Protein AF-0000000076593956 (afdb_homodimer)

Sequence (386 aa):
MLVQRLQAVALFLGPVIFAASPFFWVDGHYGVTGGMLIALSTVPWVYGLIGEYERFRERVPVLAGLWLLLLLVGMFGSIAFGLQGFFEGVFGISDRASLAALDDYPPQSLFVLWLPGPSFPLALLAFGAILGWTRMSPRWVAVLLCLAAIIFPLARVLRLDWVAYIADLLMVLPFCRLAWHAWQRPVAADMSAMLVQRLQAVALFLGPVIFAASPFFWVDGHYGVTGGMLIALSTVPWVYGLIGEYERFRERVPVLAGLWLLLLLVGMFGSIAFGLQGFFEGVFGISDRASLAALDDYPPQSLFVLWLPGPSFPLALLAFGAILGWTRMSPRWVAVLLCLAAIIFPLARVLRLDWVAYIADLLMVLPFCRLAWHAWQRPVAADMSA

Solvent-accessible surface area (backbone atoms only — not comparable to full-atom values): 18018 Å² total; per-residue (Å²): 105,68,49,50,42,50,22,14,52,18,31,36,47,9,46,50,40,34,50,53,14,65,82,42,39,53,94,53,32,41,25,43,65,9,5,46,29,36,32,58,16,43,42,37,28,52,52,12,46,49,53,53,39,56,57,36,38,77,78,38,44,62,62,28,43,53,46,50,53,38,36,42,38,4,46,47,7,43,29,41,52,14,44,48,23,20,50,26,46,54,70,70,46,50,71,67,57,49,54,56,38,44,65,78,37,57,74,59,43,38,66,47,38,63,58,21,40,62,29,30,40,48,27,39,30,49,50,15,49,51,33,44,73,68,59,76,45,62,60,66,42,18,52,32,27,36,50,17,25,60,40,41,58,50,15,63,77,68,36,35,59,71,48,40,53,50,18,32,49,37,41,34,52,38,31,44,54,51,17,53,51,48,54,64,53,77,66,80,71,78,75,76,118,106,68,48,50,42,52,21,15,52,17,30,36,46,8,47,49,41,34,50,53,14,66,83,42,39,55,93,53,32,40,26,43,67,9,4,46,29,36,33,58,16,43,44,37,27,52,52,13,46,50,54,53,38,58,58,36,37,76,78,39,45,61,61,28,43,53,45,51,53,38,35,42,38,4,46,48,8,43,30,40,52,14,44,48,23,20,49,26,47,54,69,70,46,50,71,68,56,48,55,58,38,44,66,79,36,56,76,60,43,38,65,48,38,64,56,21,40,61,29,29,38,50,28,39,29,50,49,14,49,50,32,43,72,68,57,76,45,62,60,66,40,18,50,33,27,36,50,17,26,60,39,42,58,53,14,63,74,67,34,35,58,71,50,39,54,50,19,33,48,35,41,32,53,38,32,44,53,51,17,54,50,47,55,64,53,79,65,82,69,78,76,77,118

Nearest PDB structures (foldseek):
  4jq6-assembly1_B-2  TM=3.003E-01  e=5.577E+00  uncultured bacterium
  8f6i-assembly1_B  TM=3.041E-01  e=6.975E+00  Shewanella oneidensis MR-1
  8r5s-assembly1_B  TM=2.248E-01  e=7.977E+00  unidentified
  4jq6-assembly1_B-2  TM=2.972E-01  e=5.306E+00  uncultured bacterium
  8r5s-assembly1_B  TM=2.247E-01  e=6.347E+00  unidentified

Organism: Saccharopolyspora spinosa (NCBI:txid60894)

Structure (mmCIF, N/CA/C/O backbone):
data_AF-0000000076593956-model_v1
#
loop_
_entity.id
_entity.type
_entity.pdbx_description
1 polymer 'Uncharacterized protein'
#
loop_
_atom_site.group_PDB
_atom_site.id
_atom_site.type_symbol
_atom_site.label_atom_id
_atom_site.label_alt_id
_atom_site.label_comp_id
_atom_site.label_asym_id
_atom_site.label_entity_id
_atom_site.label_seq_id
_atom_site.pdbx_PDB_ins_code
_atom_site.Cartn_x
_atom_site.Cartn_y
_atom_site.Cartn_z
_atom_site.occupancy
_atom_site.B_iso_or_equiv
_atom_site.auth_seq_id
_atom_site.auth_comp_id
_atom_site.auth_asym_id
_atom_site.auth_atom_id
_atom_site.pdbx_PDB_model_num
ATOM 1 N N . MET A 1 1 ? 6.906 13.375 18.391 1 84.75 1 MET A N 1
ATOM 2 C CA . MET A 1 1 ? 8.281 12.891 18.344 1 84.75 1 MET A CA 1
ATOM 3 C C . MET A 1 1 ? 8.328 11.414 17.969 1 84.75 1 MET A C 1
ATOM 5 O O . MET A 1 1 ? 9.047 11.031 17.031 1 84.75 1 MET A O 1
ATOM 9 N N . LEU A 1 2 ? 7.574 10.484 18.516 1 93.62 2 LEU A N 1
ATOM 10 C CA . LEU A 1 2 ? 7.648 9.047 18.25 1 93.62 2 LEU A CA 1
ATOM 11 C C . LEU A 1 2 ? 7.301 8.734 16.797 1 93.62 2 LEU A C 1
ATOM 13 O O . LEU A 1 2 ? 8.047 8.023 16.125 1 93.62 2 LEU A O 1
ATOM 17 N N . VAL A 1 3 ? 6.234 9.312 16.281 1 96 3 VAL A N 1
ATOM 18 C CA . VAL A 1 3 ? 5.773 9.023 14.922 1 96 3 VAL A CA 1
ATOM 19 C C . VAL A 1 3 ? 6.812 9.5 13.914 1 96 3 VAL A C 1
ATOM 21 O O . VAL A 1 3 ? 7.117 8.797 12.945 1 96 3 VAL A O 1
ATOM 24 N N . GLN A 1 4 ? 7.336 10.609 14.148 1 95.5 4 GLN A N 1
ATOM 25 C CA . GLN A 1 4 ? 8.367 11.148 13.266 1 95.5 4 GLN A CA 1
ATOM 26 C C . GLN A 1 4 ? 9.586 10.219 13.219 1 95.5 4 GLN A C 1
ATOM 28 O O . GLN A 1 4 ? 10.141 9.977 12.141 1 95.5 4 GLN A O 1
ATOM 33 N N . ARG A 1 5 ? 10 9.734 14.312 1 96.81 5 ARG A N 1
ATOM 34 C CA . ARG A 1 5 ? 11.156 8.836 14.375 1 96.81 5 ARG A CA 1
ATOM 35 C C . ARG A 1 5 ? 10.844 7.504 13.703 1 96.81 5 ARG A C 1
ATOM 37 O O . ARG A 1 5 ? 11.703 6.934 13.023 1 96.81 5 ARG A O 1
ATOM 44 N N . LEU A 1 6 ? 9.641 7.035 13.93 1 97.94 6 LEU A N 1
ATOM 45 C CA . LEU A 1 6 ? 9.227 5.805 13.258 1 97.94 6 LEU A CA 1
ATOM 46 C C . LEU A 1 6 ? 9.227 5.984 11.742 1 97.94 6 LEU A C 1
ATOM 48 O O . LEU A 1 6 ? 9.656 5.098 11.008 1 97.94 6 LEU A O 1
ATOM 52 N N . GLN A 1 7 ? 8.758 7.098 11.328 1 98.19 7 GLN A N 1
ATOM 53 C CA . GLN A 1 7 ? 8.727 7.375 9.898 1 98.19 7 GLN A CA 1
ATOM 54 C C . GLN A 1 7 ? 10.133 7.531 9.336 1 98.19 7 GLN A C 1
ATOM 56 O O . GLN A 1 7 ? 10.406 7.129 8.203 1 98.19 7 GLN A O 1
ATOM 61 N N . ALA A 1 8 ? 11.023 8.102 10.109 1 98.25 8 ALA A N 1
ATOM 62 C CA . ALA A 1 8 ? 12.414 8.227 9.688 1 98.25 8 ALA A CA 1
ATOM 63 C C . ALA A 1 8 ? 13.07 6.855 9.555 1 98.25 8 ALA A C 1
ATOM 65 O O . ALA A 1 8 ? 13.75 6.578 8.57 1 98.25 8 ALA A 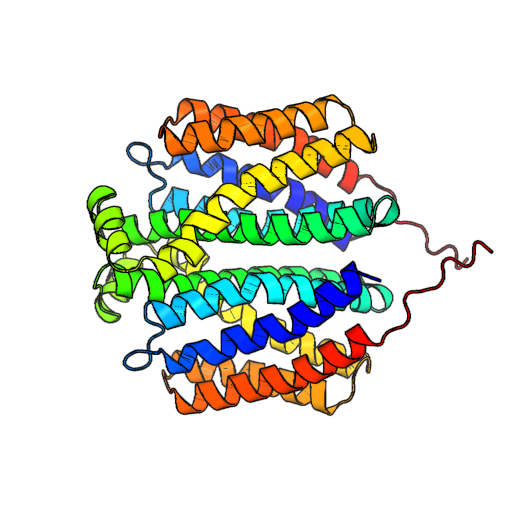O 1
ATOM 66 N N . VAL A 1 9 ? 12.883 6 10.5 1 98.62 9 VAL A N 1
ATOM 67 C CA . VAL A 1 9 ? 13.422 4.645 10.461 1 98.62 9 VAL A CA 1
ATOM 68 C C . VAL A 1 9 ? 12.844 3.896 9.258 1 98.62 9 VAL A C 1
ATOM 70 O O . VAL A 1 9 ? 13.562 3.186 8.555 1 98.62 9 VAL A O 1
ATOM 73 N N . ALA A 1 10 ? 11.57 4.082 9.047 1 98.81 10 ALA A N 1
ATOM 74 C CA . ALA A 1 10 ? 10.883 3.43 7.934 1 98.81 10 ALA A CA 1
ATOM 75 C C . ALA A 1 10 ? 11.422 3.92 6.59 1 98.81 10 ALA A C 1
ATOM 77 O O . ALA A 1 10 ? 11.539 3.141 5.641 1 98.81 10 ALA A O 1
ATOM 78 N N . LEU A 1 11 ? 11.711 5.211 6.566 1 98.19 11 LEU A N 1
ATOM 79 C CA . LEU A 1 11 ? 12.234 5.832 5.355 1 98.19 11 LEU A CA 1
ATOM 80 C C . LEU A 1 11 ? 13.602 5.25 4.996 1 98.19 11 LEU A C 1
ATOM 82 O O . LEU A 1 11 ? 13.977 5.223 3.824 1 98.19 11 LEU A O 1
ATOM 86 N N . PHE A 1 12 ? 14.297 4.742 5.977 1 98.5 12 PHE A N 1
ATOM 87 C CA . PHE A 1 12 ? 15.578 4.066 5.793 1 98.5 12 PHE A CA 1
ATOM 88 C C . PHE A 1 12 ? 15.367 2.59 5.477 1 98.5 12 PHE A C 1
ATOM 90 O O . PHE A 1 12 ? 15.945 2.066 4.523 1 98.5 12 PHE A O 1
ATOM 97 N N . LEU A 1 13 ? 14.539 1.918 6.18 1 98.81 13 LEU A N 1
ATOM 98 C CA . LEU A 1 13 ? 14.367 0.471 6.105 1 98.81 13 LEU A CA 1
ATOM 99 C C . LEU A 1 13 ? 13.742 0.065 4.773 1 98.81 13 LEU A C 1
ATOM 101 O O . LEU A 1 13 ? 14.117 -0.953 4.191 1 98.81 13 LEU A O 1
ATOM 105 N N . GLY A 1 14 ? 12.781 0.827 4.281 1 98.69 14 GLY A N 1
ATOM 106 C CA . GLY A 1 14 ? 12.094 0.489 3.045 1 98.69 14 GLY A CA 1
ATOM 107 C C . GLY A 1 14 ? 13.047 0.236 1.888 1 98.69 14 GLY A C 1
ATOM 108 O O . GLY A 1 14 ? 13.141 -0.887 1.39 1 98.69 14 GLY A O 1
ATOM 109 N N . PRO A 1 15 ? 13.812 1.26 1.53 1 98.69 15 PRO A N 1
ATOM 110 C CA . PRO A 1 15 ? 14.727 1.087 0.396 1 98.69 15 PRO A CA 1
ATOM 111 C C . PRO A 1 15 ? 15.828 0.067 0.673 1 98.69 15 PRO A C 1
ATOM 113 O O . PRO A 1 15 ? 16.281 -0.619 -0.245 1 98.69 15 PRO A O 1
ATOM 116 N N . VAL A 1 16 ? 16.266 -0.142 1.886 1 98.81 16 VAL A N 1
ATOM 117 C CA . VAL A 1 16 ? 17.328 -1.092 2.209 1 98.81 16 VAL A CA 1
ATOM 118 C C . VAL A 1 16 ? 16.812 -2.52 2.031 1 98.81 16 VAL A C 1
ATOM 120 O O . VAL A 1 16 ? 17.484 -3.363 1.444 1 98.81 16 VAL A O 1
ATOM 123 N N . ILE A 1 17 ? 15.633 -2.783 2.547 1 98.88 17 ILE A N 1
ATOM 124 C CA . ILE A 1 17 ? 15.023 -4.098 2.359 1 98.88 17 ILE A CA 1
ATOM 125 C C . ILE A 1 17 ? 14.836 -4.367 0.869 1 98.88 17 ILE A C 1
ATOM 127 O O . ILE A 1 17 ? 15.133 -5.465 0.389 1 98.88 17 ILE A O 1
ATOM 131 N N . PHE A 1 18 ? 14.367 -3.391 0.177 1 98.75 18 PHE A N 1
ATOM 132 C CA . PHE A 1 18 ? 14.18 -3.52 -1.263 1 98.75 18 PHE A CA 1
ATOM 133 C C . PHE A 1 18 ? 15.5 -3.842 -1.955 1 98.75 18 PHE A C 1
ATOM 135 O O . PHE A 1 18 ? 15.562 -4.727 -2.812 1 98.75 18 PHE A O 1
ATOM 142 N N . ALA A 1 19 ? 16.531 -3.164 -1.576 1 98.44 19 ALA A N 1
ATOM 143 C CA . ALA A 1 19 ? 17.844 -3.291 -2.223 1 98.44 19 ALA A CA 1
ATOM 144 C C . ALA A 1 19 ? 18.469 -4.645 -1.92 1 98.44 19 ALA A C 1
ATOM 146 O O . ALA A 1 19 ? 19.391 -5.078 -2.619 1 98.44 19 ALA A O 1
ATOM 147 N N . ALA A 1 20 ? 18.047 -5.336 -0.918 1 98.31 20 ALA A N 1
ATOM 148 C CA . ALA A 1 20 ? 18.547 -6.676 -0.602 1 98.31 20 ALA A CA 1
ATOM 149 C C . ALA A 1 20 ? 17.969 -7.711 -1.562 1 98.31 20 ALA A C 1
ATOM 151 O O . ALA A 1 20 ? 18.5 -8.812 -1.692 1 98.31 20 ALA A O 1
ATOM 152 N N . SER A 1 21 ? 16.938 -7.395 -2.25 1 97.94 21 SER A N 1
ATOM 153 C CA . SER A 1 21 ? 16.156 -8.352 -3.035 1 97.94 21 SER A CA 1
ATOM 154 C C . SER A 1 21 ? 16.984 -8.945 -4.164 1 97.94 21 SER A C 1
ATOM 156 O O . SER A 1 21 ? 16.984 -10.164 -4.375 1 97.94 21 SER A O 1
ATOM 158 N N . PRO A 1 22 ? 17.781 -8.086 -4.902 1 97.12 22 PRO A N 1
ATOM 159 C CA . PRO A 1 22 ? 18.484 -8.656 -6.059 1 97.12 22 PRO A CA 1
ATOM 160 C C . PRO A 1 22 ? 19.531 -9.695 -5.66 1 97.12 22 PRO A C 1
ATOM 162 O O . PRO A 1 22 ? 19.938 -10.516 -6.488 1 97.12 22 PRO A O 1
ATOM 165 N N . PHE A 1 23 ? 19.969 -9.734 -4.449 1 96.94 23 PHE A N 1
ATOM 166 C CA . PHE A 1 23 ? 20.906 -10.75 -3.988 1 96.94 23 PHE A CA 1
ATOM 167 C C . PHE A 1 23 ? 20.234 -12.125 -3.961 1 96.94 23 PHE A C 1
ATOM 169 O O . PHE A 1 23 ? 20.922 -13.148 -3.852 1 96.94 23 PHE A O 1
ATOM 176 N N . PHE A 1 24 ? 18.953 -12.203 -4.176 1 96.25 24 PHE A N 1
ATOM 177 C CA . PHE A 1 24 ? 18.203 -13.453 -4.152 1 96.25 24 PHE A CA 1
ATOM 178 C C . PHE A 1 24 ? 17.516 -13.703 -5.484 1 96.25 24 PHE A C 1
ATOM 180 O O . PHE A 1 24 ? 16.594 -14.523 -5.566 1 96.25 24 PHE A O 1
ATOM 187 N N . TRP A 1 25 ? 17.859 -12.898 -6.414 1 94.38 25 TRP A N 1
ATOM 188 C CA . TRP A 1 25 ? 17.312 -13.164 -7.742 1 94.38 25 TRP A CA 1
ATOM 189 C C . TRP A 1 25 ? 17.812 -14.5 -8.281 1 94.38 25 TRP A C 1
ATOM 191 O O . TRP A 1 25 ? 18.891 -14.969 -7.902 1 94.38 25 TRP A O 1
ATOM 201 N N . VAL A 1 26 ? 17 -15.133 -9.102 1 90.44 26 VAL A N 1
ATOM 202 C CA . VAL A 1 26 ? 17.328 -16.391 -9.781 1 90.44 26 VAL A CA 1
ATOM 203 C C . VAL A 1 26 ? 17.266 -16.188 -11.289 1 90.44 26 VAL A C 1
ATOM 205 O O . VAL A 1 26 ? 16.188 -16.109 -11.875 1 90.44 26 VAL A O 1
ATOM 208 N N . ASP A 1 27 ? 18.422 -16.219 -11.898 1 87.31 27 ASP A N 1
ATOM 209 C CA . ASP A 1 27 ? 18.531 -16.031 -13.344 1 87.31 27 ASP A CA 1
ATOM 210 C C . ASP A 1 27 ? 17.812 -14.766 -13.789 1 87.31 27 ASP A C 1
ATOM 212 O O . ASP A 1 27 ? 16.969 -14.805 -14.688 1 87.31 27 ASP A O 1
ATOM 216 N N . GLY A 1 28 ? 18.047 -13.656 -13.031 1 88.38 28 GLY A N 1
ATOM 217 C CA . GLY A 1 28 ? 17.516 -12.359 -13.406 1 88.38 28 GLY A CA 1
ATOM 218 C C . GLY A 1 28 ? 16.062 -12.172 -13.031 1 88.38 28 GLY A C 1
ATOM 219 O O . GLY A 1 28 ? 15.438 -11.18 -13.406 1 88.38 28 GLY A O 1
ATOM 220 N N . HIS A 1 29 ? 15.555 -13.133 -12.32 1 91.62 29 HIS A N 1
ATOM 221 C CA . HIS A 1 29 ? 14.156 -13.047 -11.906 1 91.62 29 HIS A CA 1
ATOM 222 C C . HIS A 1 29 ? 14.039 -12.93 -10.391 1 91.62 29 HIS A C 1
ATOM 224 O O . HIS A 1 29 ? 14.977 -13.273 -9.664 1 91.62 29 HIS A O 1
ATOM 230 N N . TYR A 1 30 ? 12.953 -12.383 -9.898 1 93.19 30 TYR A N 1
ATOM 231 C CA . TYR A 1 30 ? 12.812 -12.023 -8.492 1 93.19 30 TYR A CA 1
ATOM 232 C C . TYR A 1 30 ? 12.867 -13.258 -7.605 1 93.19 30 TYR A C 1
ATOM 234 O O . TYR A 1 30 ? 13.492 -13.242 -6.543 1 93.19 30 TYR A O 1
ATOM 242 N N . GLY A 1 31 ? 12.289 -14.422 -7.938 1 94.62 31 GLY A N 1
ATOM 243 C CA . GLY A 1 31 ? 12.203 -15.633 -7.137 1 94.62 31 GLY A CA 1
ATOM 244 C C . GLY A 1 31 ? 11.383 -15.453 -5.871 1 94.62 31 GLY A C 1
ATOM 245 O O . GLY A 1 31 ? 10.766 -14.406 -5.672 1 94.62 31 GLY A O 1
ATOM 246 N N . VAL A 1 32 ? 11.445 -16.453 -4.938 1 97.44 32 VAL A N 1
ATOM 247 C CA . VAL A 1 32 ? 10.594 -16.469 -3.752 1 97.44 32 VAL A CA 1
ATOM 248 C C . VAL A 1 32 ? 11.078 -15.43 -2.746 1 97.44 32 VAL A C 1
ATOM 250 O O . VAL A 1 32 ? 10.32 -14.547 -2.348 1 97.44 32 VAL A O 1
ATOM 253 N N . THR A 1 33 ? 12.336 -15.469 -2.393 1 98.06 33 THR A N 1
ATOM 254 C CA . THR A 1 33 ? 12.867 -14.586 -1.363 1 98.06 33 THR A CA 1
ATOM 255 C C . THR A 1 33 ? 13.008 -13.164 -1.896 1 98.06 33 THR A C 1
ATOM 257 O O . THR A 1 33 ? 12.672 -12.203 -1.204 1 98.06 33 THR A O 1
ATOM 260 N N . GLY A 1 34 ? 13.531 -13.047 -3.125 1 97.81 34 GLY A N 1
ATOM 261 C CA . GLY A 1 34 ? 13.625 -11.727 -3.73 1 97.81 34 GLY A CA 1
ATOM 262 C C . GLY A 1 34 ? 12.281 -11.031 -3.861 1 97.81 34 GLY A C 1
ATOM 263 O O . GLY A 1 34 ? 12.156 -9.852 -3.535 1 97.81 34 GLY A O 1
ATOM 264 N N . GLY A 1 35 ? 11.289 -11.797 -4.371 1 98.12 35 GLY A N 1
ATOM 265 C CA . GLY A 1 35 ? 9.945 -11.258 -4.504 1 98.12 35 GLY A CA 1
ATOM 266 C C . GLY A 1 35 ? 9.336 -10.844 -3.18 1 98.12 35 GLY A C 1
ATOM 267 O O . GLY A 1 35 ? 8.672 -9.805 -3.092 1 98.12 35 GLY A O 1
ATOM 268 N N . MET A 1 36 ? 9.539 -11.633 -2.105 1 98.69 36 MET A N 1
ATOM 269 C CA . MET A 1 36 ? 9.055 -11.305 -0.769 1 98.69 36 MET A CA 1
ATOM 270 C C . MET A 1 36 ? 9.664 -10 -0.275 1 98.69 36 MET A C 1
ATOM 272 O O . MET A 1 36 ? 8.961 -9.141 0.254 1 98.69 36 MET A O 1
ATOM 276 N N . LEU A 1 37 ? 10.961 -9.867 -0.42 1 98.75 37 LEU A N 1
ATOM 277 C CA . LEU A 1 37 ? 11.656 -8.68 0.063 1 98.75 37 LEU A CA 1
ATOM 278 C C . LEU A 1 37 ? 11.156 -7.426 -0.648 1 98.75 37 LEU A C 1
ATOM 280 O O . LEU A 1 37 ? 10.961 -6.383 -0.018 1 98.75 37 LEU A O 1
ATOM 284 N N . ILE A 1 38 ? 10.906 -7.512 -1.936 1 98.62 38 ILE A N 1
ATOM 285 C CA . ILE A 1 38 ? 10.352 -6.402 -2.699 1 98.62 38 ILE A CA 1
ATOM 286 C C . ILE A 1 38 ? 8.992 -6.008 -2.115 1 98.62 38 ILE A C 1
ATOM 288 O O . ILE A 1 38 ? 8.766 -4.836 -1.795 1 98.62 38 ILE A O 1
ATOM 292 N N . ALA A 1 39 ? 8.164 -6.961 -1.976 1 98.81 39 ALA A N 1
ATOM 293 C CA . ALA A 1 39 ? 6.809 -6.695 -1.504 1 98.81 39 ALA A CA 1
ATOM 294 C C . ALA A 1 39 ? 6.82 -6.145 -0.081 1 98.81 39 ALA A C 1
ATOM 296 O O . ALA A 1 39 ? 6.164 -5.141 0.209 1 98.81 39 ALA A O 1
ATOM 297 N N . LEU A 1 40 ? 7.605 -6.688 0.8 1 98.75 40 LEU A N 1
ATOM 298 C CA . LEU A 1 40 ? 7.652 -6.309 2.207 1 98.75 40 LEU A CA 1
ATOM 299 C C . LEU A 1 40 ? 8.219 -4.902 2.375 1 98.75 40 LEU A C 1
ATOM 301 O O . LEU A 1 40 ? 7.836 -4.176 3.293 1 98.75 40 LEU A O 1
ATOM 305 N N . SER A 1 41 ? 9.094 -4.566 1.557 1 98.88 41 SER A N 1
ATOM 306 C CA . SER A 1 41 ? 9.773 -3.279 1.662 1 98.88 41 SER A CA 1
ATOM 307 C C . SER A 1 41 ? 8.789 -2.123 1.552 1 98.88 41 SER A C 1
ATOM 309 O O . SER A 1 41 ? 9.047 -1.029 2.059 1 98.88 41 SER A O 1
ATOM 311 N N . THR A 1 42 ? 7.641 -2.354 0.901 1 98.81 42 THR A N 1
ATOM 312 C CA . THR A 1 42 ? 6.723 -1.274 0.556 1 98.81 42 THR A CA 1
ATOM 313 C C . THR A 1 42 ? 6.035 -0.73 1.805 1 98.81 42 THR A C 1
ATOM 315 O O . THR A 1 42 ? 5.699 0.455 1.869 1 98.81 42 THR A O 1
ATOM 318 N N . VAL A 1 43 ? 5.844 -1.526 2.854 1 98.88 43 VAL A N 1
ATOM 319 C CA . VAL A 1 43 ? 5.117 -1.112 4.051 1 98.88 43 VAL A CA 1
ATOM 320 C C . VAL A 1 43 ? 5.906 -0.028 4.781 1 98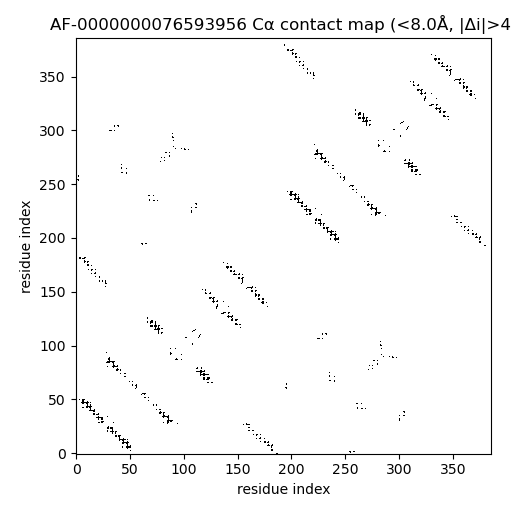.88 43 VAL A C 1
ATOM 322 O O . VAL A 1 43 ? 5.438 1.104 4.918 1 98.88 43 VAL A O 1
ATOM 325 N N . PRO A 1 44 ? 7.129 -0.355 5.188 1 98.88 44 PRO A N 1
ATOM 326 C CA . PRO A 1 44 ? 7.863 0.738 5.824 1 98.88 44 PRO A CA 1
ATOM 327 C C . PRO A 1 44 ? 8.148 1.896 4.871 1 98.88 44 PRO A C 1
ATOM 329 O O . PRO A 1 44 ? 8.172 3.055 5.289 1 98.88 44 PRO A O 1
ATOM 332 N N . TRP A 1 45 ? 8.375 1.612 3.605 1 98.88 45 TRP A N 1
ATOM 333 C CA . TRP A 1 45 ? 8.719 2.658 2.65 1 98.88 45 TRP A CA 1
ATOM 334 C C . TRP A 1 45 ? 7.594 3.676 2.52 1 98.88 45 TRP A C 1
ATOM 336 O O . TRP A 1 45 ? 7.82 4.883 2.629 1 98.88 45 TRP A O 1
ATOM 346 N N . VAL A 1 46 ? 6.355 3.217 2.322 1 98.94 46 VAL A N 1
ATOM 347 C CA . VAL A 1 46 ? 5.207 4.105 2.213 1 98.94 46 VAL A CA 1
ATOM 348 C C . VAL A 1 46 ? 5.027 4.887 3.514 1 98.94 46 VAL A C 1
ATOM 350 O O . VAL A 1 46 ? 4.785 6.094 3.494 1 98.94 46 VAL A O 1
ATOM 353 N N . TYR A 1 47 ? 5.18 4.195 4.633 1 98.88 47 TYR A N 1
ATOM 354 C CA . TYR A 1 47 ? 5.047 4.859 5.926 1 98.88 47 TYR A CA 1
ATOM 355 C C . TYR A 1 47 ? 6.023 6.023 6.043 1 98.88 47 TYR A C 1
ATOM 357 O O . TYR A 1 47 ? 5.641 7.125 6.445 1 98.88 47 TYR A O 1
ATOM 365 N N . GLY A 1 48 ? 7.246 5.766 5.738 1 98.75 48 GLY A N 1
ATOM 366 C CA . GLY A 1 48 ? 8.25 6.816 5.773 1 98.75 48 GLY A CA 1
ATOM 367 C C . GLY A 1 48 ? 7.984 7.934 4.785 1 98.75 48 GLY A C 1
ATOM 368 O O . GLY A 1 48 ? 8.172 9.109 5.105 1 98.75 48 GLY A O 1
ATOM 369 N N . LEU A 1 49 ? 7.523 7.602 3.605 1 98.75 49 LEU A N 1
ATOM 370 C CA . LEU A 1 49 ? 7.289 8.578 2.549 1 98.75 49 LEU A CA 1
ATOM 371 C C . LEU A 1 49 ? 6.074 9.445 2.867 1 98.75 49 LEU A C 1
ATOM 373 O O . LEU A 1 49 ? 5.938 10.547 2.336 1 98.75 49 LEU A O 1
ATOM 377 N N . ILE A 1 50 ? 5.176 8.953 3.666 1 98.38 50 ILE A N 1
ATOM 378 C CA . ILE A 1 50 ? 4.062 9.781 4.117 1 98.38 50 ILE A CA 1
ATOM 379 C C . ILE A 1 50 ? 4.594 10.945 4.953 1 98.38 50 ILE A C 1
ATOM 381 O O . ILE A 1 50 ? 4.062 12.055 4.891 1 98.38 50 ILE A O 1
ATOM 385 N N . GLY A 1 51 ? 5.66 10.695 5.711 1 96.25 51 GLY A N 1
ATOM 386 C CA . GLY A 1 51 ? 6.32 11.812 6.363 1 96.25 51 GLY A CA 1
ATOM 387 C C . GLY A 1 51 ? 6.793 12.875 5.395 1 96.25 51 GLY A C 1
ATOM 388 O O . GLY A 1 51 ? 6.621 14.07 5.645 1 96.25 51 GLY A O 1
ATOM 389 N N . GLU A 1 52 ? 7.387 12.438 4.297 1 97.06 52 GLU A N 1
ATOM 390 C CA . GLU A 1 52 ? 7.832 13.383 3.273 1 97.06 52 GLU A CA 1
ATOM 391 C C . GLU A 1 52 ? 6.645 14.062 2.596 1 97.06 52 GLU A C 1
ATOM 393 O O . GLU A 1 52 ? 6.723 15.234 2.223 1 97.06 52 GLU A O 1
ATOM 398 N N . TYR A 1 53 ? 5.621 13.32 2.445 1 97.44 53 TYR A N 1
ATOM 399 C CA . TYR A 1 53 ? 4.387 13.875 1.905 1 97.44 53 TYR A CA 1
ATOM 400 C C . TYR A 1 53 ? 3.898 15.039 2.756 1 97.44 53 TYR A C 1
ATOM 402 O O . TYR A 1 53 ? 3.486 16.078 2.225 1 97.44 53 TYR A O 1
ATOM 410 N N . GLU A 1 54 ? 3.92 14.891 4.051 1 94.56 54 GLU A N 1
ATOM 411 C CA . GLU A 1 54 ? 3.484 15.953 4.945 1 94.56 54 GLU A CA 1
ATOM 412 C C . GLU A 1 54 ? 4.348 17.203 4.781 1 94.56 54 GLU A C 1
ATOM 414 O O . GLU A 1 54 ? 3.842 18.328 4.828 1 94.56 54 GLU A O 1
ATOM 419 N N . ARG A 1 55 ? 5.547 16.938 4.555 1 92.94 55 ARG A N 1
ATOM 420 C CA . ARG A 1 55 ? 6.453 18.047 4.312 1 92.94 55 ARG A CA 1
ATOM 421 C C . ARG A 1 55 ? 6.117 18.766 3.006 1 92.94 55 ARG A C 1
ATOM 423 O O . ARG A 1 55 ? 6.074 20 2.951 1 92.94 55 ARG A O 1
ATOM 430 N N . PHE A 1 56 ? 5.902 17.969 1.932 1 96.06 56 PHE A N 1
ATOM 431 C CA . PHE A 1 56 ? 5.555 18.516 0.625 1 96.06 56 PHE A CA 1
ATOM 432 C C . PHE A 1 56 ? 4.262 19.328 0.698 1 96.06 56 PHE A C 1
ATOM 434 O O . PHE A 1 56 ? 4.125 20.359 0.035 1 96.06 56 PHE A O 1
ATOM 441 N N . ARG A 1 57 ? 3.402 18.828 1.466 1 94.19 57 ARG A N 1
ATOM 442 C CA . ARG A 1 57 ? 2.059 19.406 1.525 1 94.19 57 ARG A CA 1
ATOM 443 C C . ARG A 1 57 ? 2.09 20.828 2.041 1 94.19 57 ARG A C 1
ATOM 445 O O . ARG A 1 57 ? 1.229 21.641 1.689 1 94.19 57 ARG A O 1
ATOM 452 N N . GLU A 1 58 ? 3.008 21.203 2.816 1 91.56 58 GLU A N 1
ATOM 453 C CA . GLU A 1 58 ? 3.15 22.547 3.359 1 91.56 58 GLU A CA 1
ATOM 454 C C . GLU A 1 58 ? 3.559 23.547 2.275 1 91.56 58 GLU A C 1
ATOM 456 O O . GLU A 1 58 ? 3.242 24.734 2.361 1 91.56 58 GLU A O 1
ATOM 461 N N . ARG A 1 59 ? 4.223 23.047 1.191 1 94.06 59 ARG A N 1
ATOM 462 C CA . ARG A 1 59 ? 4.773 23.953 0.178 1 94.06 59 ARG A CA 1
ATOM 463 C C . ARG A 1 59 ? 3.988 23.844 -1.126 1 94.06 59 ARG A C 1
ATOM 465 O O . ARG A 1 59 ? 3.734 24.859 -1.786 1 94.06 59 ARG A O 1
ATOM 472 N N . VAL A 1 60 ? 3.658 22.672 -1.418 1 96.69 60 VAL A N 1
ATOM 473 C CA . VAL A 1 60 ? 2.984 22.422 -2.688 1 96.69 60 VAL A CA 1
ATOM 474 C C . VAL A 1 60 ? 1.861 21.406 -2.482 1 96.69 60 VAL A C 1
ATOM 476 O O . VAL A 1 60 ? 1.934 20.281 -2.986 1 96.69 60 VAL A O 1
ATOM 479 N N . PRO A 1 61 ? 0.769 21.766 -1.963 1 95.38 61 PRO A N 1
ATOM 480 C CA . PRO A 1 61 ? -0.241 20.812 -1.471 1 95.38 61 PRO A CA 1
ATOM 481 C C . PRO A 1 61 ? -0.865 19.984 -2.588 1 95.38 61 PRO A C 1
ATOM 483 O O . PRO A 1 61 ? -1.055 18.781 -2.43 1 95.38 61 PRO A O 1
ATOM 486 N N . VAL A 1 62 ? -1.168 20.578 -3.719 1 97.12 62 VAL A N 1
ATOM 487 C CA . VAL A 1 62 ? -1.815 19.844 -4.801 1 97.12 62 VAL A CA 1
ATOM 488 C C . VAL A 1 62 ? -0.83 18.844 -5.414 1 97.12 62 VAL A C 1
ATOM 490 O O . VAL A 1 62 ? -1.156 17.672 -5.598 1 97.12 62 VAL A O 1
ATOM 493 N N . LEU A 1 63 ? 0.368 19.312 -5.648 1 97.88 63 LEU A N 1
ATOM 494 C CA . LEU A 1 63 ? 1.396 18.453 -6.219 1 97.88 63 LEU A CA 1
ATOM 495 C C . LEU A 1 63 ? 1.724 17.297 -5.27 1 97.88 63 LEU A C 1
ATOM 497 O O . LEU A 1 63 ? 1.918 16.156 -5.707 1 97.88 63 LEU A O 1
ATOM 501 N N . ALA A 1 64 ? 1.75 17.578 -3.982 1 98 64 ALA A N 1
ATOM 502 C CA . ALA A 1 64 ? 2.014 16.562 -2.967 1 98 64 ALA A CA 1
ATOM 503 C C . ALA A 1 64 ? 0.935 15.484 -2.975 1 98 64 ALA A C 1
ATOM 505 O O . ALA A 1 64 ? 1.239 14.289 -2.922 1 98 64 ALA A O 1
ATOM 506 N N . GLY A 1 65 ? -0.274 15.945 -3.082 1 98.38 65 GLY A N 1
ATOM 507 C CA . GLY A 1 65 ? -1.385 15.008 -3.104 1 98.38 65 GLY A CA 1
ATOM 508 C C . GLY A 1 65 ? -1.387 14.109 -4.328 1 98.38 65 GLY A C 1
ATOM 509 O O . GLY A 1 65 ? -1.637 12.906 -4.223 1 98.38 65 GLY A O 1
ATOM 510 N N . LEU A 1 66 ? -1.091 14.641 -5.426 1 98.69 66 LEU A N 1
ATOM 511 C CA . LEU A 1 66 ? -1.046 13.867 -6.664 1 98.69 66 LEU A CA 1
ATOM 512 C C . LEU A 1 66 ? 0.14 12.906 -6.664 1 98.69 66 LEU A C 1
ATOM 514 O O . LEU A 1 66 ? 0.027 11.773 -7.137 1 98.69 66 LEU A O 1
ATOM 518 N N . TRP A 1 67 ? 1.209 13.422 -6.164 1 98.75 67 TRP A N 1
ATOM 519 C CA . TRP A 1 67 ? 2.385 12.57 -6.051 1 98.75 67 TRP A CA 1
ATOM 520 C C . TRP A 1 67 ? 2.102 11.375 -5.145 1 98.75 67 TRP A C 1
ATOM 522 O O . TRP A 1 67 ? 2.5 10.25 -5.449 1 98.75 67 TRP A O 1
ATOM 532 N N . LEU A 1 68 ? 1.434 11.609 -4.023 1 98.81 68 LEU A N 1
ATOM 533 C CA . LEU A 1 68 ? 1.109 10.531 -3.096 1 98.81 68 LEU A CA 1
ATOM 534 C C . LEU A 1 68 ? 0.277 9.453 -3.785 1 98.81 68 LEU A C 1
ATOM 536 O O . LEU A 1 68 ? 0.515 8.258 -3.59 1 98.81 68 LEU A O 1
ATOM 540 N N . LEU A 1 69 ? -0.687 9.844 -4.57 1 98.81 69 LEU A N 1
ATOM 541 C CA . LEU A 1 69 ? -1.506 8.883 -5.305 1 98.81 69 LEU A CA 1
ATOM 542 C C . LEU A 1 69 ? -0.654 8.07 -6.277 1 98.81 69 LEU A C 1
ATOM 544 O O . LEU A 1 69 ? -0.768 6.844 -6.332 1 98.81 69 LEU A O 1
ATOM 548 N N . LEU A 1 70 ? 0.193 8.758 -7.02 1 98.81 70 LEU A N 1
ATOM 549 C CA . LEU A 1 70 ? 1.101 8.086 -7.945 1 98.81 70 LEU A CA 1
ATOM 550 C C . LEU A 1 70 ? 2.004 7.105 -7.207 1 98.81 70 LEU A C 1
ATOM 552 O O . LEU A 1 70 ? 2.252 6 -7.691 1 98.81 70 LEU A O 1
ATOM 556 N N . LEU A 1 71 ? 2.484 7.531 -6.074 1 98.88 71 LEU A N 1
ATOM 557 C CA . LEU A 1 71 ? 3.338 6.691 -5.242 1 98.88 71 LEU A CA 1
ATOM 558 C C . LEU A 1 71 ? 2.609 5.418 -4.82 1 98.88 71 LEU A C 1
ATOM 560 O O . LEU A 1 71 ? 3.172 4.324 -4.891 1 98.88 71 LEU A O 1
ATOM 564 N N . LEU A 1 72 ? 1.36 5.531 -4.414 1 98.88 72 LEU A N 1
ATOM 565 C CA . LEU A 1 72 ? 0.597 4.379 -3.951 1 98.88 72 LEU A CA 1
ATOM 566 C C . LEU A 1 72 ? 0.335 3.404 -5.098 1 98.88 72 LEU A C 1
ATOM 568 O O . LEU A 1 72 ? 0.396 2.188 -4.906 1 98.88 72 LEU A O 1
ATOM 572 N N . VAL A 1 73 ? 0.085 3.924 -6.258 1 98.88 73 VAL A N 1
ATOM 573 C CA . VAL A 1 73 ? -0.077 3.074 -7.43 1 98.88 73 VAL A CA 1
ATOM 574 C C . VAL A 1 73 ? 1.229 2.336 -7.719 1 98.88 73 VAL A C 1
ATOM 576 O O . VAL A 1 73 ? 1.223 1.132 -7.984 1 98.88 73 VAL A O 1
ATOM 579 N N . GLY A 1 74 ? 2.293 3.059 -7.691 1 98.75 74 GLY A N 1
ATOM 580 C CA . GLY A 1 74 ? 3.596 2.463 -7.945 1 98.75 74 GLY A CA 1
ATOM 581 C C . GLY A 1 74 ? 3.98 1.411 -6.918 1 98.75 74 GLY A C 1
ATOM 582 O O . GLY A 1 74 ? 4.547 0.375 -7.27 1 98.75 74 GLY A O 1
ATOM 583 N N . MET A 1 75 ? 3.701 1.688 -5.652 1 98.69 75 MET A N 1
ATOM 584 C CA . MET A 1 75 ? 4.012 0.731 -4.594 1 98.69 75 MET A CA 1
ATOM 585 C C . MET A 1 75 ? 3.146 -0.519 -4.719 1 98.69 75 MET A C 1
ATOM 587 O O . MET A 1 75 ? 3.617 -1.631 -4.473 1 98.69 75 MET A O 1
ATOM 591 N N . PHE A 1 76 ? 1.944 -0.32 -5.148 1 98.88 76 PHE A N 1
ATOM 592 C CA . PHE A 1 76 ? 1.105 -1.465 -5.484 1 98.88 76 PHE A CA 1
ATOM 593 C C . PHE A 1 76 ? 1.745 -2.301 -6.586 1 98.88 76 PHE A C 1
ATOM 595 O O . PHE A 1 76 ? 1.812 -3.527 -6.48 1 98.88 76 PHE A O 1
ATOM 602 N N . GLY A 1 77 ? 2.164 -1.632 -7.641 1 98.62 77 GLY A N 1
ATOM 603 C CA . GLY A 1 77 ? 2.846 -2.332 -8.719 1 98.62 77 GLY A CA 1
ATOM 604 C C . GLY A 1 77 ? 4.062 -3.105 -8.25 1 98.62 77 GLY A C 1
ATOM 605 O O . GLY A 1 77 ? 4.297 -4.234 -8.688 1 98.62 77 GLY A O 1
ATOM 606 N N . SER A 1 78 ? 4.832 -2.479 -7.391 1 98.38 78 SER A N 1
ATOM 607 C CA . SER A 1 78 ? 6.008 -3.143 -6.836 1 98.38 78 SER A CA 1
ATOM 608 C C . SER A 1 78 ? 5.625 -4.402 -6.07 1 98.38 78 SER A C 1
ATOM 610 O O . SER A 1 78 ? 6.262 -5.445 -6.219 1 98.38 78 SER A O 1
ATOM 612 N N . ILE A 1 79 ? 4.578 -4.293 -5.305 1 98.81 79 ILE A N 1
ATOM 613 C CA . ILE A 1 79 ? 4.082 -5.457 -4.578 1 98.81 79 ILE A CA 1
ATOM 614 C C . ILE A 1 79 ? 3.645 -6.535 -5.566 1 98.81 79 ILE A C 1
ATOM 616 O O . ILE A 1 79 ? 3.99 -7.707 -5.41 1 98.81 79 ILE A O 1
ATOM 620 N N . ALA A 1 80 ? 2.932 -6.129 -6.578 1 98.75 80 ALA A N 1
ATOM 621 C CA . ALA A 1 80 ? 2.385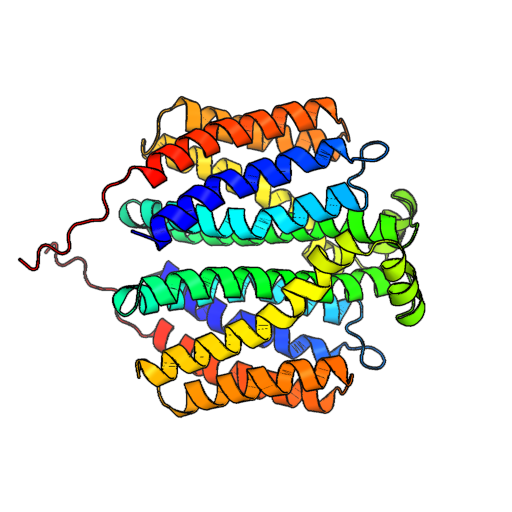 -7.074 -7.547 1 98.75 80 ALA A CA 1
ATOM 622 C C . ALA A 1 80 ? 3.5 -7.824 -8.273 1 98.75 80 ALA A C 1
ATOM 624 O O . ALA A 1 80 ? 3.455 -9.047 -8.391 1 98.75 80 ALA A O 1
ATOM 625 N N . PHE A 1 81 ? 4.504 -7.121 -8.727 1 97.5 81 PHE A N 1
ATOM 626 C CA . PHE A 1 81 ? 5.602 -7.77 -9.43 1 97.5 81 PHE A CA 1
ATOM 627 C C . PHE A 1 81 ? 6.422 -8.633 -8.477 1 97.5 81 PHE A C 1
ATOM 629 O O . PHE A 1 81 ? 6.875 -9.719 -8.852 1 97.5 81 PHE A O 1
ATOM 636 N N . GLY A 1 82 ? 6.668 -8.094 -7.281 1 98 82 GLY A N 1
ATOM 637 C CA . GLY A 1 82 ? 7.336 -8.93 -6.293 1 98 82 GLY A CA 1
ATOM 638 C C . GLY A 1 82 ? 6.605 -10.227 -6.012 1 98 82 GLY A C 1
ATOM 639 O O . GLY A 1 82 ? 7.215 -11.297 -5.973 1 98 82 GLY A O 1
ATOM 640 N N . LEU A 1 83 ? 5.305 -10.148 -5.879 1 98.5 83 LEU A N 1
ATOM 641 C CA . LEU A 1 83 ? 4.52 -11.328 -5.547 1 98.5 83 LEU A CA 1
ATOM 642 C C . LEU A 1 83 ? 4.344 -12.227 -6.766 1 98.5 83 LEU A C 1
ATOM 644 O O . LEU A 1 83 ? 4.137 -13.43 -6.629 1 98.5 83 LEU A O 1
ATOM 648 N N . GLN A 1 84 ? 4.395 -11.633 -7.957 1 97.75 84 GLN A N 1
ATOM 649 C CA . GLN A 1 84 ? 4.48 -12.492 -9.133 1 97.75 84 GLN A CA 1
ATOM 650 C C . GLN A 1 84 ? 5.676 -13.438 -9.039 1 97.75 84 GLN A C 1
ATOM 652 O O . GLN A 1 84 ? 5.539 -14.648 -9.242 1 97.75 84 GLN A O 1
ATOM 657 N N . GLY A 1 85 ? 6.855 -12.844 -8.742 1 97.06 85 GLY A N 1
ATOM 658 C CA . GLY A 1 85 ? 8.039 -13.672 -8.562 1 97.06 85 GLY A CA 1
ATOM 659 C C . GLY A 1 85 ? 7.902 -14.664 -7.426 1 97.06 85 GLY A C 1
ATOM 660 O O . GLY A 1 85 ? 8.297 -15.82 -7.555 1 97.06 85 GLY A O 1
ATOM 661 N N . PHE A 1 86 ? 7.34 -14.25 -6.363 1 97.94 86 PHE A N 1
ATOM 662 C CA . PHE A 1 86 ? 7.121 -15.086 -5.188 1 97.94 86 PHE A CA 1
ATOM 663 C C . PHE A 1 86 ? 6.266 -16.297 -5.535 1 97.94 86 PHE A C 1
ATOM 665 O O . PHE A 1 86 ? 6.66 -17.438 -5.281 1 97.94 86 PHE A O 1
ATOM 672 N N . PHE A 1 87 ? 5.102 -16.125 -6.188 1 97.94 87 PHE A N 1
ATOM 673 C CA . PHE A 1 87 ? 4.172 -17.219 -6.457 1 97.94 87 PHE A CA 1
ATOM 674 C C . PHE A 1 87 ? 4.676 -18.094 -7.598 1 97.94 87 PHE A C 1
ATOM 676 O O . PHE A 1 87 ? 4.457 -19.297 -7.602 1 97.94 87 PHE A O 1
ATOM 683 N N . GLU A 1 88 ? 5.352 -17.453 -8.594 1 97.25 88 GLU A N 1
ATOM 684 C CA . GLU A 1 88 ? 6.016 -18.266 -9.609 1 97.25 88 GLU A CA 1
ATOM 685 C C . GLU A 1 88 ? 6.988 -19.25 -8.969 1 97.25 88 GLU A C 1
ATOM 687 O O . GLU A 1 88 ? 7.004 -20.438 -9.336 1 97.25 88 GLU A O 1
ATOM 692 N N . GLY A 1 89 ? 7.785 -18.734 -8.055 1 96.62 89 GLY A N 1
ATOM 693 C CA . GLY A 1 89 ? 8.75 -19.594 -7.375 1 96.62 89 GLY A CA 1
ATOM 694 C C . GLY A 1 89 ? 8.109 -20.656 -6.52 1 96.62 89 GLY A C 1
ATOM 695 O O . GLY A 1 89 ? 8.484 -21.828 -6.598 1 96.62 89 GLY A O 1
ATOM 696 N N . VAL A 1 90 ? 7.129 -20.312 -5.785 1 96.88 90 VAL A N 1
ATOM 697 C CA . VAL A 1 90 ? 6.453 -21.219 -4.863 1 96.88 90 VAL A CA 1
ATOM 698 C C . VAL A 1 90 ? 5.738 -22.312 -5.648 1 96.88 90 VAL A C 1
ATOM 700 O O . VAL A 1 90 ? 5.738 -23.469 -5.246 1 96.88 90 VAL A O 1
ATOM 703 N N . PHE A 1 91 ? 5.137 -21.969 -6.809 1 96.94 91 PHE A N 1
ATOM 704 C CA . PHE A 1 91 ? 4.328 -22.922 -7.57 1 96.94 91 PHE A CA 1
ATOM 705 C C . PHE A 1 91 ? 5.168 -23.625 -8.625 1 96.94 91 PHE A C 1
ATOM 707 O O . PHE A 1 91 ? 4.68 -24.516 -9.328 1 96.94 91 PHE A O 1
ATOM 714 N N . GLY A 1 92 ? 6.434 -23.234 -8.758 1 95.19 92 GLY A N 1
ATOM 715 C CA . GLY A 1 92 ? 7.32 -23.875 -9.719 1 95.19 92 GLY A CA 1
ATOM 716 C C . GLY A 1 92 ? 6.984 -23.531 -11.156 1 95.19 92 GLY A C 1
ATOM 717 O O . GLY A 1 92 ? 7.086 -24.391 -12.039 1 95.19 92 GLY A O 1
ATOM 718 N N . ILE A 1 93 ? 6.445 -22.328 -11.383 1 95.38 93 ILE A N 1
ATOM 719 C CA . ILE A 1 93 ? 6.086 -21.844 -12.711 1 95.38 93 ILE A CA 1
ATOM 720 C C . ILE A 1 93 ? 7.246 -21.047 -13.297 1 95.38 93 ILE A C 1
ATOM 722 O O . ILE A 1 93 ? 7.789 -20.156 -12.641 1 95.38 93 ILE A O 1
ATOM 726 N N . SER A 1 94 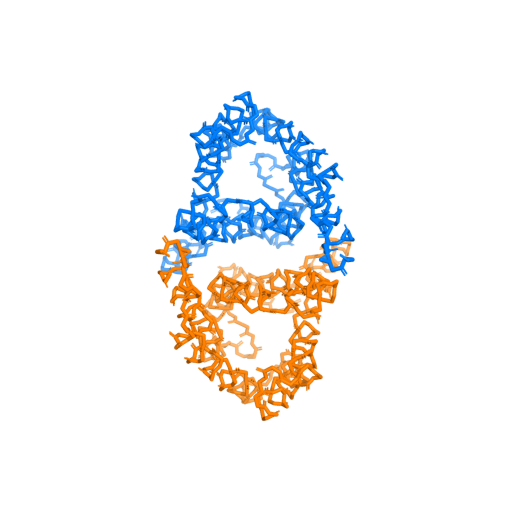? 7.648 -21.344 -14.516 1 92.19 94 SER A N 1
ATOM 727 C CA . SER A 1 94 ? 8.719 -20.609 -15.164 1 92.19 94 SER A CA 1
ATOM 728 C C . SER A 1 94 ? 8.242 -19.219 -15.594 1 92.19 94 SER A C 1
ATOM 730 O O . SER A 1 94 ? 7.039 -18.984 -15.719 1 92.19 94 SER A O 1
ATOM 732 N N . ASP A 1 95 ? 9.18 -18.391 -15.867 1 89.12 95 ASP A N 1
ATOM 733 C CA . ASP A 1 95 ? 8.875 -17.031 -16.312 1 89.12 95 ASP A CA 1
ATOM 734 C C . ASP A 1 95 ? 8.094 -17.047 -17.625 1 89.12 95 ASP A C 1
ATOM 736 O O . ASP A 1 95 ? 7.117 -16.312 -17.781 1 89.12 95 ASP A O 1
ATOM 740 N N . ARG A 1 96 ? 8.508 -17.859 -18.5 1 89.94 96 ARG A N 1
ATOM 741 C CA . ARG A 1 96 ? 7.848 -17.953 -19.797 1 89.94 96 ARG A CA 1
ATOM 742 C C . ARG A 1 96 ? 6.418 -18.469 -19.656 1 89.94 96 ARG A C 1
ATOM 744 O O . ARG A 1 96 ? 5.5 -17.938 -20.281 1 89.94 96 ARG A O 1
ATOM 751 N N . ALA A 1 97 ? 6.246 -19.438 -18.875 1 93.75 97 ALA A N 1
ATOM 752 C CA . ALA A 1 97 ? 4.914 -20 -18.641 1 93.75 97 ALA A CA 1
ATOM 753 C C . ALA A 1 97 ? 4.012 -18.984 -17.938 1 93.75 97 ALA A C 1
ATOM 755 O O . ALA A 1 97 ? 2.812 -18.906 -18.234 1 93.75 97 ALA A O 1
ATOM 756 N N . SER A 1 98 ? 4.613 -18.281 -17.047 1 94.12 98 SER A N 1
ATOM 757 C CA . SER A 1 98 ? 3.881 -17.25 -16.344 1 94.12 98 SER A CA 1
ATOM 758 C C . SER A 1 98 ? 3.365 -16.188 -17.297 1 94.12 98 SER A C 1
ATOM 760 O O . SER A 1 98 ? 2.191 -15.805 -17.25 1 94.12 98 SER A O 1
ATOM 762 N N . LEU A 1 99 ? 4.223 -15.688 -18.172 1 91.19 99 LEU A N 1
ATOM 763 C CA . LEU A 1 99 ? 3.848 -14.664 -19.141 1 91.19 99 LEU A CA 1
ATOM 764 C C . LEU A 1 99 ? 2.766 -15.18 -20.094 1 91.19 99 LEU A C 1
ATOM 766 O O . LEU A 1 99 ? 1.813 -14.469 -20.406 1 91.19 99 LEU A O 1
ATOM 770 N N . ALA A 1 100 ? 2.908 -16.375 -20.531 1 95.25 100 ALA A N 1
ATOM 771 C CA . ALA A 1 100 ? 1.916 -17 -21.406 1 95.25 100 ALA A CA 1
ATOM 772 C C . ALA A 1 100 ? 0.559 -17.094 -20.719 1 95.25 100 ALA A C 1
ATOM 774 O O . ALA A 1 100 ? -0.479 -16.844 -21.328 1 95.25 100 ALA A O 1
ATOM 775 N N . ALA A 1 101 ? 0.572 -17.469 -19.484 1 96.12 101 ALA A N 1
ATOM 776 C CA . ALA A 1 101 ? -0.67 -17.594 -18.719 1 96.12 101 ALA A CA 1
ATOM 777 C C . ALA A 1 101 ? -1.361 -16.25 -18.562 1 96.12 101 ALA A C 1
ATOM 779 O O . ALA A 1 101 ? -2.59 -16.156 -18.625 1 96.12 101 ALA A O 1
ATOM 780 N N . LEU A 1 102 ? -0.596 -15.227 -18.328 1 95.5 102 LEU A N 1
ATOM 781 C CA . LEU A 1 102 ? -1.126 -13.883 -18.125 1 95.5 102 LEU A CA 1
ATOM 782 C C . LEU A 1 102 ? -1.767 -13.352 -19.406 1 95.5 102 LEU A C 1
ATOM 784 O O . LEU A 1 102 ? -2.656 -12.5 -19.359 1 95.5 102 LEU A O 1
ATOM 788 N N . ASP A 1 103 ? -1.347 -13.828 -20.562 1 95.44 103 ASP A N 1
ATOM 789 C CA . ASP A 1 103 ? -1.887 -13.414 -21.844 1 95.44 103 ASP A CA 1
ATOM 790 C C . ASP A 1 103 ? -3.357 -13.812 -21.984 1 95.44 103 ASP A C 1
ATOM 792 O O . ASP A 1 103 ? -4.086 -13.25 -22.797 1 95.44 103 ASP A O 1
ATOM 796 N N . ASP A 1 104 ? -3.789 -14.758 -21.203 1 95.75 104 ASP A N 1
ATOM 797 C CA . ASP A 1 104 ? -5.176 -15.211 -21.25 1 95.75 104 ASP A CA 1
ATOM 798 C C . ASP A 1 104 ? -6.074 -14.289 -20.422 1 95.75 104 ASP A C 1
ATOM 800 O O . ASP A 1 104 ? -7.301 -14.398 -20.484 1 95.75 104 ASP A O 1
ATOM 804 N N . TYR A 1 105 ? -5.539 -13.336 -19.703 1 95.94 105 TYR A N 1
ATOM 805 C CA . TYR A 1 105 ? -6.277 -12.438 -18.828 1 95.94 105 TYR A CA 1
ATOM 806 C C . TYR A 1 105 ? -5.852 -10.992 -19.047 1 95.94 105 TYR A C 1
ATOM 808 O O . TYR A 1 105 ? -5.383 -10.32 -18.125 1 95.94 105 TYR A O 1
ATOM 816 N N . PRO A 1 106 ? -6.156 -10.398 -20.172 1 92.69 106 PRO A N 1
ATOM 817 C CA . PRO A 1 106 ? -5.547 -9.117 -20.531 1 92.69 106 PRO A CA 1
ATOM 818 C C . PRO A 1 106 ? -6.07 -7.957 -19.688 1 92.69 106 PRO A C 1
ATOM 820 O O . PRO A 1 106 ? -5.281 -7.133 -19.219 1 92.69 106 PRO A O 1
ATOM 823 N N . PRO A 1 107 ? -7.348 -7.879 -19.484 1 95.38 107 PRO A N 1
ATOM 824 C CA . PRO A 1 107 ? -7.715 -6.727 -18.656 1 95.38 107 PRO A CA 1
ATOM 825 C C . PRO A 1 107 ? -7.203 -6.836 -17.234 1 95.38 107 PRO A C 1
ATOM 827 O O . PRO A 1 107 ? -6.805 -5.832 -16.625 1 95.38 107 PRO A O 1
ATOM 830 N N . GLN A 1 108 ? -7.199 -8.031 -16.656 1 96.69 108 GLN A N 1
ATOM 831 C CA . GLN A 1 108 ? -6.785 -8.195 -15.273 1 96.69 108 GLN A CA 1
ATOM 832 C C . GLN A 1 108 ? -5.285 -7.977 -15.117 1 96.69 108 GLN A C 1
ATOM 834 O O . GLN A 1 108 ? -4.848 -7.285 -14.195 1 96.69 108 GLN A O 1
ATOM 839 N N . SER A 1 109 ? -4.484 -8.578 -16.031 1 97.25 109 SER A N 1
ATOM 840 C CA . SER A 1 109 ? -3.037 -8.414 -15.953 1 97.25 109 SER A CA 1
ATOM 841 C C . SER A 1 109 ? -2.627 -6.965 -16.172 1 97.25 109 SER A C 1
ATOM 843 O O . SER A 1 109 ? -1.646 -6.492 -15.602 1 97.25 109 SER A O 1
ATOM 845 N N . LEU A 1 110 ? -3.338 -6.223 -17.016 1 97.06 110 LEU A N 1
ATOM 846 C CA . LEU A 1 110 ? -3.08 -4.809 -17.25 1 97.06 110 LEU A CA 1
ATOM 847 C C . LEU A 1 110 ? -3.207 -4.004 -15.953 1 97.06 110 LEU A C 1
ATOM 849 O O . LEU A 1 110 ? -2.334 -3.197 -15.633 1 97.06 110 LEU A O 1
ATOM 853 N N . PHE A 1 111 ? -4.227 -4.305 -15.18 1 97.94 111 PHE A N 1
ATOM 854 C CA . PHE A 1 111 ? -4.531 -3.52 -13.992 1 97.94 111 PHE A CA 1
ATOM 855 C C . PHE A 1 111 ? -3.652 -3.945 -12.82 1 97.94 111 PHE A C 1
ATOM 857 O O . PHE A 1 111 ? -3.318 -3.129 -11.961 1 97.94 111 PHE A O 1
ATOM 864 N N . VAL A 1 112 ? -3.289 -5.184 -12.82 1 98.19 112 VAL A N 1
ATOM 865 C CA . VAL A 1 112 ? -2.543 -5.699 -11.68 1 98.19 112 VAL A CA 1
ATOM 866 C C . VAL A 1 112 ? -1.051 -5.445 -11.875 1 98.19 112 VAL A C 1
ATOM 868 O O . VAL A 1 112 ? -0.349 -5.074 -10.93 1 98.19 112 VAL A O 1
ATOM 871 N N . LEU A 1 113 ? -0.565 -5.586 -13.141 1 97.44 113 LEU A N 1
ATOM 872 C CA . LEU A 1 113 ? 0.881 -5.598 -13.336 1 97.44 113 LEU A CA 1
ATOM 873 C C . LEU A 1 113 ? 1.322 -4.461 -14.25 1 97.44 113 LEU A C 1
ATOM 875 O O . LEU A 1 113 ? 2.129 -3.617 -13.852 1 97.44 113 LEU A O 1
ATOM 879 N N . TRP A 1 114 ? 0.72 -4.254 -15.336 1 96.25 114 TRP A N 1
ATOM 880 C CA . TRP A 1 114 ? 1.365 -3.514 -16.406 1 96.25 114 TRP A CA 1
ATOM 881 C C . TRP A 1 114 ? 1.168 -2.012 -16.234 1 96.25 114 TRP A C 1
ATOM 883 O O . TRP A 1 114 ? 2.039 -1.219 -16.609 1 96.25 114 TRP A O 1
ATOM 893 N N . LEU A 1 115 ? 0.067 -1.635 -15.734 1 96.69 115 LEU A N 1
ATOM 894 C CA . LEU A 1 115 ? -0.164 -0.217 -15.484 1 96.69 115 LEU A CA 1
ATOM 895 C C . LEU A 1 115 ? 0.534 0.226 -14.195 1 96.69 115 LEU A C 1
ATOM 897 O O . LEU A 1 115 ? 1.287 1.202 -14.203 1 96.69 115 LEU A O 1
ATOM 901 N N . PRO A 1 116 ? 0.382 -0.464 -13.117 1 98.25 116 PRO A N 1
ATOM 902 C CA . PRO A 1 116 ? 1.01 0.01 -11.883 1 98.25 116 PRO A CA 1
ATOM 903 C C . PRO A 1 116 ? 2.529 -0.139 -11.898 1 98.25 116 PRO A C 1
ATOM 905 O O . PRO A 1 116 ? 3.234 0.622 -11.234 1 98.25 116 PRO A O 1
ATOM 908 N N . GLY A 1 117 ? 3.064 -1.095 -12.578 1 95.19 117 GLY A N 1
ATOM 909 C CA . GLY A 1 117 ? 4.484 -1.396 -12.586 1 95.19 117 GLY A CA 1
ATOM 910 C C . GLY A 1 117 ? 5.352 -0.189 -12.891 1 95.19 117 GLY A C 1
ATOM 911 O O . GLY A 1 117 ? 6.188 0.204 -12.078 1 95.19 117 GLY A O 1
ATOM 912 N N . PRO A 1 118 ? 5.086 0.495 -13.992 1 96.19 118 PRO A N 1
ATOM 913 C CA . PRO A 1 118 ? 5.895 1.658 -14.367 1 96.19 118 PRO A CA 1
ATOM 914 C C . PRO A 1 118 ? 5.637 2.867 -13.469 1 96.19 118 PRO A C 1
ATOM 916 O O . PRO A 1 118 ? 6.395 3.838 -13.5 1 96.19 118 PRO A O 1
ATOM 919 N N . SER A 1 119 ? 4.629 2.816 -12.695 1 98.25 119 SER A N 1
ATOM 920 C CA . SER A 1 119 ? 4.25 3.967 -11.875 1 98.25 119 SER A CA 1
ATOM 921 C C . SER A 1 119 ? 5.242 4.184 -10.742 1 98.25 119 SER A C 1
ATOM 923 O O . SER A 1 119 ? 5.41 5.309 -10.258 1 98.25 119 SER A O 1
ATOM 925 N N . PHE A 1 120 ? 5.949 3.154 -10.281 1 98.06 120 PHE A N 1
ATOM 926 C CA . PHE A 1 120 ? 6.891 3.346 -9.188 1 98.06 120 PHE A CA 1
ATOM 927 C C . PHE A 1 120 ? 8.07 4.207 -9.625 1 98.06 120 PHE A C 1
ATOM 929 O O . PHE A 1 120 ? 8.359 5.23 -9 1 98.06 120 PHE A O 1
ATOM 936 N N . PRO A 1 121 ? 8.766 3.811 -10.719 1 98.31 121 PRO A N 1
ATOM 937 C CA . PRO A 1 121 ? 9.852 4.691 -11.148 1 98.31 121 PRO A CA 1
ATOM 938 C C . PRO A 1 121 ? 9.367 6.102 -11.492 1 98.31 121 PRO A C 1
ATOM 940 O O . PRO A 1 121 ? 10.094 7.074 -11.273 1 98.31 121 PRO A O 1
ATOM 943 N N . LEU A 1 122 ? 8.188 6.223 -11.992 1 98.75 122 LEU A N 1
ATOM 944 C CA . LEU A 1 122 ? 7.637 7.547 -12.258 1 98.75 122 LEU A CA 1
ATOM 945 C C . LEU A 1 122 ? 7.434 8.32 -10.953 1 98.75 122 LEU A C 1
ATOM 947 O O . LEU A 1 122 ? 7.695 9.523 -10.898 1 98.75 122 LEU A O 1
ATOM 951 N N . ALA A 1 123 ? 6.918 7.656 -9.977 1 98.81 123 ALA A N 1
ATOM 952 C CA . ALA A 1 123 ? 6.734 8.289 -8.672 1 98.81 123 ALA A CA 1
ATOM 953 C C . ALA A 1 123 ? 8.078 8.703 -8.07 1 98.81 123 ALA A C 1
ATOM 955 O O . ALA A 1 123 ? 8.18 9.758 -7.434 1 98.81 123 ALA A O 1
ATOM 956 N N . LEU A 1 124 ? 9.039 7.852 -8.227 1 98.69 124 LEU A N 1
ATOM 957 C CA . LEU A 1 124 ? 10.375 8.156 -7.738 1 98.69 124 LEU A CA 1
ATOM 958 C C . LEU A 1 124 ? 10.961 9.359 -8.477 1 98.69 124 LEU A C 1
ATOM 960 O O . LEU A 1 124 ? 11.578 10.227 -7.859 1 98.69 124 LEU A O 1
ATOM 964 N N . LEU A 1 125 ? 10.766 9.391 -9.758 1 98.75 125 LEU A N 1
ATOM 965 C CA . LEU A 1 125 ? 11.219 10.516 -10.562 1 98.75 125 LEU A CA 1
ATOM 966 C C . LEU A 1 125 ? 10.539 11.805 -10.117 1 98.75 125 LEU A C 1
ATOM 968 O O . LEU A 1 125 ? 11.203 12.836 -9.953 1 98.75 125 LEU A O 1
ATOM 972 N N . ALA A 1 126 ? 9.297 11.766 -9.945 1 98.81 126 ALA A N 1
ATOM 973 C CA . ALA A 1 126 ? 8.539 12.922 -9.477 1 98.81 126 ALA A CA 1
ATOM 974 C C . ALA A 1 126 ? 9.016 13.375 -8.102 1 98.81 126 ALA A C 1
ATOM 976 O O . ALA A 1 126 ? 9.117 14.57 -7.832 1 98.81 126 ALA A O 1
ATOM 977 N N . PHE A 1 127 ? 9.273 12.422 -7.273 1 98.75 127 PHE A N 1
ATOM 978 C CA . PHE A 1 127 ? 9.766 12.719 -5.934 1 98.75 127 PHE A CA 1
ATOM 979 C C . PHE A 1 127 ? 11.07 13.5 -6 1 98.75 127 PHE A C 1
ATOM 981 O O . PHE A 1 127 ? 11.211 14.547 -5.359 1 98.75 127 PHE A O 1
ATOM 988 N N . GLY A 1 128 ? 12.023 12.961 -6.77 1 98.56 128 GLY A N 1
ATOM 989 C CA . GLY A 1 128 ? 13.281 13.664 -6.953 1 98.56 128 GLY A CA 1
ATOM 990 C C . GLY A 1 128 ? 13.109 15.047 -7.555 1 98.56 128 GLY A C 1
ATOM 991 O O . GLY A 1 128 ? 13.75 16 -7.113 1 98.56 128 GLY A O 1
ATOM 992 N N . ALA A 1 129 ? 12.273 15.148 -8.508 1 98.38 129 ALA A N 1
ATOM 993 C CA . ALA A 1 129 ? 12.023 16.422 -9.172 1 98.38 129 ALA A CA 1
ATOM 994 C C . ALA A 1 129 ? 11.438 17.438 -8.195 1 98.38 129 ALA A C 1
ATOM 996 O O . ALA A 1 129 ? 11.844 18.609 -8.188 1 98.38 129 ALA A O 1
ATOM 997 N N . ILE A 1 130 ? 10.484 17.031 -7.395 1 98.25 130 ILE A N 1
ATOM 998 C CA . ILE A 1 130 ? 9.859 17.938 -6.426 1 98.25 130 ILE A CA 1
ATOM 999 C C . ILE A 1 130 ? 10.898 18.391 -5.406 1 98.25 130 ILE A C 1
ATOM 1001 O O . ILE A 1 130 ? 10.977 19.578 -5.082 1 98.25 130 ILE A O 1
ATOM 1005 N N . LEU A 1 131 ? 11.703 17.484 -4.938 1 97.81 131 LEU A N 1
ATOM 1006 C CA . LEU A 1 131 ? 12.758 17.844 -3.992 1 97.81 131 LEU A CA 1
ATOM 1007 C C . LEU A 1 131 ? 13.703 18.875 -4.59 1 97.81 131 LEU A C 1
ATOM 1009 O O . LEU A 1 131 ? 14.078 19.844 -3.918 1 97.81 131 LEU A O 1
ATOM 1013 N N . GLY A 1 132 ? 14.094 18.594 -5.832 1 96.5 132 GLY A N 1
ATOM 1014 C CA . GLY A 1 132 ? 15.016 19.5 -6.504 1 96.5 132 GLY A CA 1
ATOM 1015 C C . GLY A 1 132 ? 14.414 20.875 -6.77 1 96.5 132 GLY A C 1
ATOM 1016 O O . GLY A 1 132 ? 15.055 21.891 -6.531 1 96.5 132 GLY A O 1
ATOM 1017 N N . TRP A 1 133 ? 13.234 20.859 -7.23 1 95.75 133 TRP A N 1
ATOM 1018 C CA . TRP A 1 133 ? 12.562 22.078 -7.625 1 95.75 133 TRP A CA 1
ATOM 1019 C C . TRP A 1 133 ? 12.273 22.953 -6.406 1 95.75 133 TRP A C 1
ATOM 1021 O O . TRP A 1 133 ? 12.398 24.188 -6.473 1 95.75 133 TRP A O 1
ATOM 1031 N N . THR A 1 134 ? 11.867 22.391 -5.336 1 95.56 134 THR A N 1
ATOM 1032 C CA . THR A 1 134 ? 11.508 23.141 -4.133 1 95.56 134 THR A CA 1
ATOM 1033 C C . THR A 1 134 ? 12.742 23.391 -3.27 1 95.56 134 THR A C 1
ATOM 1035 O O . THR A 1 134 ? 12.664 24.109 -2.268 1 95.56 134 THR A O 1
ATOM 1038 N N . ARG A 1 135 ? 13.852 22.75 -3.59 1 94.56 135 ARG A N 1
ATOM 1039 C CA . ARG A 1 135 ? 15.117 22.891 -2.869 1 94.56 135 ARG A CA 1
ATOM 1040 C C . ARG A 1 135 ? 14.953 22.5 -1.403 1 94.56 135 ARG A C 1
ATOM 1042 O O . ARG A 1 135 ? 15.547 23.125 -0.521 1 94.56 135 ARG A O 1
ATOM 1049 N N . MET A 1 136 ? 14.133 21.5 -1.229 1 93.81 136 MET A N 1
ATOM 1050 C CA . MET A 1 136 ? 13.875 21.016 0.123 1 93.81 136 MET A CA 1
ATOM 1051 C C . MET A 1 136 ? 14.977 20.062 0.582 1 93.81 136 MET A C 1
ATOM 1053 O O . MET A 1 136 ? 15.016 19.672 1.75 1 93.81 136 MET A O 1
ATOM 1057 N N . SER A 1 137 ? 15.812 19.672 -0.27 1 94.5 137 SER A N 1
ATOM 1058 C CA . SER A 1 137 ? 16.953 18.812 0.005 1 94.5 137 SER A CA 1
ATOM 1059 C C . SER A 1 137 ? 18.156 19.172 -0.857 1 94.5 137 SER A C 1
ATOM 1061 O O . SER A 1 137 ? 18.016 19.906 -1.839 1 94.5 137 SER A O 1
ATOM 1063 N N . PRO A 1 138 ? 19.328 18.75 -0.385 1 96.25 138 PRO A N 1
ATOM 1064 C CA . PRO A 1 138 ? 20.484 19 -1.242 1 96.25 138 PRO A CA 1
ATOM 1065 C C . PRO A 1 138 ? 20.297 18.469 -2.662 1 96.25 138 PRO A C 1
ATOM 1067 O O . PRO A 1 138 ? 19.625 17.453 -2.859 1 96.25 138 PRO A O 1
ATOM 1070 N N . ARG A 1 139 ? 20.953 19.141 -3.531 1 97 139 ARG A N 1
ATOM 1071 C CA . ARG A 1 139 ? 20.781 18.844 -4.949 1 97 139 ARG A CA 1
ATOM 1072 C C . ARG A 1 139 ? 21.156 17.406 -5.266 1 97 139 ARG A C 1
ATOM 1074 O O . ARG A 1 139 ? 20.547 16.766 -6.133 1 97 139 ARG A O 1
ATOM 1081 N N . TRP A 1 140 ? 22.172 16.891 -4.621 1 97.88 140 TRP A N 1
ATOM 1082 C CA . TRP A 1 140 ? 22.641 15.555 -4.941 1 97.88 140 TRP A CA 1
ATOM 1083 C C . TRP A 1 140 ? 21.578 14.508 -4.586 1 97.88 140 TRP A C 1
ATOM 1085 O O . TRP A 1 140 ? 21.516 13.453 -5.219 1 97.88 140 TRP A O 1
ATOM 1095 N N . VAL A 1 141 ? 20.812 14.734 -3.645 1 98.44 141 VAL A N 1
ATOM 1096 C CA . VAL A 1 141 ? 19.719 13.836 -3.268 1 98.44 141 VAL A CA 1
ATOM 1097 C C . VAL A 1 141 ? 18.703 13.75 -4.406 1 98.44 141 VAL A C 1
ATOM 1099 O O . VAL A 1 141 ? 18.328 12.648 -4.824 1 98.44 141 VAL A O 1
ATOM 1102 N N . ALA A 1 142 ? 18.312 14.867 -4.941 1 98.44 142 ALA A N 1
ATOM 1103 C CA . ALA A 1 142 ? 17.375 14.93 -6.051 1 98.44 142 ALA A CA 1
ATOM 1104 C C . ALA A 1 142 ? 17.938 14.242 -7.289 1 98.44 142 ALA A C 1
ATOM 1106 O O . ALA A 1 142 ? 17.234 13.453 -7.941 1 98.44 142 ALA A O 1
ATOM 1107 N N . VAL A 1 143 ? 19.172 14.516 -7.586 1 98.5 143 VAL A N 1
ATOM 1108 C CA . VAL A 1 143 ? 19.812 13.984 -8.781 1 98.5 143 VAL A CA 1
ATOM 1109 C C . VAL A 1 143 ? 19.906 12.461 -8.68 1 98.5 143 VAL A C 1
ATOM 1111 O O . VAL A 1 143 ? 19.594 11.742 -9.633 1 98.5 143 VAL A O 1
ATOM 1114 N N . LEU A 1 144 ? 20.312 11.961 -7.535 1 98.81 144 LEU A N 1
ATOM 1115 C CA . LEU A 1 144 ? 20.469 10.523 -7.355 1 98.81 144 LEU A CA 1
ATOM 1116 C C . LEU A 1 144 ? 19.125 9.82 -7.461 1 98.81 144 LEU A C 1
ATOM 1118 O O . LEU A 1 144 ? 19.031 8.734 -8.039 1 98.81 144 LEU A O 1
ATOM 1122 N N . LEU A 1 145 ? 18.109 10.422 -6.945 1 98.75 145 LEU A N 1
ATOM 1123 C CA . LEU A 1 145 ? 16.781 9.828 -7.027 1 98.75 145 LEU A CA 1
ATOM 1124 C C . LEU A 1 145 ? 16.297 9.773 -8.469 1 98.75 145 LEU A C 1
ATOM 1126 O O . LEU A 1 145 ? 15.734 8.766 -8.906 1 98.75 145 LEU A O 1
ATOM 1130 N N . CYS A 1 146 ? 16.531 10.805 -9.219 1 98.62 146 CYS A N 1
ATOM 1131 C CA . CYS A 1 146 ? 16.125 10.836 -10.617 1 98.62 146 CYS A CA 1
ATOM 1132 C C . CYS A 1 146 ? 16.906 9.82 -11.438 1 98.62 146 CYS A C 1
ATOM 1134 O O . CYS A 1 146 ? 16.328 9.133 -12.289 1 98.62 146 CYS A O 1
ATOM 1136 N N . LEU A 1 147 ? 18.172 9.734 -11.164 1 98.62 147 LEU A N 1
ATOM 1137 C CA . LEU A 1 147 ? 18.984 8.742 -11.859 1 98.62 147 LEU A CA 1
ATOM 1138 C C . LEU A 1 147 ? 18.516 7.332 -11.531 1 98.62 147 LEU A C 1
ATOM 1140 O O . LEU A 1 147 ? 18.391 6.488 -12.422 1 98.62 147 LEU A O 1
ATOM 1144 N N . ALA A 1 148 ? 18.266 7.07 -10.25 1 98.62 148 ALA A N 1
ATOM 1145 C CA . ALA A 1 148 ? 17.766 5.766 -9.836 1 98.62 148 ALA A CA 1
ATOM 1146 C C . ALA A 1 148 ? 16.453 5.438 -10.547 1 98.62 148 ALA A C 1
ATOM 1148 O O . ALA A 1 148 ? 16.234 4.297 -10.961 1 98.62 148 ALA A O 1
ATOM 1149 N N . ALA A 1 149 ? 15.586 6.406 -10.695 1 98.56 149 ALA A N 1
ATOM 1150 C CA . ALA A 1 149 ? 14.281 6.227 -11.312 1 98.56 149 ALA A CA 1
ATOM 1151 C C . ALA A 1 149 ? 14.422 5.797 -12.773 1 98.56 149 ALA A C 1
ATOM 1153 O O . ALA A 1 149 ? 13.578 5.062 -13.289 1 98.56 149 ALA A O 1
ATOM 1154 N N . ILE A 1 150 ? 15.445 6.227 -13.422 1 97.69 150 ILE A N 1
ATOM 1155 C CA . ILE A 1 150 ? 15.672 5.922 -14.828 1 97.69 150 ILE A CA 1
ATOM 1156 C C . ILE A 1 150 ? 16.359 4.559 -14.953 1 97.69 150 ILE A C 1
ATOM 1158 O O . ILE A 1 150 ? 15.992 3.756 -15.82 1 97.69 150 ILE A O 1
ATOM 1162 N N . ILE A 1 151 ? 17.266 4.289 -14.117 1 98.12 151 ILE A N 1
ATOM 1163 C CA . ILE A 1 151 ? 18.078 3.076 -14.211 1 98.12 151 ILE A CA 1
ATOM 1164 C C . ILE A 1 151 ? 17.281 1.888 -13.672 1 98.12 151 ILE A C 1
ATOM 1166 O O . ILE A 1 151 ? 17.469 0.753 -14.117 1 98.12 151 ILE A O 1
ATOM 1170 N N . PHE A 1 152 ? 16.406 2.109 -12.781 1 97.06 152 PHE A N 1
ATOM 1171 C CA . PHE A 1 152 ? 15.617 1.085 -12.102 1 97.06 152 PHE A CA 1
ATOM 1172 C C . PHE A 1 152 ? 14.883 0.212 -13.117 1 97.06 152 PHE A C 1
ATOM 1174 O O . PHE A 1 152 ? 15.047 -1.009 -13.125 1 97.06 152 PHE A O 1
ATOM 1181 N N . PRO A 1 153 ? 14.039 0.775 -14 1 96.06 153 PRO A N 1
ATOM 1182 C CA . PRO A 1 153 ? 13.336 -0.085 -14.961 1 96.06 153 PRO A CA 1
ATOM 1183 C C . PRO A 1 153 ? 14.281 -0.75 -15.961 1 96.06 153 PRO A C 1
ATOM 1185 O O . PRO A 1 153 ? 13.992 -1.845 -16.453 1 96.06 153 PRO A O 1
ATOM 1188 N N . LEU A 1 154 ? 15.398 -0.118 -16.25 1 94.5 154 LEU A N 1
ATOM 1189 C CA . LEU A 1 154 ? 16.359 -0.71 -17.172 1 94.5 154 LEU A CA 1
ATOM 1190 C C . LEU A 1 154 ? 16.906 -2.02 -16.609 1 94.5 154 LEU A C 1
ATOM 1192 O O . LEU A 1 154 ? 17 -3.016 -17.328 1 94.5 154 LEU A O 1
ATOM 1196 N N . ALA A 1 155 ? 17.25 -2.008 -15.352 1 94.06 155 ALA A N 1
ATOM 1197 C CA . ALA A 1 155 ? 17.781 -3.199 -14.695 1 94.06 155 ALA A CA 1
ATOM 1198 C C . ALA A 1 155 ? 16.766 -4.34 -14.727 1 94.06 155 ALA A C 1
ATOM 1200 O O . ALA A 1 155 ? 17.141 -5.504 -14.914 1 94.06 155 ALA A O 1
ATOM 1201 N N . ARG A 1 156 ? 15.516 -4.078 -14.57 1 92.38 156 ARG A N 1
ATOM 1202 C CA . ARG A 1 156 ? 14.477 -5.086 -14.391 1 92.38 156 ARG A CA 1
ATOM 1203 C C . ARG A 1 156 ? 13.953 -5.578 -15.734 1 92.38 156 ARG A C 1
ATOM 1205 O O . ARG A 1 156 ? 13.625 -6.754 -15.883 1 92.38 156 ARG A O 1
ATOM 1212 N N . VAL A 1 157 ? 13.938 -4.715 -16.719 1 90.12 157 VAL A N 1
ATOM 1213 C CA . VAL A 1 157 ? 13.523 -5.113 -18.062 1 90.12 157 VAL A CA 1
ATOM 1214 C C . VAL A 1 157 ? 14.625 -5.938 -18.719 1 90.12 157 VAL A C 1
ATOM 1216 O O . VAL A 1 157 ? 14.352 -6.957 -19.359 1 90.12 157 VAL A O 1
ATOM 1219 N N . LEU A 1 158 ? 15.859 -5.527 -18.469 1 91.94 158 LEU A N 1
ATOM 1220 C CA . LEU A 1 158 ? 16.984 -6.219 -19.078 1 91.94 158 LEU A CA 1
ATOM 1221 C C . LEU A 1 158 ? 17.422 -7.41 -18.234 1 91.94 158 LEU A C 1
ATOM 1223 O O . LEU A 1 158 ? 18.25 -8.219 -18.672 1 91.94 158 LEU A O 1
ATOM 1227 N N . ARG A 1 159 ? 16.938 -7.445 -17.016 1 91.69 159 ARG A N 1
ATOM 1228 C CA . ARG A 1 159 ? 17.203 -8.57 -16.125 1 91.69 159 ARG A CA 1
ATOM 1229 C C . ARG A 1 159 ? 18.703 -8.672 -15.805 1 91.69 159 ARG A C 1
ATOM 1231 O O . ARG A 1 159 ? 19.281 -9.758 -15.883 1 91.69 159 ARG A O 1
ATOM 1238 N N . LEU A 1 160 ? 19.297 -7.539 -15.539 1 93.56 160 LEU A N 1
ATOM 1239 C CA . LEU A 1 160 ? 20.703 -7.453 -15.203 1 93.56 160 LEU A CA 1
ATOM 1240 C C . LEU A 1 160 ? 20.891 -7.184 -13.711 1 93.56 160 LEU A C 1
ATOM 1242 O O . LEU A 1 160 ? 20.641 -6.074 -13.242 1 93.56 160 LEU A O 1
ATOM 1246 N N . ASP A 1 161 ? 21.484 -8.156 -13.016 1 92.94 161 ASP A N 1
ATOM 1247 C CA . ASP A 1 161 ? 21.641 -8.062 -11.57 1 92.94 161 ASP A CA 1
ATOM 1248 C C . ASP A 1 161 ? 22.516 -6.871 -11.188 1 92.94 161 ASP A C 1
ATOM 1250 O O . ASP A 1 161 ? 22.203 -6.141 -10.25 1 92.94 161 ASP A O 1
ATOM 1254 N N . TRP A 1 162 ? 23.641 -6.793 -11.891 1 94.5 162 TRP A N 1
ATOM 1255 C CA . TRP A 1 162 ? 24.609 -5.77 -11.492 1 94.5 162 TRP A CA 1
ATOM 1256 C C . TRP A 1 162 ? 24.016 -4.375 -11.688 1 94.5 162 TRP A C 1
ATOM 1258 O O . TRP A 1 162 ? 24.328 -3.453 -10.922 1 94.5 162 TRP A O 1
ATOM 1268 N N . VAL A 1 163 ? 23.203 -4.133 -12.688 1 96.94 163 VAL A N 1
ATOM 1269 C CA . VAL A 1 163 ? 22.531 -2.85 -12.898 1 96.94 163 VAL A CA 1
ATOM 1270 C C . VAL A 1 163 ? 21.516 -2.609 -11.781 1 96.94 163 VAL A C 1
ATOM 1272 O O . VAL A 1 163 ? 21.344 -1.477 -11.328 1 96.94 163 VAL A O 1
ATOM 1275 N N . ALA A 1 164 ? 20.859 -3.691 -11.383 1 97 164 ALA A N 1
ATOM 1276 C CA . ALA A 1 164 ? 19.922 -3.582 -10.266 1 97 164 ALA A CA 1
ATOM 1277 C C . ALA A 1 164 ? 20.641 -3.145 -8.992 1 97 164 ALA A C 1
ATOM 1279 O O . ALA A 1 164 ? 20.125 -2.309 -8.242 1 97 164 ALA A O 1
ATOM 1280 N N . TYR A 1 165 ? 21.859 -3.691 -8.688 1 97.5 165 TYR A N 1
ATOM 1281 C CA . TYR A 1 165 ? 22.641 -3.285 -7.527 1 97.5 165 TYR A CA 1
ATOM 1282 C C . TYR A 1 165 ? 22.938 -1.791 -7.562 1 97.5 165 TYR A C 1
ATOM 1284 O O . TYR A 1 165 ? 22.797 -1.101 -6.551 1 97.5 165 TYR A O 1
ATOM 1292 N N . ILE A 1 166 ? 23.281 -1.33 -8.664 1 97.38 166 ILE A N 1
ATOM 1293 C CA . ILE A 1 166 ? 23.656 0.074 -8.82 1 97.38 166 ILE A CA 1
ATOM 1294 C C . ILE A 1 166 ? 22.422 0.95 -8.617 1 97.38 166 ILE A C 1
ATOM 1296 O O . ILE A 1 166 ? 22.453 1.924 -7.859 1 97.38 166 ILE A O 1
ATOM 1300 N N . ALA A 1 167 ? 21.344 0.627 -9.328 1 97.62 167 ALA A N 1
ATOM 1301 C CA . ALA A 1 167 ? 20.109 1.398 -9.211 1 97.62 167 ALA A CA 1
ATOM 1302 C C . ALA A 1 167 ? 19.641 1.469 -7.762 1 97.62 167 ALA A C 1
ATOM 1304 O O . ALA A 1 167 ? 19.234 2.531 -7.285 1 97.62 167 ALA A O 1
ATOM 1305 N N . ASP A 1 168 ? 19.672 0.39 -7.07 1 98.06 168 ASP A N 1
ATOM 1306 C CA . ASP A 1 168 ? 19.203 0.326 -5.691 1 98.06 168 ASP A CA 1
ATOM 1307 C C . ASP A 1 168 ? 20.125 1.091 -4.75 1 98.06 168 ASP A C 1
ATOM 1309 O O . ASP A 1 168 ? 19.672 1.71 -3.787 1 98.06 168 ASP A O 1
ATOM 1313 N N . LEU A 1 169 ? 21.406 1.033 -5.004 1 97.69 169 LEU A N 1
ATOM 1314 C CA . LEU A 1 169 ? 22.344 1.826 -4.219 1 97.69 169 LEU A CA 1
ATOM 1315 C C . LEU A 1 169 ? 22.094 3.318 -4.406 1 97.69 169 LEU A C 1
ATOM 1317 O O . LEU A 1 169 ? 22.125 4.086 -3.441 1 97.69 169 LEU A O 1
ATOM 1321 N N . LEU A 1 170 ? 21.859 3.734 -5.656 1 98.06 170 LEU A N 1
ATOM 1322 C CA . LEU A 1 170 ? 21.531 5.125 -5.969 1 98.06 170 LEU A CA 1
ATOM 1323 C C . LEU A 1 170 ? 20.266 5.559 -5.25 1 98.06 170 LEU A C 1
ATOM 1325 O O . LEU A 1 170 ? 20.094 6.742 -4.938 1 98.06 170 LEU A O 1
ATOM 1329 N N . MET A 1 171 ? 19.391 4.672 -5 1 97.38 171 MET A N 1
ATOM 1330 C CA . MET A 1 171 ? 18.156 4.973 -4.297 1 97.38 171 MET A CA 1
ATOM 1331 C C . MET A 1 171 ? 18.375 4.992 -2.787 1 97.38 171 MET A C 1
ATOM 1333 O O . MET A 1 171 ? 17.875 5.879 -2.094 1 97.38 171 MET A O 1
ATOM 1337 N N . VAL A 1 172 ? 19.188 4.043 -2.244 1 98.69 172 VAL A N 1
ATOM 1338 C CA . VAL A 1 172 ? 19.375 3.891 -0.806 1 98.69 172 VAL A CA 1
ATOM 1339 C C . VAL A 1 172 ? 20.109 5.105 -0.248 1 98.69 172 VAL A C 1
ATOM 1341 O O . VAL A 1 172 ? 19.75 5.621 0.815 1 98.69 172 VAL A O 1
ATOM 1344 N N . LEU A 1 173 ? 21.031 5.645 -0.927 1 98.62 173 LEU A N 1
ATOM 1345 C CA . LEU A 1 173 ? 21.875 6.73 -0.438 1 98.62 173 LEU A CA 1
ATOM 1346 C C . LEU A 1 173 ? 21.047 7.977 -0.156 1 98.62 173 LEU A C 1
ATOM 1348 O O . LEU A 1 173 ? 21.094 8.516 0.954 1 98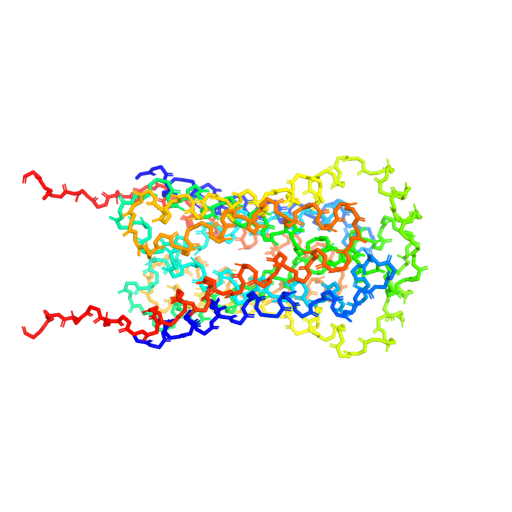.62 173 LEU A O 1
ATOM 1352 N N . PRO A 1 174 ? 20.328 8.445 -1.128 1 98.75 174 PRO A N 1
ATOM 1353 C CA . PRO A 1 174 ? 19.516 9.633 -0.827 1 98.75 174 PRO A CA 1
ATOM 1354 C C . PRO A 1 174 ? 18.484 9.383 0.269 1 98.75 174 PRO A C 1
ATOM 1356 O O . PRO A 1 174 ? 18.203 10.273 1.069 1 98.75 174 PRO A O 1
ATOM 1359 N N . PHE A 1 175 ? 17.906 8.242 0.353 1 98.81 175 PHE A N 1
ATOM 1360 C CA . PHE A 1 175 ? 16.922 7.957 1.391 1 98.81 175 PHE A CA 1
ATOM 1361 C C . PHE A 1 175 ? 17.578 7.895 2.762 1 98.81 175 PHE A C 1
ATOM 1363 O O . PHE A 1 175 ? 16.953 8.234 3.773 1 98.81 175 PHE A O 1
ATOM 1370 N N . CYS A 1 176 ? 18.875 7.449 2.836 1 98.5 176 CYS A N 1
ATOM 1371 C CA . CYS A 1 176 ? 19.625 7.539 4.086 1 98.5 176 CYS A CA 1
ATOM 1372 C C . CYS A 1 176 ? 19.734 8.984 4.551 1 98.5 176 CYS A C 1
ATOM 1374 O O . CYS A 1 176 ? 19.516 9.281 5.723 1 98.5 176 CYS A O 1
ATOM 1376 N N . ARG A 1 177 ? 20.047 9.812 3.648 1 98.06 177 ARG A N 1
ATOM 1377 C CA . ARG A 1 177 ? 20.156 11.234 3.969 1 98.06 177 ARG A CA 1
ATOM 1378 C C . ARG A 1 177 ? 18.812 11.797 4.43 1 98.06 177 ARG A C 1
ATOM 1380 O O . ARG A 1 177 ? 18.766 12.562 5.398 1 98.06 177 ARG A O 1
ATOM 1387 N N . LEU A 1 178 ? 17.781 11.516 3.713 1 98.06 178 LEU A N 1
ATOM 1388 C CA . LEU A 1 178 ? 16.453 12.016 4.059 1 98.06 178 LEU A CA 1
ATOM 1389 C C . LEU A 1 178 ? 16.016 11.484 5.418 1 98.06 178 LEU A C 1
ATOM 1391 O O . LEU A 1 178 ? 15.43 12.219 6.215 1 98.06 178 LEU A O 1
ATOM 1395 N N . ALA A 1 179 ? 16.297 10.188 5.637 1 98.38 179 ALA A N 1
ATOM 1396 C CA . ALA A 1 179 ? 15.945 9.586 6.922 1 98.38 179 ALA A CA 1
ATOM 1397 C C . ALA A 1 179 ? 16.703 10.258 8.062 1 98.38 179 ALA A C 1
ATOM 1399 O O . ALA A 1 179 ? 16.125 10.531 9.117 1 98.38 179 ALA A O 1
ATOM 1400 N N . TRP A 1 180 ? 17.953 10.5 7.844 1 97.31 180 TRP A N 1
ATOM 1401 C CA . TRP A 1 180 ? 18.781 11.172 8.844 1 97.31 180 TRP A CA 1
ATOM 1402 C C . TRP A 1 180 ? 18.234 12.555 9.156 1 97.31 180 TRP A C 1
ATOM 1404 O O . TRP A 1 180 ? 18.125 12.938 10.328 1 97.31 180 TRP A O 1
ATOM 1414 N N . HIS A 1 181 ? 17.859 13.289 8.164 1 95.31 181 HIS A N 1
ATOM 1415 C CA . HIS A 1 181 ? 17.312 14.625 8.352 1 95.31 181 HIS A CA 1
ATOM 1416 C C . HIS A 1 181 ? 15.969 14.562 9.078 1 95.31 181 HIS A C 1
ATOM 1418 O O . HIS A 1 181 ? 15.695 15.391 9.953 1 95.31 181 HIS A O 1
ATOM 1424 N N . ALA A 1 182 ? 15.133 13.641 8.641 1 95.31 182 ALA A N 1
ATOM 1425 C CA . ALA A 1 182 ? 13.82 13.484 9.266 1 95.31 182 ALA A CA 1
ATOM 1426 C C . ALA A 1 182 ? 13.961 13.148 10.75 1 95.31 182 ALA A C 1
ATOM 1428 O O . ALA A 1 182 ? 13.156 13.594 11.57 1 95.31 182 ALA A O 1
ATOM 1429 N N . TRP A 1 183 ? 14.977 12.359 11.07 1 95.38 183 TRP A N 1
ATOM 1430 C CA . TRP A 1 183 ? 15.234 11.938 12.445 1 95.38 183 TRP A CA 1
ATOM 1431 C C . TRP A 1 183 ? 15.617 13.133 13.312 1 95.38 183 TRP A C 1
ATOM 1433 O O . TRP A 1 183 ? 15.266 13.188 14.5 1 95.38 183 TRP A O 1
ATOM 1443 N N . GLN A 1 184 ? 16.219 14.172 12.766 1 92.81 184 GLN A N 1
ATOM 1444 C CA . GLN A 1 184 ? 16.781 15.281 13.516 1 92.81 184 GLN A CA 1
ATOM 1445 C C . GLN A 1 184 ? 15.836 16.469 13.539 1 92.81 184 GLN A C 1
ATOM 1447 O O . GLN A 1 184 ? 16.047 17.438 14.281 1 92.81 184 GLN A O 1
ATOM 1452 N N . ARG A 1 185 ? 14.883 16.406 12.766 1 87.06 185 ARG A N 1
ATOM 1453 C CA . ARG A 1 185 ? 13.977 17.562 12.68 1 87.06 185 ARG A CA 1
ATOM 1454 C C . ARG A 1 185 ? 13.289 17.812 14.016 1 87.06 185 ARG A C 1
ATOM 1456 O O . ARG A 1 185 ? 12.773 16.875 14.641 1 87.06 185 ARG A O 1
ATOM 1463 N N . PRO A 1 186 ? 13.43 19.047 14.523 1 80.12 186 PRO A N 1
ATOM 1464 C CA . PRO A 1 186 ? 12.734 19.375 15.766 1 80.12 186 PRO A CA 1
ATOM 1465 C C . PRO A 1 186 ? 11.211 19.344 15.625 1 80.12 186 PRO A C 1
ATOM 1467 O O . PRO A 1 186 ? 10.68 19.641 14.555 1 80.12 186 PRO A O 1
ATOM 1470 N N . VAL A 1 187 ? 10.531 18.578 16.484 1 66.56 187 VAL A N 1
ATOM 1471 C CA . VAL A 1 187 ? 9.07 18.531 16.469 1 66.56 187 VAL A CA 1
ATOM 1472 C C . VAL A 1 187 ? 8.5 19.891 16.844 1 66.56 187 VAL A C 1
ATOM 1474 O O . VAL A 1 187 ? 9.047 20.562 17.719 1 66.56 187 VAL A O 1
ATOM 1477 N N . ALA A 1 188 ? 7.844 20.656 15.969 1 55.59 188 ALA A N 1
ATOM 1478 C CA . ALA A 1 188 ? 7.258 21.953 16.297 1 55.59 188 ALA A CA 1
ATOM 1479 C C . ALA A 1 188 ? 6.738 21.969 17.734 1 55.59 188 ALA A C 1
ATOM 1481 O O . ALA A 1 188 ? 6.078 21.016 18.172 1 55.59 188 ALA A O 1
ATOM 1482 N N . ALA A 1 189 ? 7.336 22.609 18.656 1 48.47 189 ALA A N 1
ATOM 1483 C CA . ALA A 1 189 ? 6.965 22.891 20.031 1 48.47 189 ALA A CA 1
ATOM 1484 C C . ALA A 1 189 ? 5.512 23.359 20.125 1 48.47 189 ALA A C 1
ATOM 1486 O O . ALA A 1 189 ? 5.039 24.109 19.281 1 48.47 189 ALA A O 1
ATOM 1487 N N . ASP A 1 190 ? 4.523 22.641 20.484 1 46.12 190 ASP A N 1
ATOM 1488 C CA . ASP A 1 190 ? 3.277 23.219 20.969 1 46.12 190 ASP A CA 1
ATOM 1489 C C . ASP A 1 190 ? 3.549 24.469 21.812 1 46.12 190 ASP A C 1
ATOM 1491 O O . ASP A 1 190 ? 4.207 24.375 22.844 1 46.12 190 ASP A O 1
ATOM 1495 N N . MET A 1 191 ? 3.826 25.672 21.281 1 37.62 191 MET A N 1
ATOM 1496 C CA . MET A 1 191 ? 3.926 26.922 22.016 1 37.62 191 MET A CA 1
ATOM 1497 C C . MET A 1 191 ? 2.754 27.078 22.984 1 37.62 191 MET A C 1
ATOM 1499 O O . MET A 1 191 ? 1.74 27.688 22.641 1 37.62 191 MET A O 1
ATOM 1503 N N . SER A 1 192 ? 1.993 26.141 23.297 1 39.94 192 SER A N 1
ATOM 1504 C CA . SER A 1 192 ? 1.052 26.516 24.344 1 39.94 192 SER A CA 1
ATOM 1505 C C . SER A 1 192 ? 1.78 26.891 25.625 1 39.94 192 SER A C 1
ATOM 1507 O O . SER A 1 192 ? 1.149 27.109 26.672 1 39.94 192 SER A O 1
ATOM 1509 N N . ALA A 1 193 ? 3.109 27.188 25.719 1 37.12 193 ALA A N 1
ATOM 1510 C CA . ALA A 1 193 ? 3.352 27.797 27.016 1 37.12 193 ALA A CA 1
ATOM 1511 C C . ALA A 1 193 ? 2.959 29.266 27.016 1 37.12 193 ALA A C 1
ATOM 1513 O O . ALA A 1 193 ? 3.172 29.969 26.016 1 37.12 193 ALA A O 1
ATOM 1514 N N . MET B 1 1 ? -8.266 22.094 -1.505 1 84.56 1 MET B N 1
ATOM 1515 C CA . MET B 1 1 ? -9.594 21.641 -1.905 1 84.56 1 MET B CA 1
ATOM 1516 C C . MET B 1 1 ? -9.508 20.406 -2.807 1 84.56 1 MET B C 1
ATOM 1518 O O . MET B 1 1 ? -10.164 19.406 -2.547 1 84.56 1 MET B O 1
ATOM 1522 N N . LEU B 1 2 ? -8.711 20.312 -3.842 1 93.69 2 LEU B N 1
ATOM 1523 C CA . LEU B 1 2 ? -8.656 19.203 -4.793 1 93.69 2 LEU B CA 1
ATOM 1524 C C . LEU B 1 2 ? -8.227 17.922 -4.102 1 93.69 2 LEU B C 1
ATOM 1526 O O . LEU B 1 2 ? -8.883 16.875 -4.25 1 93.69 2 LEU B O 1
ATOM 1530 N N . VAL B 1 3 ? -7.195 17.953 -3.293 1 96 3 VAL B N 1
ATOM 1531 C CA . VAL B 1 3 ? -6.656 16.766 -2.641 1 96 3 VAL B CA 1
ATOM 1532 C C . VAL B 1 3 ? -7.691 16.203 -1.674 1 96 3 VAL B C 1
ATOM 1534 O O . VAL B 1 3 ? -7.895 14.984 -1.62 1 96 3 VAL B O 1
ATOM 1537 N N . GLN B 1 4 ? -8.32 17.031 -0.983 1 95.5 4 GLN B N 1
ATOM 1538 C CA . GLN B 1 4 ? -9.359 16.594 -0.055 1 95.5 4 GLN B CA 1
ATOM 1539 C C . GLN B 1 4 ? -10.484 15.875 -0.788 1 95.5 4 GLN B C 1
ATOM 1541 O O . GLN B 1 4 ? -10.977 14.852 -0.323 1 95.5 4 GLN B O 1
ATOM 1546 N N . ARG B 1 5 ? -10.914 16.391 -1.87 1 96.75 5 ARG B N 1
ATOM 1547 C CA . ARG B 1 5 ? -11.984 15.781 -2.652 1 96.75 5 ARG B CA 1
ATOM 1548 C C . ARG B 1 5 ? -11.539 14.453 -3.248 1 96.75 5 ARG B C 1
ATOM 1550 O O . ARG B 1 5 ? -12.312 13.492 -3.291 1 96.75 5 ARG B O 1
ATOM 1557 N N . LEU B 1 6 ? -10.305 14.422 -3.709 1 97.94 6 LEU B N 1
ATOM 1558 C CA . LEU B 1 6 ? -9.766 13.172 -4.223 1 97.94 6 LEU B CA 1
ATOM 1559 C C . LEU B 1 6 ? -9.711 12.109 -3.125 1 97.94 6 LEU B C 1
ATOM 1561 O O . LEU B 1 6 ? -10.039 10.945 -3.365 1 97.94 6 LEU B O 1
ATOM 1565 N N . GLN B 1 7 ? -9.328 12.523 -1.982 1 98.19 7 GLN B N 1
ATOM 1566 C CA . GLN B 1 7 ? -9.266 11.594 -0.863 1 98.19 7 GLN B CA 1
ATOM 1567 C C . GLN B 1 7 ? -10.656 11.141 -0.441 1 98.19 7 GLN B C 1
ATOM 1569 O O . GLN B 1 7 ? -10.852 9.992 -0.047 1 98.19 7 GLN B O 1
ATOM 1574 N N . ALA B 1 8 ? -11.625 12.031 -0.525 1 98.25 8 ALA B N 1
ATOM 1575 C CA . ALA B 1 8 ? -13 11.664 -0.221 1 98.25 8 ALA B CA 1
ATOM 1576 C C . ALA B 1 8 ? -13.539 10.648 -1.226 1 98.25 8 ALA B C 1
ATOM 1578 O O . ALA B 1 8 ? -14.148 9.648 -0.842 1 98.25 8 ALA B O 1
ATOM 1579 N N . VAL B 1 9 ? -13.32 10.859 -2.469 1 98.62 9 VAL B N 1
ATOM 1580 C CA . VAL B 1 9 ? -13.742 9.938 -3.514 1 98.62 9 VAL B CA 1
ATOM 1581 C C . VAL B 1 9 ? -13.055 8.586 -3.314 1 98.62 9 VAL B C 1
ATOM 1583 O O . VAL B 1 9 ? -13.688 7.535 -3.449 1 98.62 9 VAL B O 1
ATOM 1586 N N . ALA B 1 10 ? -11.789 8.633 -2.984 1 98.81 10 ALA B N 1
ATOM 1587 C CA . ALA B 1 10 ? -11.008 7.422 -2.764 1 98.81 10 ALA B CA 1
ATOM 1588 C C . ALA B 1 10 ? -11.523 6.645 -1.559 1 98.81 10 ALA B C 1
ATOM 1590 O O . ALA B 1 10 ? -11.547 5.41 -1.567 1 98.81 10 ALA B O 1
ATOM 1591 N N . LEU B 1 11 ? -11.93 7.414 -0.549 1 98.19 11 LEU B N 1
ATOM 1592 C CA . LEU B 1 11 ? -12.453 6.82 0.673 1 98.19 11 LEU B CA 1
ATOM 1593 C C . LEU B 1 11 ? -13.75 6.062 0.393 1 98.19 11 LEU B C 1
ATOM 1595 O O . LEU B 1 11 ? -14.078 5.102 1.097 1 98.19 11 LEU B O 1
ATOM 1599 N N . PHE B 1 12 ? -14.438 6.438 -0.651 1 98.56 12 PHE B N 1
ATOM 1600 C CA . PHE B 1 12 ? -15.648 5.762 -1.11 1 98.56 12 PHE B CA 1
ATOM 1601 C C . PHE B 1 12 ? -15.305 4.613 -2.049 1 98.56 12 PHE B C 1
ATOM 1603 O O . PHE B 1 12 ? -15.789 3.494 -1.874 1 98.56 12 PHE B O 1
ATOM 1610 N N . LEU B 1 13 ? -14.453 4.805 -2.979 1 98.81 13 LEU B N 1
ATOM 1611 C CA . LEU B 1 13 ? -14.148 3.855 -4.047 1 98.81 13 LEU B CA 1
ATOM 1612 C C . LEU B 1 13 ? -13.438 2.625 -3.496 1 98.81 13 LEU B C 1
ATOM 1614 O O . LEU B 1 13 ? -13.711 1.502 -3.932 1 98.81 13 LEU B O 1
ATOM 1618 N N . GLY B 1 14 ? -12.539 2.807 -2.549 1 98.75 14 GLY B N 1
ATOM 1619 C CA . GLY B 1 14 ? -11.781 1.693 -2 1 98.75 14 GLY B CA 1
ATOM 1620 C C . GLY B 1 14 ? -12.656 0.558 -1.507 1 98.75 14 GLY B C 1
ATOM 1621 O O . GLY B 1 14 ? -12.633 -0.54 -2.066 1 98.75 14 GLY B O 1
ATOM 1622 N N . PRO B 1 15 ? -13.5 0.854 -0.529 1 98.75 15 PRO B N 1
ATOM 1623 C CA . PRO B 1 15 ? -14.344 -0.211 0.015 1 98.75 15 PRO B CA 1
ATOM 1624 C C . PRO B 1 15 ? -15.367 -0.727 -0.995 1 98.75 15 PRO B C 1
ATOM 1626 O O . PRO B 1 15 ? -15.727 -1.906 -0.966 1 98.75 15 PRO B O 1
ATOM 1629 N N . VAL B 1 16 ? -15.828 0.046 -1.937 1 98.81 16 VAL B N 1
ATOM 1630 C CA . VAL B 1 16 ? -16.812 -0.388 -2.92 1 98.81 16 VAL B CA 1
ATOM 1631 C C . VAL B 1 16 ? -16.172 -1.377 -3.893 1 98.81 16 VAL B C 1
ATOM 1633 O O . VAL B 1 16 ? -16.766 -2.416 -4.203 1 98.81 16 VAL B O 1
ATOM 1636 N N . ILE B 1 17 ? -15.008 -1.049 -4.375 1 98.88 17 ILE B N 1
ATOM 1637 C CA . ILE B 1 17 ? -14.289 -1.966 -5.25 1 98.88 17 ILE B CA 1
ATOM 1638 C C . ILE B 1 17 ? -14.008 -3.273 -4.512 1 98.88 17 ILE B C 1
ATOM 1640 O O . ILE B 1 17 ? -14.188 -4.359 -5.07 1 98.88 17 ILE B O 1
ATOM 1644 N N . PHE B 1 18 ? -13.602 -3.16 -3.297 1 98.75 18 PHE B N 1
ATOM 1645 C CA . PHE B 1 18 ? -13.344 -4.344 -2.484 1 98.75 18 PHE B CA 1
ATOM 1646 C C . PHE B 1 18 ? -14.609 -5.191 -2.35 1 98.75 18 PHE B C 1
ATOM 1648 O O . PHE B 1 18 ? -14.555 -6.414 -2.496 1 98.75 18 PHE B O 1
ATOM 1655 N N . ALA B 1 19 ? -15.711 -4.551 -2.109 1 98.44 19 ALA B N 1
ATOM 1656 C CA . ALA B 1 19 ? -16.969 -5.238 -1.853 1 98.44 19 ALA B CA 1
ATOM 1657 C C . ALA B 1 19 ? -17.5 -5.91 -3.117 1 98.44 19 ALA B C 1
ATOM 1659 O O . ALA B 1 19 ? -18.344 -6.801 -3.047 1 98.44 19 ALA B O 1
ATOM 1660 N N . ALA B 1 20 ? -17.047 -5.531 -4.262 1 98.38 20 ALA B N 1
ATOM 1661 C CA . ALA B 1 20 ? -17.438 -6.168 -5.52 1 98.38 20 ALA B CA 1
ATOM 1662 C C . ALA B 1 20 ? -16.734 -7.516 -5.688 1 98.38 20 ALA B C 1
ATOM 1664 O O . ALA B 1 20 ? -17.172 -8.352 -6.48 1 98.38 20 ALA B O 1
ATOM 1665 N N . SER B 1 21 ? -15.719 -7.762 -4.973 1 98 21 SER B N 1
ATOM 1666 C CA . SER B 1 21 ? -14.828 -8.898 -5.18 1 98 21 SER B CA 1
ATOM 1667 C C . SER B 1 21 ? -15.562 -10.219 -4.969 1 98 21 SER B C 1
ATOM 1669 O O . SER B 1 21 ? -15.43 -11.148 -5.773 1 98 21 SER B O 1
ATOM 1671 N N . PRO B 1 22 ? -16.391 -10.328 -3.871 1 97.19 22 PRO B N 1
ATOM 1672 C CA . PRO B 1 22 ? -16.984 -11.641 -3.613 1 97.19 22 PRO B CA 1
ATOM 1673 C C . PRO B 1 22 ? -17.953 -12.07 -4.711 1 97.19 22 PRO B C 1
ATOM 1675 O O . PRO B 1 22 ? -18.25 -13.266 -4.84 1 97.19 22 PRO B O 1
ATOM 1678 N N . PHE B 1 23 ? -18.438 -11.195 -5.52 1 97.06 23 PHE B N 1
ATOM 1679 C CA . PHE B 1 23 ? -19.297 -11.555 -6.637 1 97.06 23 PHE B CA 1
ATOM 1680 C C . PHE B 1 23 ? -18.516 -12.328 -7.695 1 97.06 23 PHE B C 1
ATOM 1682 O O . PHE B 1 23 ? -19.125 -12.938 -8.586 1 97.06 23 PHE B O 1
ATOM 1689 N N . PHE B 1 24 ? -17.219 -12.438 -7.559 1 96.38 24 PHE B N 1
ATOM 1690 C CA . PHE B 1 24 ? -16.375 -13.133 -8.523 1 96.38 24 PHE B CA 1
ATOM 1691 C C . PHE B 1 24 ? -15.609 -14.258 -7.844 1 96.38 24 PHE B C 1
ATOM 1693 O O . PHE B 1 24 ? -14.617 -14.75 -8.383 1 96.38 24 PHE B O 1
ATOM 1700 N N . TRP B 1 25 ? -15.984 -14.531 -6.637 1 94.62 25 TRP B N 1
ATOM 1701 C CA . TRP B 1 25 ? -15.367 -15.672 -5.98 1 94.62 25 TRP B CA 1
ATOM 1702 C C . TRP B 1 25 ? -15.711 -16.969 -6.699 1 94.62 25 TRP B C 1
ATOM 1704 O O . TRP B 1 25 ? -16.75 -17.062 -7.355 1 94.62 25 TRP B O 1
ATOM 1714 N N . VAL B 1 26 ? -14.812 -17.938 -6.656 1 90.94 26 VAL B N 1
ATOM 1715 C CA . VAL B 1 26 ? -14.992 -19.266 -7.215 1 90.94 26 VAL B CA 1
ATOM 1716 C C . VAL B 1 26 ? -14.906 -20.312 -6.105 1 90.94 26 VAL B C 1
ATOM 1718 O O . VAL B 1 26 ? -13.82 -20.625 -5.625 1 90.94 26 VAL B O 1
ATOM 1721 N N . ASP B 1 27 ? -16.047 -20.906 -5.793 1 87.88 27 ASP B N 1
ATOM 1722 C CA . ASP B 1 27 ? -16.109 -21.922 -4.75 1 87.88 27 ASP B CA 1
ATOM 1723 C C . ASP B 1 27 ? -15.5 -21.406 -3.445 1 87.88 27 ASP B C 1
ATOM 1725 O O . ASP B 1 27 ? -14.633 -22.062 -2.867 1 87.88 27 ASP B O 1
ATOM 1729 N N . GLY B 1 28 ? -15.852 -20.141 -3.082 1 88.94 28 GLY B N 1
ATOM 1730 C CA . GLY B 1 28 ? -15.43 -19.578 -1.81 1 88.94 28 GLY B CA 1
ATOM 1731 C C . GLY B 1 28 ? -14.008 -19.047 -1.837 1 88.94 28 GLY B C 1
ATOM 1732 O O . GLY B 1 28 ? -13.469 -18.641 -0.803 1 88.94 28 GLY B O 1
ATOM 1733 N N . HIS B 1 29 ? -13.445 -19.047 -2.998 1 91.88 29 HIS B N 1
ATOM 1734 C CA . HIS B 1 29 ? -12.078 -18.547 -3.129 1 91.88 29 HIS B CA 1
ATOM 1735 C C . HIS B 1 29 ? -12.023 -17.297 -3.994 1 91.88 29 HIS B C 1
ATOM 1737 O O . HIS B 1 29 ? -12.953 -17.031 -4.762 1 91.88 29 HIS B O 1
ATOM 1743 N N . TYR B 1 30 ? -11.023 -16.469 -3.844 1 93.25 30 TYR B N 1
ATOM 1744 C CA . TYR B 1 30 ? -10.969 -15.141 -4.449 1 93.25 30 TYR B CA 1
ATOM 1745 C C . TYR B 1 30 ? -10.945 -15.234 -5.969 1 93.25 30 TYR B C 1
ATOM 1747 O O . TYR B 1 30 ? -11.594 -14.438 -6.656 1 93.25 30 TYR B O 1
ATOM 1755 N N . GLY B 1 31 ? -10.289 -16.188 -6.641 1 94.75 31 GLY B N 1
ATOM 1756 C CA . GLY B 1 31 ? -10.125 -16.312 -8.078 1 94.75 31 GLY B CA 1
ATOM 1757 C C . GLY B 1 31 ? -9.375 -15.156 -8.703 1 94.75 31 GLY B C 1
ATOM 1758 O O . GLY B 1 31 ? -8.859 -14.289 -7.996 1 94.75 31 GLY B O 1
ATOM 1759 N N . VAL B 1 32 ? -9.391 -15.055 -10.078 1 97.56 32 VAL B N 1
ATOM 1760 C CA . VAL B 1 32 ? -8.594 -14.078 -10.805 1 97.56 32 VAL B CA 1
ATOM 1761 C C . VAL B 1 32 ? -9.203 -12.688 -10.648 1 97.56 32 VAL B C 1
ATOM 1763 O O . VAL B 1 32 ? -8.539 -11.766 -10.18 1 97.56 32 VAL B O 1
ATOM 1766 N N . THR B 1 33 ? -10.469 -12.539 -10.961 1 98.12 33 THR B N 1
ATOM 1767 C CA . THR B 1 33 ? -11.117 -11.234 -10.945 1 98.12 33 THR B CA 1
ATOM 1768 C C . THR B 1 33 ? -11.352 -10.766 -9.508 1 98.12 33 THR B C 1
ATOM 1770 O O . THR B 1 33 ? -11.125 -9.602 -9.188 1 98.12 33 THR B O 1
ATOM 1773 N N . GLY B 1 34 ? -11.82 -11.703 -8.664 1 97.88 34 GLY B N 1
ATOM 1774 C CA . GLY B 1 34 ? -12 -11.352 -7.266 1 97.88 34 GLY B CA 1
ATOM 1775 C C . GLY B 1 34 ? -10.719 -10.906 -6.594 1 97.88 34 GLY B C 1
ATOM 1776 O O . GLY B 1 34 ? -10.703 -9.906 -5.875 1 97.88 34 GLY B O 1
ATOM 1777 N N . GLY B 1 35 ? -9.648 -11.695 -6.82 1 98.19 35 GLY B N 1
ATOM 1778 C CA . GLY B 1 35 ? -8.352 -11.352 -6.266 1 98.19 35 GLY B CA 1
ATOM 1779 C C . GLY B 1 35 ? -7.828 -10.008 -6.754 1 98.19 35 GLY B C 1
ATOM 1780 O O . GLY B 1 35 ? -7.266 -9.234 -5.977 1 98.19 35 GLY B O 1
ATOM 1781 N N . MET B 1 36 ? -8.008 -9.695 -8.055 1 98.69 36 MET B N 1
ATOM 1782 C CA . MET B 1 36 ? -7.609 -8.406 -8.625 1 98.69 36 MET B CA 1
ATOM 1783 C C . MET B 1 36 ? -8.352 -7.258 -7.945 1 98.69 36 MET B C 1
ATOM 1785 O O . MET B 1 36 ? -7.742 -6.25 -7.59 1 98.69 36 MET B O 1
ATOM 1789 N N . LEU B 1 37 ? -9.648 -7.395 -7.801 1 98.75 37 LEU B N 1
ATOM 1790 C CA . LEU B 1 37 ? -10.461 -6.336 -7.211 1 98.75 37 LEU B CA 1
ATOM 1791 C C . LEU B 1 37 ? -10.039 -6.059 -5.773 1 98.75 37 LEU B C 1
ATOM 1793 O O . LEU B 1 37 ? -9.961 -4.898 -5.355 1 98.75 37 LEU B O 1
ATOM 1797 N N . ILE B 1 38 ? -9.727 -7.094 -5.023 1 98.62 38 ILE B N 1
ATOM 1798 C CA . ILE B 1 38 ? -9.234 -6.941 -3.66 1 98.62 38 ILE B CA 1
ATOM 1799 C C . ILE B 1 38 ? -7.945 -6.121 -3.668 1 98.62 38 ILE B C 1
ATOM 1801 O O . ILE B 1 38 ? -7.832 -5.121 -2.959 1 98.62 38 ILE B O 1
ATOM 1805 N N . ALA B 1 39 ? -7.039 -6.547 -4.461 1 98.81 39 ALA B N 1
ATOM 1806 C CA . ALA B 1 39 ? -5.73 -5.898 -4.496 1 98.81 39 ALA B CA 1
ATOM 1807 C C . ALA B 1 39 ? -5.848 -4.453 -4.973 1 98.81 39 ALA B C 1
ATOM 1809 O O . ALA B 1 39 ? -5.289 -3.543 -4.355 1 98.81 39 ALA B O 1
ATOM 1810 N N . LEU B 1 40 ? -6.609 -4.18 -5.984 1 98.75 40 LEU B N 1
ATOM 1811 C CA . LEU B 1 40 ? -6.75 -2.855 -6.586 1 98.75 40 LEU B CA 1
ATOM 1812 C C . LEU B 1 40 ? -7.441 -1.893 -5.629 1 98.75 40 LEU B C 1
ATOM 1814 O O . LEU B 1 40 ? -7.152 -0.693 -5.633 1 98.75 40 LEU B O 1
ATOM 1818 N N . SER B 1 41 ? -8.305 -2.393 -4.887 1 98.88 41 SER B N 1
ATOM 1819 C CA . SER B 1 41 ? -9.094 -1.56 -3.984 1 98.88 41 SER B CA 1
ATOM 1820 C C . SER B 1 41 ? -8.203 -0.837 -2.977 1 98.88 41 SER B C 1
ATOM 1822 O O . SER B 1 41 ? -8.57 0.221 -2.463 1 98.88 41 SER B O 1
ATOM 1824 N N . THR B 1 42 ? -7.016 -1.39 -2.697 1 98.81 42 THR B N 1
ATOM 1825 C CA . THR B 1 42 ? -6.18 -0.904 -1.604 1 98.81 42 THR B CA 1
ATOM 1826 C C . THR B 1 42 ? -5.582 0.458 -1.945 1 98.81 42 THR B C 1
ATOM 1828 O O . THR B 1 42 ? -5.348 1.279 -1.056 1 98.81 42 THR B O 1
ATOM 1831 N N . VAL B 1 43 ? -5.375 0.792 -3.219 1 98.88 43 VAL B N 1
ATOM 1832 C CA . VAL B 1 43 ? -4.738 2.041 -3.625 1 98.88 43 VAL B CA 1
ATOM 1833 C C . VAL B 1 43 ? -5.641 3.221 -3.275 1 98.88 43 VAL B C 1
ATOM 1835 O O . VAL B 1 43 ? -5.273 4.074 -2.463 1 98.88 43 VAL B O 1
ATOM 1838 N N . PRO B 1 44 ? -6.848 3.225 -3.838 1 98.88 44 PRO B N 1
ATOM 1839 C CA . PRO B 1 44 ? -7.695 4.344 -3.42 1 98.88 44 PRO B CA 1
ATOM 1840 C C . PRO B 1 44 ? -8.039 4.305 -1.933 1 98.88 44 PRO B C 1
ATOM 1842 O O . PRO B 1 44 ? -8.172 5.352 -1.296 1 98.88 44 PRO B O 1
ATOM 1845 N N . TRP B 1 45 ? -8.188 3.125 -1.363 1 98.88 45 TRP B N 1
ATOM 1846 C CA . TRP B 1 45 ? -8.586 3.008 0.035 1 98.88 45 TRP B CA 1
ATOM 1847 C C . TRP B 1 45 ? -7.539 3.637 0.953 1 98.88 45 TRP B C 1
ATOM 1849 O O . TRP B 1 45 ? -7.871 4.461 1.81 1 98.88 45 TRP B O 1
ATOM 1859 N N . VAL B 1 46 ? -6.262 3.311 0.768 1 98.94 46 VAL B N 1
ATOM 1860 C CA . VAL B 1 46 ? -5.188 3.875 1.577 1 98.94 46 VAL B CA 1
ATOM 1861 C C . VAL B 1 46 ? -5.125 5.387 1.369 1 98.94 46 VAL B C 1
ATOM 1863 O O . VAL B 1 46 ? -4.977 6.145 2.33 1 98.94 46 VAL B O 1
ATOM 1866 N N . TYR B 1 47 ? -5.266 5.809 0.118 1 98.88 47 TYR B N 1
ATOM 1867 C CA . TYR B 1 47 ? -5.238 7.238 -0.173 1 98.88 47 TYR B CA 1
ATOM 1868 C C . TYR B 1 47 ? -6.312 7.977 0.62 1 98.88 47 TYR B C 1
ATOM 1870 O O . TYR B 1 47 ? -6.035 9.008 1.238 1 98.88 47 TYR B O 1
ATOM 1878 N N . GLY B 1 48 ? -7.5 7.477 0.57 1 98.75 48 GLY B N 1
ATOM 1879 C CA . GLY B 1 48 ? -8.586 8.078 1.326 1 98.75 48 GLY B CA 1
ATOM 1880 C C . GLY B 1 48 ? -8.375 8.023 2.826 1 98.75 48 GLY B C 1
ATOM 1881 O O . GLY B 1 48 ? -8.672 8.984 3.535 1 98.75 48 GLY B O 1
ATOM 1882 N N . LEU B 1 49 ? -7.84 6.934 3.328 1 98.75 49 LEU B N 1
ATOM 1883 C CA . LEU B 1 49 ? -7.645 6.742 4.762 1 98.75 49 LEU B CA 1
ATOM 1884 C C . LEU B 1 49 ? -6.52 7.629 5.281 1 98.75 49 LEU B C 1
ATOM 1886 O O . LEU B 1 49 ? -6.457 7.926 6.477 1 98.75 49 LEU B O 1
ATOM 1890 N N . ILE B 1 50 ? -5.605 8.016 4.434 1 98.44 50 ILE B N 1
ATOM 1891 C CA . ILE B 1 50 ? -4.582 8.977 4.836 1 98.44 50 ILE B CA 1
ATOM 1892 C C . ILE B 1 50 ? -5.238 10.312 5.18 1 98.44 50 ILE B C 1
ATOM 1894 O O . ILE B 1 50 ? -4.801 11.008 6.102 1 98.44 50 ILE B O 1
ATOM 1898 N N . GLY B 1 51 ? -6.312 10.656 4.457 1 96.31 51 GLY B N 1
ATOM 1899 C CA . GLY B 1 51 ? -7.09 11.812 4.879 1 96.31 51 GLY B CA 1
ATOM 1900 C C . GLY B 1 51 ? -7.613 11.695 6.301 1 96.31 51 GLY B C 1
ATOM 1901 O O . GLY B 1 51 ? -7.559 12.656 7.07 1 96.31 51 GLY B O 1
ATOM 1902 N N . GLU B 1 52 ? -8.125 10.516 6.637 1 97.06 52 GLU B N 1
ATOM 1903 C CA . GLU B 1 52 ? -8.602 10.281 7.996 1 97.06 52 GLU B CA 1
ATOM 1904 C C . GLU B 1 52 ? -7.449 10.289 9 1 97.06 52 GLU B C 1
ATOM 1906 O O . GLU B 1 52 ? -7.613 10.727 10.133 1 97.06 52 GLU B O 1
ATOM 1911 N N . TYR B 1 53 ? -6.367 9.781 8.562 1 97.44 53 TYR B N 1
ATOM 1912 C CA . TYR B 1 53 ? -5.164 9.82 9.383 1 97.44 53 TYR B CA 1
ATOM 1913 C C . TYR B 1 53 ? -4.809 11.25 9.766 1 97.44 53 TYR B C 1
ATOM 1915 O O . TYR B 1 53 ? -4.465 11.523 10.914 1 97.44 53 TYR B O 1
ATOM 1923 N N . GLU B 1 54 ? -4.871 12.156 8.82 1 94.56 54 GLU B N 1
ATOM 1924 C CA . GLU B 1 54 ? -4.566 13.562 9.094 1 94.56 54 GLU B CA 1
ATOM 1925 C C . GLU B 1 54 ? -5.523 14.141 10.125 1 94.56 54 GLU B C 1
ATOM 1927 O O . GLU B 1 54 ? -5.113 14.93 10.984 1 94.56 54 GLU B O 1
ATOM 1932 N N . ARG B 1 55 ? -6.688 13.703 10.023 1 92.88 55 ARG B N 1
ATOM 1933 C CA . ARG B 1 55 ? -7.676 14.141 11.008 1 92.88 55 ARG B CA 1
ATOM 1934 C C . ARG B 1 55 ? -7.34 13.602 12.398 1 92.88 55 ARG B C 1
ATOM 1936 O O . ARG B 1 55 ? -7.395 14.336 13.383 1 92.88 55 ARG B O 1
ATOM 1943 N N . PHE B 1 56 ? -7.02 12.289 12.477 1 96.06 56 PHE B N 1
ATOM 1944 C CA . PHE B 1 56 ? -6.672 11.648 13.742 1 96.06 56 PHE B CA 1
ATOM 1945 C C . PHE B 1 56 ? -5.449 12.32 14.367 1 96.06 56 PHE B C 1
ATOM 1947 O O . PHE B 1 56 ? -5.371 12.461 15.586 1 96.06 56 PHE B O 1
ATOM 1954 N N . ARG B 1 57 ? -4.582 12.68 13.531 1 94.12 57 ARG B N 1
ATOM 1955 C CA . ARG B 1 57 ? -3.293 13.195 13.984 1 94.12 57 ARG B CA 1
ATOM 1956 C C . ARG B 1 57 ? -3.463 14.492 14.766 1 94.12 57 ARG B C 1
ATOM 1958 O O . ARG B 1 57 ? -2.656 14.805 15.648 1 94.12 57 ARG B O 1
ATOM 1965 N N . GLU B 1 58 ? -4.449 15.242 14.531 1 91.5 58 GLU B N 1
ATOM 1966 C CA . GLU B 1 58 ? -4.723 16.5 15.227 1 91.5 58 GLU B CA 1
ATOM 1967 C C . GLU B 1 58 ? -5.164 16.25 16.672 1 91.5 58 GLU B C 1
ATOM 1969 O O . GLU B 1 58 ? -4.957 17.094 17.547 1 91.5 58 GLU B O 1
ATOM 1974 N N . ARG B 1 59 ? -5.734 15.047 16.953 1 93.94 59 ARG B N 1
ATOM 1975 C CA . ARG B 1 59 ? -6.309 14.773 18.266 1 93.94 59 ARG B CA 1
ATOM 1976 C C . ARG B 1 59 ? -5.465 13.766 19.031 1 93.94 59 ARG B C 1
ATOM 1978 O O . ARG B 1 59 ? -5.27 13.906 20.234 1 93.94 59 ARG B O 1
ATOM 1985 N N . VAL B 1 60 ? -5.035 12.828 18.312 1 96.69 60 VAL B N 1
ATOM 1986 C CA . VAL B 1 60 ? -4.289 11.742 18.953 1 96.69 60 VAL B CA 1
ATOM 1987 C C . VAL B 1 60 ? -3.1 11.359 18.078 1 96.69 60 VAL B C 1
ATOM 1989 O O . VAL B 1 60 ? -3.061 10.258 17.516 1 96.69 60 VAL B O 1
ATOM 1992 N N . PRO B 1 61 ? -2.059 12.07 18.078 1 95.38 61 PRO B N 1
ATOM 1993 C CA . PRO B 1 61 ? -1 11.938 17.062 1 95.38 61 PRO B CA 1
ATOM 1994 C C . PRO B 1 61 ? -0.263 10.602 17.156 1 95.38 61 PRO B C 1
ATOM 1996 O O . PRO B 1 61 ? 0.018 9.984 16.125 1 95.38 61 PRO B O 1
ATOM 1999 N N . VAL B 1 62 ? 0.044 10.117 18.328 1 97.19 62 VAL B N 1
ATOM 2000 C CA . VAL B 1 62 ? 0.791 8.875 18.469 1 97.19 62 VAL B CA 1
ATOM 2001 C C . VAL B 1 62 ? -0.086 7.695 18.047 1 97.19 62 VAL B C 1
ATOM 2003 O O . VAL B 1 62 ? 0.341 6.844 17.266 1 97.19 62 VAL B O 1
ATOM 2006 N N . LEU B 1 63 ? -1.306 7.711 18.516 1 97.88 63 LEU B N 1
ATOM 2007 C CA . LEU B 1 63 ? -2.236 6.641 18.156 1 97.88 63 LEU B CA 1
ATOM 2008 C C . LEU B 1 63 ? -2.506 6.629 16.656 1 97.88 63 LEU B C 1
ATOM 2010 O O . LEU B 1 63 ? -2.588 5.559 16.047 1 97.88 63 LEU B O 1
ATOM 2014 N N . ALA B 1 64 ? -2.617 7.793 16.062 1 98 64 ALA B N 1
ATOM 2015 C CA . ALA B 1 64 ? -2.838 7.922 14.633 1 98 64 ALA B CA 1
ATOM 2016 C C . ALA B 1 64 ? -1.673 7.324 13.844 1 98 64 ALA B C 1
ATOM 2018 O O . ALA B 1 64 ? -1.881 6.59 12.875 1 98 64 ALA B O 1
ATOM 2019 N N . GLY B 1 65 ? -0.5 7.641 14.312 1 98.38 65 GLY B N 1
ATOM 2020 C CA . GLY B 1 65 ? 0.685 7.129 13.641 1 98.38 65 GLY B CA 1
ATOM 2021 C C . GLY B 1 65 ? 0.811 5.617 13.719 1 98.38 65 GLY B C 1
ATOM 2022 O O . GLY B 1 65 ? 1.158 4.965 12.734 1 98.38 65 GLY B O 1
ATOM 2023 N N . LEU B 1 66 ? 0.519 5.074 14.812 1 98.69 66 LEU B N 1
ATOM 2024 C CA . LEU B 1 66 ? 0.589 3.629 15 1 98.69 66 LEU B CA 1
ATOM 2025 C C . LEU B 1 66 ? -0.512 2.926 14.211 1 98.69 66 LEU B C 1
ATOM 2027 O O . LEU B 1 66 ? -0.285 1.86 13.633 1 98.69 66 LEU B O 1
ATOM 2031 N N . TRP B 1 67 ? -1.634 3.547 14.25 1 98.75 67 TRP B N 1
ATOM 2032 C CA . TRP B 1 67 ? -2.738 3 13.469 1 98.75 67 TRP B CA 1
ATOM 2033 C C . TRP B 1 67 ? -2.395 2.973 11.977 1 98.75 67 TRP B C 1
ATOM 2035 O O . TRP B 1 67 ? -2.688 1.998 11.289 1 98.75 67 TRP B O 1
ATOM 2045 N N . LEU B 1 68 ? -1.802 4.043 11.484 1 98.81 68 LEU B N 1
ATOM 2046 C CA . LEU B 1 68 ? -1.427 4.109 10.078 1 98.81 68 LEU B CA 1
ATOM 2047 C C . LEU B 1 68 ? -0.481 2.971 9.711 1 98.81 68 LEU B C 1
ATOM 2049 O O . LEU B 1 68 ? -0.626 2.354 8.656 1 98.81 68 LEU B O 1
ATOM 2053 N N . LEU B 1 69 ? 0.48 2.688 10.547 1 98.81 69 LEU B N 1
ATOM 2054 C CA . LEU B 1 69 ? 1.404 1.587 10.297 1 98.81 69 LEU B CA 1
ATOM 2055 C C . LEU B 1 69 ? 0.664 0.255 10.25 1 98.81 69 LEU B C 1
ATOM 2057 O O . LEU B 1 69 ? 0.881 -0.55 9.344 1 98.81 69 LEU B O 1
ATOM 2061 N N . LEU B 1 70 ? -0.205 0.04 11.211 1 98.81 70 LEU B N 1
ATOM 2062 C CA . LEU B 1 70 ? -1.015 -1.173 11.242 1 98.81 70 LEU B CA 1
ATOM 2063 C C . LEU B 1 70 ? -1.862 -1.293 9.984 1 98.81 70 LEU B C 1
ATOM 2065 O O . LEU B 1 70 ? -1.993 -2.381 9.422 1 98.81 70 LEU B O 1
ATOM 2069 N N . LEU B 1 71 ? -2.426 -0.19 9.578 1 98.88 71 LEU B N 1
ATOM 2070 C CA . LEU B 1 71 ? -3.242 -0.146 8.367 1 98.88 71 LEU B CA 1
ATOM 2071 C C . LEU B 1 71 ? -2.428 -0.556 7.148 1 98.88 71 LEU B C 1
ATOM 2073 O O . LEU B 1 71 ? -2.893 -1.344 6.324 1 98.88 71 LEU B O 1
ATOM 2077 N N . LEU B 1 72 ? -1.208 -0.056 7.023 1 98.94 72 LEU B N 1
ATOM 2078 C CA . LEU B 1 72 ? -0.371 -0.355 5.867 1 98.94 72 LEU B CA 1
ATOM 2079 C C . LEU B 1 72 ? 0.019 -1.829 5.844 1 98.94 72 LEU B C 1
ATOM 2081 O O . LEU B 1 72 ? 0.054 -2.449 4.777 1 98.94 72 LEU B O 1
ATOM 2085 N N . VAL B 1 73 ? 0.271 -2.385 6.992 1 98.88 73 VAL B N 1
ATOM 2086 C CA . VAL B 1 73 ? 0.551 -3.814 7.078 1 98.88 73 VAL B CA 1
ATOM 2087 C C . VAL B 1 73 ? -0.678 -4.609 6.641 1 98.88 73 VAL B C 1
ATOM 2089 O O . VAL B 1 73 ? -0.564 -5.566 5.875 1 98.88 73 VAL B O 1
ATOM 2092 N N . GLY B 1 74 ? -1.794 -4.23 7.141 1 98.75 74 GLY B N 1
ATOM 2093 C CA . GLY B 1 74 ? -3.031 -4.91 6.789 1 98.75 74 GLY B CA 1
ATOM 2094 C C . GLY B 1 74 ? -3.373 -4.805 5.316 1 98.75 74 GLY B C 1
ATOM 2095 O O . GLY B 1 74 ? -3.838 -5.773 4.711 1 98.75 74 GLY B O 1
ATOM 2096 N N . MET B 1 75 ? -3.172 -3.627 4.742 1 98.69 75 MET B N 1
ATOM 2097 C CA . MET B 1 75 ? -3.441 -3.428 3.32 1 98.69 75 MET B CA 1
ATOM 2098 C C . MET B 1 75 ? -2.477 -4.242 2.465 1 98.69 75 MET B C 1
ATOM 2100 O O . MET B 1 75 ? -2.865 -4.785 1.431 1 98.69 75 MET B O 1
ATOM 2104 N N . PHE B 1 76 ? -1.278 -4.344 2.936 1 98.88 76 PHE B N 1
ATOM 2105 C CA . PHE B 1 76 ? -0.334 -5.25 2.291 1 98.88 76 PHE B CA 1
ATOM 2106 C C . PHE B 1 76 ? -0.855 -6.68 2.312 1 98.88 76 PHE B C 1
ATOM 2108 O O . PHE B 1 76 ? -0.827 -7.375 1.293 1 98.88 76 PHE B O 1
ATOM 2115 N N . GLY B 1 77 ? -1.284 -7.117 3.477 1 98.69 77 GLY B N 1
ATOM 2116 C CA . GLY B 1 77 ? -1.859 -8.445 3.586 1 98.69 77 GLY B CA 1
ATOM 2117 C C . GLY B 1 77 ? -3.027 -8.672 2.645 1 98.69 77 GLY B C 1
ATOM 2118 O O . GLY B 1 77 ? -3.145 -9.734 2.035 1 98.69 77 GLY B O 1
ATOM 2119 N N . SER B 1 78 ? -3.887 -7.68 2.557 1 98.44 78 SER B N 1
ATOM 2120 C CA . SER B 1 78 ? -5.023 -7.766 1.648 1 98.44 78 SER B CA 1
ATOM 2121 C C . SER B 1 78 ? -4.566 -7.922 0.202 1 98.44 78 SER B C 1
ATOM 2123 O O . SER B 1 78 ? -5.109 -8.742 -0.541 1 98.44 78 SER B O 1
ATOM 2125 N N . ILE B 1 79 ? -3.562 -7.168 -0.152 1 98.81 79 ILE B N 1
ATOM 2126 C CA . ILE B 1 79 ? -3 -7.289 -1.493 1 98.81 79 ILE B CA 1
ATOM 2127 C C . ILE B 1 79 ? -2.436 -8.695 -1.69 1 98.81 79 ILE B C 1
ATOM 2129 O O . ILE B 1 79 ? -2.686 -9.336 -2.715 1 98.81 79 ILE B O 1
ATOM 2133 N N . ALA B 1 80 ? -1.72 -9.164 -0.709 1 98.75 80 ALA B N 1
ATOM 2134 C CA . ALA B 1 80 ? -1.058 -10.461 -0.809 1 98.75 80 ALA B CA 1
ATOM 2135 C C . ALA B 1 80 ? -2.076 -11.586 -0.979 1 98.75 80 ALA B C 1
ATOM 2137 O O . ALA B 1 80 ? -1.924 -12.438 -1.853 1 98.75 80 ALA B O 1
ATOM 2138 N N . PHE B 1 81 ? -3.109 -11.578 -0.189 1 97.56 81 PHE B N 1
ATOM 2139 C CA . PHE B 1 81 ? -4.117 -12.625 -0.294 1 97.56 81 PHE B CA 1
ATOM 2140 C C . PHE B 1 81 ? -4.898 -12.5 -1.596 1 97.56 81 PHE B C 1
ATOM 2142 O O . PHE B 1 81 ? -5.246 -13.5 -2.223 1 97.56 81 PHE B O 1
ATOM 2149 N N . GLY B 1 82 ? -5.242 -11.25 -1.941 1 98.06 82 GLY B N 1
ATOM 2150 C CA . GLY B 1 82 ? -5.875 -11.062 -3.236 1 98.06 82 GLY B CA 1
ATOM 2151 C C . GLY B 1 82 ? -5.047 -11.594 -4.391 1 98.06 82 GLY B C 1
ATOM 2152 O O . GLY B 1 82 ? -5.566 -12.281 -5.27 1 98.06 82 GLY B O 1
ATOM 2153 N N . LEU B 1 83 ? -3.764 -11.328 -4.359 1 98.56 83 LEU B N 1
ATOM 2154 C CA . LEU B 1 83 ? -2.891 -11.742 -5.453 1 98.56 83 LEU B CA 1
ATOM 2155 C C . LEU B 1 83 ? -2.6 -13.234 -5.375 1 98.56 83 LEU B C 1
ATOM 2157 O O . LEU B 1 83 ? -2.301 -13.867 -6.391 1 98.56 83 LEU B O 1
ATOM 2161 N N . GLN B 1 84 ? -2.654 -13.805 -4.168 1 97.88 84 GLN B N 1
ATOM 2162 C CA . GLN B 1 84 ? -2.625 -15.266 -4.098 1 97.88 84 GLN B CA 1
ATOM 2163 C C . GLN B 1 84 ? -3.74 -15.875 -4.941 1 97.88 84 GLN B C 1
ATOM 2165 O O . GLN B 1 84 ? -3.496 -16.781 -5.742 1 97.88 84 GLN B O 1
ATOM 2170 N N . GLY B 1 85 ? -4.973 -15.367 -4.715 1 97.19 85 GLY B N 1
ATOM 2171 C CA . GLY B 1 85 ? -6.086 -15.844 -5.52 1 97.19 85 GLY B CA 1
ATOM 2172 C C . GLY B 1 85 ? -5.91 -15.57 -7 1 97.19 85 GLY B C 1
ATOM 2173 O O . GLY B 1 85 ? -6.207 -16.422 -7.836 1 97.19 85 GLY B O 1
ATOM 2174 N N . PHE B 1 86 ? -5.426 -14.438 -7.324 1 98 86 PHE B N 1
ATOM 2175 C CA . PHE B 1 86 ? -5.184 -14.031 -8.703 1 98 86 PHE B CA 1
ATOM 2176 C C . PHE B 1 86 ? -4.215 -14.992 -9.391 1 98 86 PHE B C 1
ATOM 2178 O O . PHE B 1 86 ? -4.523 -15.539 -10.445 1 98 86 PHE B O 1
ATOM 2185 N N . PHE B 1 87 ? -3.047 -15.281 -8.797 1 97.94 87 PHE B N 1
ATOM 2186 C CA . PHE B 1 87 ? -2.018 -16.094 -9.43 1 97.94 87 PHE B CA 1
ATOM 2187 C C . PHE B 1 87 ? -2.402 -17.578 -9.414 1 97.94 87 PHE B C 1
ATOM 2189 O O . PHE B 1 87 ? -2.084 -18.312 -10.344 1 97.94 87 PHE B O 1
ATOM 2196 N N . GLU B 1 88 ? -3.074 -18 -8.32 1 97.31 88 GLU B N 1
ATOM 2197 C CA . GLU B 1 88 ? -3.629 -19.359 -8.344 1 97.31 88 GLU B CA 1
ATOM 2198 C C . GLU B 1 88 ? -4.539 -19.562 -9.547 1 97.31 88 GLU B C 1
ATOM 2200 O O . GLU B 1 88 ? -4.445 -20.578 -10.234 1 97.31 88 GLU B O 1
ATOM 2205 N N . GLY B 1 89 ? -5.422 -18.609 -9.742 1 96.69 89 GLY B N 1
ATOM 2206 C CA . GLY B 1 89 ? -6.344 -18.688 -10.867 1 96.69 89 GLY B CA 1
ATOM 2207 C C . GLY B 1 89 ? -5.652 -18.641 -12.211 1 96.69 89 GLY B C 1
ATOM 2208 O O . GLY B 1 89 ? -5.926 -19.469 -13.086 1 96.69 89 GLY B O 1
ATOM 2209 N N . VAL B 1 90 ? -4.738 -17.766 -12.359 1 96.81 90 VAL B N 1
ATOM 2210 C CA . VAL B 1 90 ? -4.031 -17.562 -13.625 1 96.81 90 VAL B CA 1
ATOM 2211 C C . VAL B 1 90 ? -3.193 -18.797 -13.945 1 96.81 90 VAL B C 1
ATOM 2213 O O . VAL B 1 90 ? -3.111 -19.203 -15.109 1 96.81 90 VAL B O 1
ATOM 2216 N N . PHE B 1 91 ? -2.578 -19.438 -12.938 1 96.94 91 PHE B N 1
ATOM 2217 C CA . PHE B 1 91 ? -1.663 -20.547 -13.156 1 96.94 91 PHE B CA 1
ATOM 2218 C C . PHE B 1 91 ? -2.4 -21.875 -13.078 1 96.94 91 PHE B C 1
ATOM 2220 O O . PHE B 1 91 ? -1.809 -22.938 -13.305 1 96.94 91 PHE B O 1
ATOM 2227 N N . GLY B 1 92 ? -3.689 -21.844 -12.75 1 95.25 9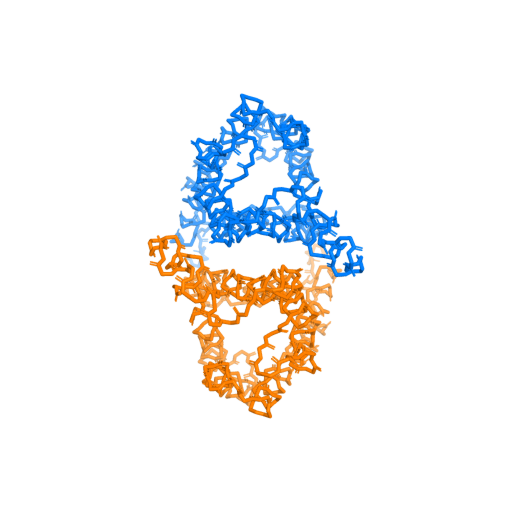2 GLY B N 1
ATOM 2228 C CA . GLY B 1 92 ? -4.484 -23.062 -12.68 1 95.25 92 GLY B CA 1
ATOM 2229 C C . GLY B 1 92 ? -4.125 -23.938 -11.492 1 95.25 92 GLY B C 1
ATOM 2230 O O . GLY B 1 92 ? -4.125 -25.156 -11.602 1 95.25 92 GLY B O 1
ATOM 2231 N N . ILE B 1 93 ? -3.664 -23.312 -10.391 1 95.38 93 ILE B N 1
ATOM 2232 C CA . ILE B 1 93 ? -3.299 -24 -9.172 1 95.38 93 ILE B CA 1
ATOM 2233 C C . ILE B 1 93 ? -4.496 -24.062 -8.227 1 95.38 93 ILE B C 1
ATOM 2235 O O . ILE B 1 93 ? -5.137 -23.031 -7.969 1 95.38 93 ILE B O 1
ATOM 2239 N N . SER B 1 94 ? -4.824 -25.219 -7.723 1 92.19 94 SER B N 1
ATOM 2240 C CA . SER B 1 94 ? -5.93 -25.359 -6.777 1 92.19 94 SER B CA 1
ATOM 2241 C C . SER B 1 94 ? -5.555 -24.781 -5.414 1 92.19 94 SER B C 1
ATOM 2243 O O . SER B 1 94 ? -4.371 -24.625 -5.102 1 92.19 94 SER B O 1
ATOM 2245 N N . ASP B 1 95 ? -6.559 -24.562 -4.641 1 89.38 95 ASP B N 1
ATOM 2246 C CA . ASP B 1 95 ? -6.352 -24.031 -3.295 1 89.38 95 ASP B CA 1
ATOM 2247 C C . ASP B 1 95 ? -5.531 -25 -2.445 1 89.38 95 ASP B C 1
ATOM 2249 O O . ASP B 1 95 ? -4.609 -24.578 -1.738 1 89.38 95 ASP B O 1
ATOM 2253 N N . ARG B 1 96 ? -5.844 -26.219 -2.533 1 90.06 96 ARG B N 1
ATOM 2254 C CA . ARG B 1 96 ? -5.129 -27.234 -1.771 1 90.06 96 ARG B CA 1
ATOM 2255 C C . ARG B 1 96 ? -3.668 -27.312 -2.201 1 90.06 96 ARG B C 1
ATOM 2257 O O . ARG B 1 96 ? -2.771 -27.406 -1.359 1 90.06 96 ARG B O 1
ATOM 2264 N N . ALA B 1 97 ? -3.441 -27.312 -3.436 1 93.75 97 ALA B N 1
ATOM 2265 C CA . ALA B 1 97 ? -2.08 -27.359 -3.959 1 93.75 97 ALA B CA 1
ATOM 2266 C C . ALA B 1 97 ? -1.289 -26.125 -3.566 1 93.75 97 ALA B C 1
ATOM 2268 O O . ALA B 1 97 ? -0.091 -26.203 -3.287 1 93.75 97 ALA B O 1
ATOM 2269 N N . SER B 1 98 ? -1.978 -25.047 -3.625 1 94.12 98 SER B N 1
ATOM 2270 C CA . SER B 1 98 ? -1.36 -23.781 -3.23 1 94.12 98 SER B CA 1
ATOM 2271 C C . SER B 1 98 ? -0.9 -23.828 -1.776 1 94.12 98 SER B C 1
ATOM 2273 O O . SER B 1 98 ? 0.236 -23.453 -1.47 1 94.12 98 SER B O 1
ATOM 2275 N N . LEU B 1 99 ? -1.769 -24.266 -0.885 1 91.25 99 LEU B N 1
ATOM 2276 C CA . LEU B 1 99 ? -1.443 -24.344 0.534 1 91.25 99 LEU B CA 1
ATOM 2277 C C . LEU B 1 99 ? -0.288 -25.312 0.772 1 91.25 99 LEU B C 1
ATOM 2279 O O . LEU B 1 99 ? 0.612 -25.016 1.565 1 91.25 99 LEU B O 1
ATOM 2283 N N . ALA B 1 100 ? -0.311 -26.422 0.115 1 95.31 100 ALA B N 1
ATOM 2284 C CA . ALA B 1 100 ? 0.762 -27.406 0.232 1 95.31 100 ALA B CA 1
ATOM 2285 C C . ALA B 1 100 ? 2.094 -26.812 -0.228 1 95.31 100 ALA B C 1
ATOM 2287 O O . ALA B 1 100 ? 3.131 -27.047 0.401 1 95.31 100 ALA B O 1
ATOM 2288 N N . ALA B 1 101 ? 2.066 -26.094 -1.29 1 96.19 101 ALA B N 1
ATOM 2289 C CA . ALA B 1 101 ? 3.285 -25.484 -1.82 1 96.19 101 ALA B CA 1
ATOM 2290 C C . ALA B 1 101 ? 3.854 -24.453 -0.848 1 96.19 101 ALA B C 1
ATOM 2292 O O . ALA B 1 101 ? 5.07 -24.344 -0.684 1 96.19 101 ALA B O 1
ATOM 2293 N N . LEU B 1 102 ? 2.994 -23.703 -0.237 1 95.5 102 LEU B N 1
ATOM 2294 C CA . LEU B 1 102 ? 3.402 -22.656 0.697 1 95.5 102 LEU B CA 1
ATOM 2295 C C . LEU B 1 102 ? 4.043 -23.266 1.941 1 95.5 102 LEU B C 1
ATOM 2297 O O . LEU B 1 102 ? 4.852 -22.609 2.605 1 95.5 102 LEU B O 1
ATOM 2301 N N . ASP B 1 103 ? 3.709 -24.484 2.283 1 95.38 103 ASP B N 1
ATOM 2302 C CA . ASP B 1 103 ? 4.266 -25.188 3.438 1 95.38 103 ASP B CA 1
ATOM 2303 C C . ASP B 1 103 ? 5.766 -25.406 3.273 1 95.38 103 ASP B C 1
ATOM 2305 O O . ASP B 1 103 ? 6.477 -25.625 4.258 1 95.38 103 ASP B O 1
ATOM 2309 N N . ASP B 1 104 ? 6.25 -25.375 2.078 1 95.75 104 ASP B N 1
ATOM 2310 C CA . ASP B 1 104 ? 7.672 -25.578 1.809 1 95.75 104 ASP B CA 1
ATOM 2311 C C . ASP B 1 104 ? 8.461 -24.281 2.025 1 95.75 104 ASP B C 1
ATOM 2313 O O . ASP B 1 104 ? 9.695 -24.297 2.021 1 95.75 104 ASP B O 1
ATOM 2317 N N . TYR B 1 105 ? 7.82 -23.172 2.299 1 95.88 105 TYR B N 1
ATOM 2318 C CA . TYR B 1 105 ? 8.445 -21.859 2.469 1 95.88 105 TYR B CA 1
ATOM 2319 C C . TYR B 1 105 ? 7.93 -21.172 3.721 1 95.88 105 TYR B C 1
ATOM 2321 O O . TYR B 1 105 ? 7.387 -20.062 3.643 1 95.88 105 TYR B O 1
ATOM 2329 N N . PRO B 1 106 ? 8.234 -21.641 4.891 1 92.5 106 PRO B N 1
ATOM 2330 C CA . PRO B 1 106 ? 7.547 -21.172 6.09 1 92.5 106 PRO B CA 1
ATOM 2331 C C . PRO B 1 106 ? 7.961 -19.75 6.484 1 92.5 106 PRO B C 1
ATOM 2333 O O . PRO B 1 106 ? 7.109 -18.922 6.832 1 92.5 106 PRO B O 1
ATOM 2336 N N . PRO B 1 107 ? 9.195 -19.438 6.461 1 95.06 107 PRO B N 1
ATOM 2337 C CA . PRO B 1 107 ? 9.422 -18.047 6.859 1 95.06 107 PRO B CA 1
ATOM 2338 C C . PRO B 1 107 ? 8.867 -17.047 5.848 1 95.06 107 PRO B C 1
ATOM 2340 O O . PRO B 1 107 ? 8.367 -15.984 6.234 1 95.06 107 PRO B O 1
ATOM 2343 N N . GLN B 1 108 ? 8.93 -17.344 4.559 1 96.62 108 GLN B N 1
ATOM 2344 C CA . GLN B 1 108 ? 8.477 -16.406 3.537 1 96.62 108 GLN B CA 1
ATOM 2345 C C . GLN B 1 108 ? 6.957 -16.281 3.549 1 96.62 108 GLN B C 1
ATOM 2347 O O . GLN B 1 108 ? 6.426 -15.164 3.492 1 96.62 108 GLN B O 1
ATOM 2352 N N . SER B 1 109 ? 6.25 -17.438 3.629 1 97.19 109 SER B N 1
ATOM 2353 C CA . SER B 1 109 ? 4.789 -17.391 3.641 1 97.19 109 SER B CA 1
ATOM 2354 C C . SER B 1 109 ? 4.27 -16.703 4.891 1 97.19 109 SER B C 1
ATOM 2356 O O . SER B 1 109 ? 3.229 -16.031 4.848 1 97.19 109 SER B O 1
ATOM 2358 N N . LEU B 1 110 ? 4.938 -16.812 6.02 1 97.06 110 LEU B N 1
ATOM 2359 C CA . LEU B 1 110 ? 4.57 -16.125 7.262 1 97.06 110 LEU B CA 1
ATOM 2360 C C . LEU B 1 110 ? 4.582 -14.617 7.078 1 97.06 110 LEU B C 1
ATOM 2362 O O . LEU B 1 110 ? 3.633 -13.938 7.469 1 97.06 110 LEU B O 1
ATOM 2366 N N . PHE B 1 111 ? 5.598 -14.125 6.402 1 97.88 111 PHE B N 1
ATOM 2367 C CA . PHE B 1 111 ? 5.789 -12.688 6.277 1 97.88 111 PHE B CA 1
ATOM 2368 C C . PHE B 1 111 ? 4.902 -12.117 5.176 1 97.88 111 PHE B C 1
ATOM 2370 O O . PHE B 1 111 ? 4.465 -10.961 5.258 1 97.88 111 PHE B O 1
ATOM 2377 N N . VAL B 1 112 ? 4.641 -12.914 4.203 1 98.19 112 VAL B N 1
ATOM 2378 C CA . VAL B 1 112 ? 3.896 -12.414 3.051 1 98.19 112 VAL B CA 1
ATOM 2379 C C . VAL B 1 112 ? 2.396 -12.523 3.314 1 98.19 112 VAL B C 1
ATOM 2381 O O . VAL B 1 112 ? 1.629 -11.625 2.977 1 98.19 112 VAL B O 1
ATOM 2384 N N . LEU B 1 113 ? 1.978 -13.641 3.988 1 97.5 113 LEU B N 1
ATOM 2385 C CA . LEU B 1 113 ? 0.545 -13.914 4.035 1 97.5 113 LEU B CA 1
ATOM 2386 C C . LEU B 1 113 ? 0.047 -13.953 5.477 1 97.5 113 LEU B C 1
ATOM 2388 O O . LEU B 1 113 ? -0.838 -13.18 5.855 1 97.5 113 LEU B O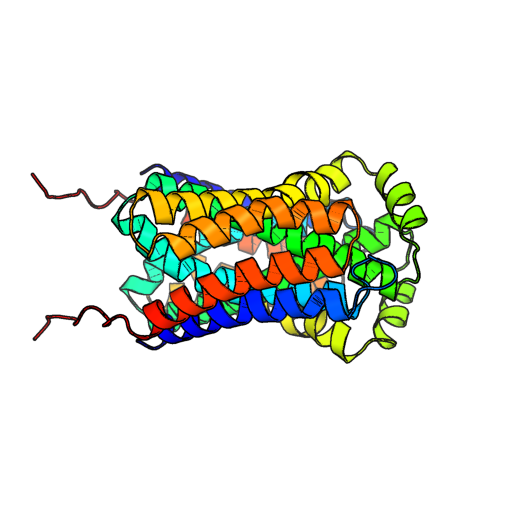 1
ATOM 2392 N N . TRP B 1 114 ? 0.671 -14.633 6.336 1 96.38 114 TRP B N 1
ATOM 2393 C CA . TRP B 1 114 ? 0.01 -15.062 7.562 1 96.38 114 TRP B CA 1
ATOM 2394 C C . TRP B 1 114 ? 0.077 -13.969 8.625 1 96.38 114 TRP B C 1
ATOM 2396 O O . TRP B 1 114 ? -0.84 -13.828 9.438 1 96.38 114 TRP B O 1
ATOM 2406 N N . LEU B 1 115 ? 1.119 -13.25 8.656 1 96.81 115 LEU B N 1
ATOM 2407 C CA . LEU B 1 115 ? 1.228 -12.148 9.609 1 96.81 115 LEU B CA 1
ATOM 2408 C C . LEU B 1 115 ? 0.445 -10.938 9.125 1 96.81 115 LEU B C 1
ATOM 2410 O O . LEU B 1 115 ? -0.376 -10.383 9.867 1 96.81 115 LEU B O 1
ATOM 2414 N N . PRO B 1 116 ? 0.613 -10.516 7.914 1 98.25 116 PRO B N 1
ATOM 2415 C CA . PRO B 1 116 ? -0.1 -9.305 7.484 1 98.25 116 PRO B CA 1
ATOM 2416 C C . PRO B 1 116 ? -1.601 -9.539 7.32 1 98.25 116 PRO B C 1
ATOM 2418 O O . PRO B 1 116 ? -2.391 -8.602 7.461 1 98.25 116 PRO B O 1
ATOM 2421 N N . GLY B 1 117 ? -2.029 -10.711 6.988 1 95.31 117 GLY B N 1
ATOM 2422 C CA . GLY B 1 117 ? -3.42 -11.016 6.699 1 95.31 117 GLY B CA 1
ATOM 2423 C C . GLY B 1 117 ? -4.371 -10.562 7.789 1 95.31 117 GLY B C 1
ATOM 2424 O O . GLY B 1 117 ? -5.273 -9.758 7.539 1 95.31 117 GLY B O 1
ATOM 2425 N N . PRO B 1 118 ? -4.121 -10.945 9.023 1 96.38 118 PRO B N 1
ATOM 2426 C CA . PRO B 1 118 ? -5.012 -10.57 10.125 1 96.38 118 PRO B CA 1
ATOM 2427 C C . PRO B 1 118 ? -4.891 -9.094 10.5 1 96.38 118 PRO B C 1
ATOM 2429 O O . PRO B 1 118 ? -5.73 -8.57 11.242 1 96.38 118 PRO B O 1
ATOM 2432 N N . SER B 1 119 ? -3.928 -8.445 10.016 1 98.25 119 SER B N 1
ATOM 2433 C CA . SER B 1 119 ? -3.678 -7.066 10.406 1 98.25 119 SER B CA 1
ATOM 2434 C C . SER B 1 119 ? -4.727 -6.125 9.82 1 98.25 119 SER B C 1
ATOM 2436 O O . SER B 1 119 ? -5.004 -5.066 10.383 1 98.25 119 SER B O 1
ATOM 2438 N N . PHE B 1 120 ? -5.355 -6.48 8.703 1 98.19 120 PHE B N 1
ATOM 2439 C CA . PHE B 1 120 ? -6.352 -5.582 8.125 1 98.19 120 PHE B CA 1
ATOM 2440 C C . PHE B 1 120 ? -7.578 -5.484 9.023 1 98.19 120 PHE B C 1
ATOM 2442 O O . PHE B 1 120 ? -7.984 -4.387 9.414 1 98.19 120 PHE B O 1
ATOM 2449 N N . PRO B 1 121 ? -8.195 -6.633 9.375 1 98.38 121 PRO B N 1
ATOM 2450 C CA . PRO B 1 121 ? -9.336 -6.504 10.289 1 98.38 121 PRO B CA 1
ATOM 2451 C C . PRO B 1 121 ? -8.953 -5.848 11.617 1 98.38 121 PRO B C 1
ATOM 2453 O O . PRO B 1 121 ? -9.766 -5.129 12.203 1 98.38 121 PRO B O 1
ATOM 2456 N N . LEU B 1 122 ? -7.77 -6.062 12.078 1 98.75 122 LEU B N 1
ATOM 2457 C CA . LEU B 1 122 ? -7.324 -5.391 13.289 1 98.75 122 LEU B CA 1
ATOM 2458 C C . LEU B 1 122 ? -7.238 -3.885 13.078 1 98.75 122 LEU B C 1
ATOM 2460 O O . LEU B 1 122 ? -7.602 -3.107 13.961 1 98.75 122 LEU B O 1
ATOM 2464 N N . ALA B 1 123 ? -6.711 -3.492 11.969 1 98.88 123 ALA B N 1
ATOM 2465 C CA . ALA B 1 123 ? -6.629 -2.07 11.648 1 98.88 123 ALA B CA 1
ATOM 2466 C C . ALA B 1 123 ? -8.023 -1.454 11.531 1 98.88 123 ALA B C 1
ATOM 2468 O O . ALA B 1 123 ? -8.234 -0.311 11.945 1 98.88 123 ALA B O 1
ATOM 2469 N N . LEU B 1 124 ? -8.898 -2.191 10.922 1 98.69 124 LEU B N 1
ATOM 2470 C CA . LEU B 1 124 ? -10.281 -1.728 10.797 1 98.69 124 LEU B CA 1
ATOM 2471 C C . LEU B 1 124 ? -10.938 -1.597 12.172 1 98.69 124 LEU B C 1
ATOM 2473 O O . LEU B 1 124 ? -11.648 -0.624 12.43 1 98.69 124 LEU B O 1
ATOM 2477 N N . LEU B 1 125 ? -10.688 -2.559 13.008 1 98.81 125 LEU B N 1
ATOM 2478 C CA . LEU B 1 125 ? -11.195 -2.516 14.375 1 98.81 125 LEU B CA 1
ATOM 2479 C C . LEU B 1 125 ? -10.648 -1.306 15.117 1 98.81 125 LEU B C 1
ATOM 2481 O O . LEU B 1 125 ? -11.398 -0.586 15.781 1 98.81 125 LEU B O 1
ATOM 2485 N N . ALA B 1 126 ? -9.414 -1.09 15.031 1 98.88 126 ALA B N 1
ATOM 2486 C CA . ALA B 1 126 ? -8.773 0.059 15.664 1 98.88 126 ALA B CA 1
ATOM 2487 C C . ALA B 1 126 ? -9.336 1.369 15.125 1 98.88 126 ALA B C 1
ATOM 2489 O O . ALA B 1 126 ? -9.555 2.318 15.883 1 98.88 126 ALA B O 1
ATOM 2490 N N . PHE B 1 127 ? -9.547 1.393 13.859 1 98.75 127 PHE B N 1
ATOM 2491 C CA . PHE B 1 127 ? -10.109 2.576 13.227 1 98.75 127 PHE B CA 1
ATOM 2492 C C . PHE B 1 127 ? -11.477 2.908 13.82 1 98.75 127 PHE B C 1
ATOM 2494 O O . PHE B 1 127 ? -11.719 4.047 14.227 1 98.75 127 PHE B O 1
ATOM 2501 N N . GLY B 1 128 ? -12.344 1.894 13.844 1 98.56 128 GLY B N 1
ATOM 2502 C CA . GLY B 1 128 ? -13.648 2.09 14.453 1 98.56 128 GLY B CA 1
ATOM 2503 C C . GLY B 1 128 ? -13.562 2.506 15.914 1 98.56 128 GLY B C 1
ATOM 2504 O O . GLY B 1 128 ? -14.297 3.393 16.359 1 98.56 128 GLY B O 1
ATOM 2505 N N . ALA B 1 129 ? -12.703 1.896 16.609 1 98.38 129 ALA B N 1
ATOM 2506 C CA . ALA B 1 129 ? -12.531 2.201 18.031 1 98.38 129 ALA B CA 1
ATOM 2507 C C . ALA B 1 129 ? -12.07 3.641 18.234 1 98.38 129 ALA B C 1
ATOM 2509 O O . ALA B 1 129 ? -12.57 4.344 19.125 1 98.38 129 ALA B O 1
ATOM 2510 N N . ILE B 1 130 ? -11.125 4.086 17.453 1 98.25 130 ILE B N 1
ATOM 2511 C CA . ILE B 1 130 ? -10.617 5.449 17.547 1 98.25 130 ILE B CA 1
ATOM 2512 C C . ILE B 1 130 ? -11.734 6.441 17.234 1 98.25 130 ILE B C 1
ATOM 2514 O O . ILE B 1 130 ? -11.922 7.43 17.938 1 98.25 130 ILE B O 1
ATOM 2518 N N . LEU B 1 131 ? -12.492 6.184 16.203 1 97.81 131 LEU B N 1
ATOM 2519 C CA . LEU B 1 131 ? -13.602 7.047 15.844 1 97.81 131 LEU B CA 1
ATOM 2520 C C . LEU B 1 131 ? -14.609 7.152 16.984 1 97.81 131 LEU B C 1
ATOM 2522 O O . LEU B 1 131 ? -15.086 8.25 17.297 1 97.81 131 LEU B O 1
ATOM 2526 N N . GLY B 1 132 ? -14.914 5.984 17.547 1 96.56 132 GLY B N 1
ATOM 2527 C CA . GLY B 1 132 ? -15.875 5.953 18.641 1 96.56 132 GLY B CA 1
ATOM 2528 C C . GLY B 1 132 ? -15.383 6.656 19.891 1 96.56 132 GLY B C 1
ATOM 2529 O O . GLY B 1 132 ? -16.109 7.43 20.5 1 96.56 132 GLY B O 1
ATOM 2530 N N . TRP B 1 133 ? -14.188 6.375 20.203 1 95.81 133 TRP B N 1
ATOM 2531 C CA . TRP B 1 133 ? -13.602 6.898 21.438 1 95.81 133 TRP B CA 1
ATOM 2532 C C . TRP B 1 133 ? -13.43 8.414 21.344 1 95.81 133 TRP B C 1
ATOM 2534 O O . TRP B 1 133 ? -13.656 9.117 22.328 1 95.81 133 TRP B O 1
ATOM 2544 N N . THR B 1 134 ? -13.023 8.922 20.25 1 95.56 134 THR B N 1
ATOM 2545 C CA . THR B 1 134 ? -12.773 10.352 20.078 1 95.56 134 THR B CA 1
ATOM 2546 C C . THR B 1 134 ? -14.062 11.086 19.688 1 95.56 134 THR B C 1
ATOM 2548 O O . THR B 1 134 ? -14.078 12.312 19.625 1 95.56 134 THR B O 1
ATOM 2551 N N . ARG B 1 135 ? -15.109 10.344 19.344 1 94.56 135 ARG B N 1
ATOM 2552 C CA . ARG B 1 135 ? -16.406 10.891 18.953 1 94.56 135 ARG B CA 1
ATOM 2553 C C . ARG B 1 135 ? -16.281 11.789 17.734 1 94.56 135 ARG B C 1
ATOM 2555 O O . ARG B 1 135 ? -16.953 12.82 17.641 1 94.56 135 ARG B O 1
ATOM 2562 N N . MET B 1 136 ? -15.375 11.383 16.891 1 94 136 MET B N 1
ATOM 2563 C CA . MET B 1 136 ? -15.133 12.148 15.664 1 94 136 MET B CA 1
ATOM 2564 C C . MET B 1 136 ? -16.172 11.812 14.602 1 94 136 MET B C 1
ATOM 2566 O O . MET B 1 136 ? -16.234 12.477 13.562 1 94 136 MET B O 1
ATOM 2570 N N . SER B 1 137 ? -16.938 10.828 14.797 1 94.69 137 SER B N 1
ATOM 2571 C CA . SER B 1 137 ? -18 10.398 13.898 1 94.69 137 SER B CA 1
ATOM 2572 C C . SER B 1 137 ? -19.203 9.859 14.688 1 94.69 137 SER B C 1
ATOM 2574 O O . SER B 1 137 ? -19.078 9.57 15.883 1 94.69 137 SER B O 1
ATOM 2576 N N . PRO B 1 138 ? -20.344 9.852 14.016 1 96.38 138 PRO B N 1
ATOM 2577 C CA . PRO B 1 138 ? -21.484 9.25 14.711 1 96.38 138 PRO B CA 1
ATOM 2578 C C . PRO B 1 138 ? -21.203 7.836 15.203 1 96.38 138 PRO B C 1
ATOM 2580 O O . PRO B 1 138 ? -20.438 7.102 14.562 1 96.38 138 PRO B O 1
ATOM 2583 N N . ARG B 1 139 ? -21.875 7.516 16.25 1 97.06 139 ARG B N 1
ATOM 2584 C CA . ARG B 1 139 ? -21.625 6.246 16.922 1 97.06 139 ARG B CA 1
ATOM 2585 C C . ARG B 1 139 ? -21.875 5.07 15.984 1 97.06 139 ARG B C 1
ATOM 2587 O O . ARG B 1 139 ? -21.188 4.051 16.062 1 97.06 139 ARG B O 1
ATOM 2594 N N . TRP B 1 140 ? -22.859 5.172 15.156 1 97.94 140 TRP B N 1
ATOM 2595 C CA . TRP B 1 140 ? -23.203 4.043 14.297 1 97.94 140 TRP B CA 1
ATOM 2596 C C . TRP B 1 140 ? -22.078 3.754 13.305 1 97.94 140 TRP B C 1
ATOM 2598 O O . TRP B 1 140 ? -21.891 2.609 12.883 1 97.94 140 TRP B O 1
ATOM 2608 N N . VAL B 1 141 ? -21.359 4.695 12.906 1 98.44 141 VAL B N 1
ATOM 2609 C CA . VAL B 1 141 ? -20.219 4.52 12.016 1 98.44 141 VAL B CA 1
ATOM 2610 C C . VAL B 1 141 ? -19.156 3.66 12.703 1 98.44 141 VAL B C 1
ATOM 2612 O O . VAL B 1 141 ? -18.688 2.682 12.125 1 98.44 141 VAL B O 1
ATOM 2615 N N . ALA B 1 142 ? -18.844 3.977 13.93 1 98.44 142 ALA B N 1
ATOM 2616 C CA . ALA B 1 142 ? -17.859 3.232 14.711 1 98.44 142 ALA B CA 1
ATOM 2617 C C . ALA B 1 142 ? -18.312 1.794 14.938 1 98.44 142 ALA B C 1
ATOM 2619 O O . ALA B 1 1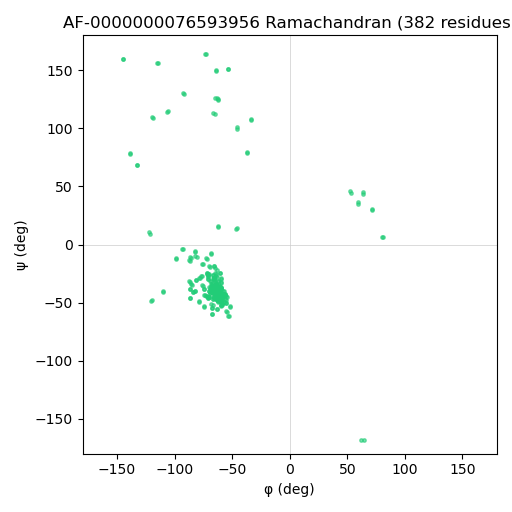42 ? -17.531 0.855 14.758 1 98.44 142 ALA B O 1
ATOM 2620 N N . VAL B 1 143 ? -19.562 1.632 15.281 1 98.5 143 VAL B N 1
ATOM 2621 C CA . VAL B 1 143 ? -20.109 0.316 15.594 1 98.5 143 VAL B CA 1
ATOM 2622 C C . VAL B 1 143 ? -20.078 -0.562 14.344 1 98.5 143 VAL B C 1
ATOM 2624 O O . VAL B 1 143 ? -19.672 -1.722 14.398 1 98.5 143 VAL B O 1
ATOM 2627 N N . LEU B 1 144 ? -20.5 -0.02 13.227 1 98.81 144 LEU B N 1
ATOM 2628 C CA . LEU B 1 144 ? -20.531 -0.791 11.984 1 98.81 144 LEU B CA 1
ATOM 2629 C C . LEU B 1 144 ? -19.125 -1.202 11.555 1 98.81 144 LEU B C 1
ATOM 2631 O O . LEU B 1 144 ? -18.922 -2.32 11.086 1 98.81 144 LEU B O 1
ATOM 2635 N N . LEU B 1 145 ? -18.203 -0.339 11.742 1 98.75 145 LEU B N 1
ATOM 2636 C CA . LEU B 1 145 ? -16.812 -0.66 11.391 1 98.75 145 LEU B CA 1
ATOM 2637 C C . LEU B 1 145 ? -16.281 -1.778 12.273 1 98.75 145 LEU B C 1
ATOM 2639 O O . LEU B 1 145 ? -15.617 -2.697 11.781 1 98.75 145 LEU B O 1
ATOM 2643 N N . CYS B 1 146 ? -16.562 -1.734 13.531 1 98.69 146 CYS B N 1
ATOM 2644 C CA . CYS B 1 146 ? -16.109 -2.766 14.453 1 98.69 146 CYS B CA 1
ATOM 2645 C C . CYS B 1 146 ? -16.766 -4.105 14.148 1 98.69 146 CYS B C 1
ATOM 2647 O O . CYS B 1 146 ? -16.109 -5.148 14.18 1 98.69 146 CYS B O 1
ATOM 2649 N N . LEU B 1 147 ? -18.031 -4.055 13.867 1 98.62 147 LEU B N 1
ATOM 2650 C CA . LEU B 1 147 ? -18.734 -5.277 13.5 1 98.62 147 LEU B CA 1
ATOM 2651 C C . LEU B 1 147 ? -18.156 -5.871 12.219 1 98.62 147 LEU B C 1
ATOM 2653 O O . LEU B 1 147 ? -17.938 -7.078 12.133 1 98.62 147 LEU B O 1
ATOM 2657 N N . ALA B 1 148 ? -17.953 -5.016 11.219 1 98.62 148 ALA B N 1
ATOM 2658 C CA . ALA B 1 148 ? -17.359 -5.473 9.969 1 98.62 148 ALA B CA 1
ATOM 2659 C C . ALA B 1 148 ? -16 -6.117 10.211 1 98.62 148 ALA B C 1
ATOM 2661 O O . ALA B 1 148 ? -15.672 -7.133 9.594 1 98.62 148 ALA B O 1
ATOM 2662 N N . ALA B 1 149 ? -15.195 -5.559 11.094 1 98.56 149 ALA B N 1
ATOM 2663 C CA . ALA B 1 149 ? -13.852 -6.047 11.398 1 98.56 149 ALA B CA 1
ATOM 2664 C C . ALA B 1 149 ? -13.906 -7.457 11.969 1 98.56 149 ALA B C 1
ATOM 2666 O O . ALA B 1 149 ? -12.984 -8.25 11.758 1 98.56 149 ALA B O 1
ATOM 2667 N N . ILE B 1 150 ? -14.938 -7.77 12.664 1 97.75 150 ILE B N 1
ATOM 2668 C CA . ILE B 1 150 ? -15.086 -9.07 13.305 1 97.75 150 ILE B CA 1
ATOM 2669 C C . ILE B 1 150 ? -15.641 -10.078 12.305 1 97.75 150 ILE B C 1
ATOM 2671 O O . ILE B 1 150 ? -15.18 -11.219 12.242 1 97.75 150 ILE B O 1
ATOM 2675 N N . ILE B 1 151 ? -16.562 -9.672 11.531 1 98.19 151 ILE B N 1
ATOM 2676 C CA . ILE B 1 151 ? -17.25 -10.57 10.609 1 98.19 151 ILE B CA 1
ATOM 2677 C C . ILE B 1 151 ? -16.375 -10.828 9.383 1 98.19 151 ILE B C 1
ATOM 2679 O O . ILE B 1 151 ? -16.453 -11.898 8.766 1 98.19 151 ILE B O 1
ATOM 2683 N N . PHE B 1 152 ? -15.555 -9.922 9.031 1 97.25 152 PHE B N 1
ATOM 2684 C CA . PHE B 1 152 ? -14.703 -9.969 7.848 1 97.25 152 PHE B CA 1
ATOM 2685 C C . PHE B 1 152 ? -13.867 -11.242 7.84 1 97.25 152 PHE B C 1
ATOM 2687 O O . PHE B 1 152 ? -13.922 -12.023 6.891 1 97.25 152 PHE B O 1
ATOM 2694 N N . PRO B 1 153 ? -13.039 -11.508 8.875 1 96.31 153 PRO B N 1
ATOM 2695 C CA . PRO B 1 153 ? -12.227 -12.734 8.836 1 96.31 153 PRO B CA 1
ATOM 2696 C C . PRO B 1 153 ? -13.07 -14 8.906 1 96.31 153 PRO B C 1
ATOM 2698 O O . PRO B 1 153 ? -12.68 -15.039 8.383 1 96.31 153 PRO B O 1
ATOM 2701 N N . LEU B 1 154 ? -14.234 -13.922 9.547 1 94.81 154 LEU B N 1
ATOM 2702 C CA . LEU B 1 154 ? -15.117 -15.086 9.625 1 94.81 154 LEU B CA 1
ATOM 2703 C C . LEU B 1 154 ? -15.57 -15.516 8.234 1 94.81 154 LEU B C 1
ATOM 2705 O O . LEU B 1 154 ? -15.547 -16.703 7.918 1 94.81 154 LEU B O 1
ATOM 2709 N N . ALA B 1 155 ? -15.945 -14.578 7.43 1 94.5 155 ALA B N 1
ATOM 2710 C CA . ALA B 1 155 ? -16.406 -14.859 6.074 1 94.5 155 ALA B CA 1
ATOM 2711 C C . ALA B 1 155 ? -15.297 -15.508 5.246 1 94.5 155 ALA B C 1
ATOM 2713 O O . ALA B 1 155 ? -15.562 -16.406 4.449 1 94.5 155 ALA B O 1
ATOM 2714 N N . ARG B 1 156 ? -14.078 -15.117 5.402 1 92.81 156 ARG B N 1
ATOM 2715 C CA . ARG B 1 156 ? -12.969 -15.516 4.547 1 92.81 156 ARG B CA 1
ATOM 2716 C C . ARG B 1 156 ? -12.336 -16.812 5.035 1 92.81 156 ARG B C 1
ATOM 2718 O O . ARG B 1 156 ? -11.898 -17.641 4.227 1 92.81 156 ARG B O 1
ATOM 2725 N N . VAL B 1 157 ? -12.352 -17.031 6.328 1 90.5 157 VAL B N 1
ATOM 2726 C CA . VAL B 1 157 ? -11.852 -18.281 6.883 1 90.5 157 VAL B CA 1
ATOM 2727 C C . VAL B 1 157 ? -12.852 -19.406 6.621 1 90.5 157 VAL B C 1
ATOM 2729 O O . VAL B 1 157 ? -12.461 -20.516 6.246 1 90.5 157 VAL B O 1
ATOM 2732 N N . LEU B 1 158 ? -14.125 -19.062 6.727 1 92.38 158 LEU B N 1
ATOM 2733 C CA . LEU B 1 158 ? -15.164 -20.078 6.539 1 92.38 158 LEU B CA 1
ATOM 2734 C C . LEU B 1 158 ? -15.539 -20.203 5.066 1 92.38 158 LEU B C 1
ATOM 2736 O O . LEU B 1 158 ? -16.266 -21.125 4.684 1 92.38 158 LEU B O 1
ATOM 2740 N N . ARG B 1 159 ? -15.109 -19.25 4.293 1 92.12 159 ARG B N 1
ATOM 2741 C CA . ARG B 1 159 ? -15.32 -19.281 2.85 1 92.12 159 ARG B CA 1
ATOM 2742 C C . ARG B 1 159 ? -16.812 -19.234 2.516 1 92.12 159 ARG B C 1
ATOM 2744 O O . ARG B 1 159 ? -17.297 -20.016 1.701 1 92.12 159 ARG B O 1
ATOM 2751 N N . LEU B 1 160 ? -17.516 -18.344 3.193 1 93.81 160 LEU B N 1
ATOM 2752 C CA . LEU B 1 160 ? -18.938 -18.141 3 1 93.81 160 LEU B CA 1
ATOM 2753 C C . LEU B 1 160 ? -19.219 -16.828 2.26 1 93.81 160 LEU B C 1
ATOM 2755 O O . LEU B 1 160 ? -19.062 -15.75 2.828 1 93.81 160 LEU B O 1
ATOM 2759 N N . ASP B 1 161 ? -19.75 -16.969 1.051 1 93.12 161 ASP B N 1
ATOM 2760 C CA . ASP B 1 161 ? -19.969 -15.797 0.203 1 93.12 161 ASP B CA 1
ATOM 2761 C C . ASP B 1 161 ? -20.969 -14.836 0.847 1 93.12 161 ASP B C 1
ATOM 2763 O O . ASP B 1 161 ? -20.75 -13.617 0.833 1 93.12 161 ASP B O 1
ATOM 2767 N N . TRP B 1 162 ? -22.062 -15.43 1.306 1 94.56 162 TRP B N 1
ATOM 2768 C CA . TRP B 1 162 ? -23.109 -14.555 1.806 1 94.56 162 TRP B CA 1
ATOM 2769 C C . TRP B 1 162 ? -22.641 -13.781 3.037 1 94.56 162 TRP B C 1
ATOM 2771 O O . TRP B 1 162 ? -23.062 -12.641 3.256 1 94.56 162 TRP B O 1
ATOM 2781 N N . VAL B 1 163 ? -21.812 -14.336 3.891 1 97.06 163 VAL B N 1
ATOM 2782 C CA . VAL B 1 163 ? -21.234 -13.633 5.039 1 97.06 163 VAL B CA 1
ATOM 2783 C C . VAL B 1 163 ? -20.297 -12.539 4.562 1 97.06 163 VAL B C 1
ATOM 2785 O O . VAL B 1 163 ? -20.234 -11.461 5.164 1 97.06 163 VAL B O 1
ATOM 2788 N N . ALA B 1 164 ? -19.562 -12.836 3.496 1 97.12 164 ALA B N 1
ATOM 2789 C CA . ALA B 1 164 ? -18.688 -11.828 2.914 1 97.12 164 ALA B CA 1
ATOM 2790 C C . ALA B 1 164 ? -19.5 -10.625 2.42 1 97.12 164 ALA B C 1
ATOM 2792 O O . ALA B 1 164 ? -19.094 -9.477 2.613 1 97.12 164 ALA B O 1
ATOM 2793 N N . TYR B 1 165 ? -20.672 -10.844 1.764 1 97.62 165 TYR B N 1
ATOM 2794 C CA . TYR B 1 165 ? -21.531 -9.75 1.317 1 97.62 165 TYR B CA 1
ATOM 2795 C C . TYR B 1 165 ? -21.953 -8.867 2.488 1 97.62 165 TYR B C 1
ATOM 2797 O O . TYR B 1 165 ? -21.922 -7.641 2.391 1 97.62 165 TYR B O 1
ATOM 2805 N N . ILE B 1 166 ? -22.297 -9.469 3.521 1 97.5 166 ILE B N 1
ATOM 2806 C CA . ILE B 1 166 ? -22.75 -8.742 4.699 1 97.5 166 ILE B CA 1
ATOM 2807 C C . ILE B 1 166 ? -21.609 -7.93 5.297 1 97.5 166 ILE B C 1
ATOM 2809 O O . ILE B 1 166 ? -21.766 -6.738 5.57 1 97.5 166 ILE B O 1
ATOM 2813 N N . ALA B 1 167 ? -20.484 -8.594 5.539 1 97.75 167 ALA B N 1
ATOM 2814 C CA . ALA B 1 167 ? -19.328 -7.914 6.105 1 97.75 167 ALA B CA 1
ATOM 2815 C C . ALA B 1 167 ? -18.938 -6.707 5.262 1 97.75 167 ALA B C 1
ATOM 2817 O O . ALA B 1 167 ? -18.641 -5.637 5.797 1 97.75 167 ALA B O 1
ATOM 2818 N N . ASP B 1 168 ? -18.906 -6.855 3.98 1 98.12 168 ASP B N 1
ATOM 2819 C CA . ASP B 1 168 ? -18.484 -5.789 3.078 1 98.12 168 ASP B CA 1
ATOM 2820 C C . ASP B 1 168 ? -19.516 -4.66 3.043 1 98.12 168 ASP B C 1
ATOM 2822 O O . ASP B 1 168 ? -19.156 -3.484 2.934 1 98.12 168 ASP B O 1
ATOM 2826 N N . LEU B 1 169 ? -20.781 -4.996 3.111 1 97.75 169 LEU B N 1
ATOM 2827 C CA . LEU B 1 169 ? -21.812 -3.971 3.195 1 97.75 169 LEU B CA 1
ATOM 2828 C C . LEU B 1 169 ? -21.672 -3.16 4.48 1 97.75 169 LEU B C 1
ATOM 2830 O O . LEU B 1 169 ? -21.812 -1.936 4.465 1 97.75 169 LEU B O 1
ATOM 2834 N N . LEU B 1 170 ? -21.422 -3.844 5.594 1 98.12 170 LEU B N 1
ATOM 2835 C CA . LEU B 1 170 ? -21.203 -3.188 6.879 1 98.12 170 LEU B CA 1
ATOM 2836 C C . LEU B 1 170 ? -20 -2.25 6.816 1 98.12 170 LEU B C 1
ATOM 2838 O O . LEU B 1 170 ? -19.953 -1.251 7.539 1 98.12 170 LEU B O 1
ATOM 2842 N N . MET B 1 171 ? -19.078 -2.539 6.012 1 97.5 171 MET B N 1
ATOM 2843 C CA . MET B 1 171 ? -17.891 -1.706 5.852 1 97.5 171 MET B CA 1
ATOM 2844 C C . MET B 1 171 ? -18.172 -0.54 4.906 1 97.5 171 MET B C 1
ATOM 2846 O O . MET B 1 171 ? -17.766 0.592 5.176 1 97.5 171 MET B O 1
ATOM 2850 N N . VAL B 1 172 ? -18.938 -0.775 3.795 1 98.75 172 VAL B N 1
ATOM 2851 C CA . VAL B 1 172 ? -19.156 0.232 2.764 1 98.75 172 VAL B CA 1
ATOM 2852 C C . VAL B 1 172 ? -20.016 1.365 3.328 1 98.75 172 VAL B C 1
ATOM 2854 O O . VAL B 1 172 ? -19.75 2.541 3.072 1 98.75 172 VAL B O 1
ATOM 2857 N N . LEU B 1 173 ? -20.953 1.098 4.133 1 98.62 173 LEU B N 1
ATOM 2858 C CA . LEU B 1 173 ? -21.891 2.088 4.633 1 98.62 173 LEU B CA 1
ATOM 2859 C C . LEU B 1 173 ? -21.188 3.156 5.457 1 98.62 173 LEU B C 1
ATOM 2861 O O . LEU B 1 173 ? -21.297 4.348 5.172 1 98.62 173 LEU B O 1
ATOM 2865 N N . PRO B 1 174 ? -20.469 2.758 6.469 1 98.75 174 PRO B N 1
ATOM 2866 C CA . PRO B 1 174 ? -19.781 3.801 7.23 1 98.75 174 PRO B CA 1
ATOM 2867 C C . PRO B 1 174 ? -18.766 4.578 6.383 1 98.75 174 PRO B C 1
ATOM 2869 O O . PRO B 1 174 ? -18.594 5.781 6.586 1 98.75 174 PRO B O 1
ATOM 2872 N N . PHE B 1 175 ? -18.094 3.98 5.469 1 98.81 175 PHE B N 1
ATOM 2873 C CA . PHE B 1 175 ? -17.125 4.691 4.637 1 98.81 175 PHE B CA 1
ATOM 2874 C C . PHE B 1 175 ? -17.844 5.66 3.695 1 98.81 175 PHE B C 1
ATOM 2876 O O . PHE B 1 175 ? -17.281 6.703 3.34 1 98.81 175 PHE B O 1
ATOM 2883 N N . CYS B 1 176 ? -19.094 5.336 3.252 1 98.56 176 CYS B N 1
ATOM 2884 C CA . CYS B 1 176 ? -19.906 6.297 2.506 1 98.56 176 CYS B CA 1
ATOM 2885 C C . CYS B 1 176 ? -20.156 7.555 3.332 1 98.56 176 CYS B C 1
ATOM 2887 O O . CYS B 1 176 ? -20 8.672 2.832 1 98.56 176 CYS B O 1
ATOM 2889 N N . ARG B 1 177 ? -20.5 7.344 4.527 1 98.06 177 ARG B N 1
ATOM 2890 C CA . ARG B 1 177 ? -20.734 8.469 5.426 1 98.06 177 ARG B CA 1
ATOM 2891 C C . ARG B 1 177 ? -19.469 9.297 5.621 1 98.06 177 ARG B C 1
ATOM 2893 O O . ARG B 1 177 ? -19.5 10.523 5.605 1 98.06 177 ARG B O 1
ATOM 2900 N N . LEU B 1 178 ? -18.391 8.648 5.891 1 98.12 178 LEU B N 1
ATOM 2901 C CA . LEU B 1 178 ? -17.125 9.336 6.105 1 98.12 178 LEU B CA 1
ATOM 2902 C C . LEU B 1 178 ? -16.688 10.094 4.855 1 98.12 178 LEU B C 1
ATOM 2904 O O . LEU B 1 178 ? -16.203 11.219 4.945 1 98.12 178 LEU B O 1
ATOM 2908 N N . ALA B 1 179 ? -16.875 9.43 3.711 1 98.38 179 ALA B N 1
ATOM 2909 C CA . ALA B 1 179 ? -16.531 10.07 2.445 1 98.38 179 ALA B CA 1
ATOM 2910 C C . ALA B 1 179 ? -17.375 11.32 2.217 1 98.38 179 ALA B C 1
ATOM 2912 O O . ALA B 1 179 ? -16.875 12.359 1.791 1 98.38 179 ALA B O 1
ATOM 2913 N N . TRP B 1 180 ? -18.641 11.195 2.502 1 97.31 180 TRP B N 1
ATOM 2914 C CA . TRP B 1 180 ? -19.562 12.32 2.361 1 97.31 180 TRP B CA 1
ATOM 2915 C C . TRP B 1 180 ? -19.141 13.484 3.254 1 97.31 180 TRP B C 1
ATOM 2917 O O . TRP B 1 180 ? -19.109 14.641 2.814 1 97.31 180 TRP B O 1
ATOM 2927 N N . HIS B 1 181 ? -18.797 13.203 4.461 1 95.25 181 HIS B N 1
ATOM 2928 C CA . HIS B 1 181 ? -18.359 14.227 5.402 1 95.25 181 HIS B CA 1
ATOM 2929 C C . HIS B 1 181 ? -17.047 14.859 4.949 1 95.25 181 HIS B C 1
ATOM 2931 O O . HIS B 1 181 ? -16.875 16.078 5.039 1 95.25 181 HIS B O 1
ATOM 2937 N N . ALA B 1 182 ? -16.125 14.023 4.535 1 95.31 182 ALA B N 1
ATOM 2938 C CA . ALA B 1 182 ? -14.836 14.516 4.066 1 95.31 182 ALA B CA 1
ATOM 2939 C C . ALA B 1 182 ? -15.008 15.438 2.865 1 95.31 182 ALA B C 1
ATOM 2941 O O . ALA B 1 182 ? -14.281 16.422 2.725 1 95.31 182 ALA B O 1
ATOM 2942 N N . TRP B 1 183 ? -15.969 15.109 2.008 1 95.38 183 TRP B N 1
ATOM 2943 C CA . TRP B 1 183 ? -16.25 15.891 0.806 1 95.38 183 TRP B CA 1
ATOM 2944 C C . TRP B 1 183 ? -16.766 17.281 1.166 1 95.38 183 TRP B C 1
ATOM 2946 O O . TRP B 1 183 ? -16.469 18.25 0.475 1 95.38 183 TRP B O 1
ATOM 2956 N N . GLN B 1 184 ? -17.422 17.438 2.301 1 92.81 184 GLN B N 1
ATOM 2957 C CA . GLN B 1 184 ? -18.109 18.672 2.672 1 92.81 184 GLN B CA 1
ATOM 2958 C C . GLN B 1 184 ? -17.266 19.531 3.605 1 92.81 184 GLN B C 1
ATOM 2960 O O . GLN B 1 184 ? -17.594 20.688 3.871 1 92.81 184 GLN B O 1
ATOM 2965 N N . ARG B 1 185 ? -16.281 18.969 4.086 1 87.06 185 ARG B N 1
ATOM 2966 C CA . ARG B 1 185 ? -15.469 19.703 5.055 1 87.06 185 ARG B CA 1
ATOM 2967 C C . ARG B 1 185 ? -14.859 20.953 4.426 1 87.06 185 ARG B C 1
ATOM 2969 O O . ARG B 1 185 ? -14.297 20.891 3.328 1 87.06 185 ARG B O 1
ATOM 2976 N N . PRO B 1 186 ? -15.133 22.125 5.062 1 80.12 186 PRO B N 1
ATOM 2977 C CA . PRO B 1 186 ? -14.516 23.359 4.555 1 80.12 186 PRO B CA 1
ATOM 2978 C C . PRO B 1 186 ? -12.992 23.344 4.66 1 80.12 186 PRO B C 1
ATOM 2980 O O . PRO B 1 186 ? -12.445 22.75 5.59 1 80.12 186 PRO B O 1
ATOM 2983 N N . VAL B 1 187 ? -12.289 23.594 3.541 1 66.69 187 VAL B N 1
ATOM 2984 C CA . VAL B 1 187 ? -10.828 23.656 3.57 1 66.69 187 VAL B CA 1
ATOM 2985 C C . VAL B 1 187 ? -10.383 24.859 4.383 1 66.69 187 VAL B C 1
ATOM 2987 O O . VAL B 1 187 ? -11.008 25.922 4.324 1 66.69 187 VAL B O 1
ATOM 2990 N N . ALA B 1 188 ? -9.742 24.734 5.543 1 55.56 188 ALA B N 1
ATOM 2991 C CA . ALA B 1 188 ? -9.273 25.859 6.336 1 55.56 188 ALA B CA 1
ATOM 2992 C C . ALA B 1 188 ? -8.836 27.016 5.441 1 55.56 188 ALA B C 1
ATOM 2994 O O . ALA B 1 188 ? -8.125 26.812 4.453 1 55.56 188 ALA B O 1
ATOM 2995 N N . ALA B 1 189 ? -9.531 28.078 5.352 1 48.81 189 ALA B N 1
ATOM 2996 C CA . ALA B 1 189 ? -9.266 29.359 4.695 1 48.81 189 ALA B CA 1
ATOM 2997 C C . ALA B 1 189 ? -7.855 29.859 4.996 1 48.81 189 ALA B C 1
ATOM 2999 O O . ALA B 1 189 ? -7.367 29.703 6.121 1 48.81 189 ALA B O 1
ATOM 3000 N N . ASP B 1 190 ? -6.852 29.75 4.23 1 46.34 190 ASP B N 1
ATOM 3001 C CA . ASP B 1 190 ? -5.672 30.609 4.375 1 46.34 190 ASP B CA 1
ATOM 3002 C C . ASP B 1 190 ? -6.062 32.031 4.766 1 46.34 190 ASP B C 1
ATOM 3004 O O . ASP B 1 190 ? -6.777 32.719 4.027 1 46.34 190 ASP B O 1
ATOM 3008 N N . MET B 1 191 ? -6.371 32.375 6.047 1 37.81 191 MET B N 1
ATOM 3009 C CA . MET B 1 191 ? -6.594 33.75 6.523 1 37.81 191 MET B CA 1
ATOM 3010 C C . MET B 1 191 ? -5.504 34.688 6.012 1 37.81 191 MET B C 1
ATOM 3012 O O . MET B 1 191 ? -4.508 34.906 6.699 1 37.81 191 MET B O 1
ATOM 3016 N N . SER B 1 192 ? -4.707 34.375 5.098 1 39.56 192 SER B N 1
ATOM 3017 C CA . SER B 1 192 ? -3.848 35.5 4.707 1 39.56 192 SER B CA 1
ATOM 3018 C C . SER B 1 192 ? -4.664 36.656 4.137 1 39.56 192 SER B C 1
ATOM 3020 O O . SER B 1 192 ? -4.102 37.625 3.656 1 39.56 192 SER B O 1
ATOM 3022 N N . ALA B 1 193 ? -6.016 36.75 4.285 1 36.66 193 ALA B N 1
ATOM 3023 C CA . ALA B 1 193 ? -6.363 38.125 3.9 1 36.66 193 ALA B CA 1
ATOM 3024 C C . ALA B 1 193 ? -6.082 39.094 5.039 1 36.66 193 ALA B C 1
ATOM 3026 O O . ALA B 1 193 ? -6.277 38.781 6.211 1 36.66 193 ALA B O 1
#

Radius of gyration: 20.47 Å; Cα contacts (8 Å, |Δi|>4): 625; chains: 2; bounding box: 48×66×49 Å

Foldseek 3Di:
DVLLLLLLVLLQQLLVLLLCQLVPADQLARAASSLVSQLVSLVSNLSNVVVVLVVLCVPPVVLSVVLNVLQVLLSQQSNLRSVLRNVCRVVVNDPVRSVVVCVVPVVVCCSRHVVSNLSNLVSLLSVLVSCCVVVVDDNLLSVLSNVLSVQCVVCNVVSPSVSSNVSSVSNSVSSNVVSVCSNPDDDPPPPPD/DVLLLLLLVLLQQLLVLLLCQLVPADQLARAASSLVSQLVSLVSNLSNVVVVLVVLCVPPVVLSVVLNVLQVLLSQQSNLRSVLRNVCRVVVNDPVRSVVVCVVPVVVCCSRHVVSNLSNLVSLLSVLVSCCVVVVDDNLLSVLSNVLSVLCVVCNVVSPSVSSNVSSVSNNVSSNVVSVCSNPDDDPPPPPD

Secondary structure (DSSP, 8-state):
-HHHHHHHHHHHHHHHHHHHGGGG-BTTB-HHHHHHHHHHHHHHHHHHHHHHHHHHHHH-HHHHHHHHHHHHHHHHHHHHHHHHHHHHHHHT--HHHHHHHHTT-HHHHIIIIITHHHHHHHHHHHHHHHHHHHT-S-HHHHHHHHHHHHHHHHHHHHT-HHHHHHHHHHHHHHHHHHHHHHHH---------/-HHHHHHHHHHHHHHHHHHHGGGG-BTTB-HHHHHHHHHHHHHHHHHHHHHHHHHHHHH-HHHHHHHHHHHHHHHHHHHHHHHHHHHHHHHT--HHHHHHHHTT-HHHHIIIIITHHHHHHHHHHHHHHHHHHHT-S-HHHHHHHHHHHHHHHHHHHHT-HHHHHHHHHHHHHHHHHHHHHHHH---------

pLDDT: mean 94.85, std 9.82, range [36.66, 98.94]